Protein AF-0000000070309471 (afdb_homodimer)

Structure (mmCIF, N/CA/C/O backbone):
data_AF-0000000070309471-model_v1
#
loop_
_entity.id
_entity.type
_entity.pdbx_description
1 polymer 'F-box domain-containing protein'
#
loop_
_atom_site.group_PDB
_atom_site.id
_atom_site.type_symbol
_atom_site.label_atom_id
_atom_site.label_alt_id
_atom_site.label_comp_id
_atom_site.label_asym_id
_atom_site.label_entity_id
_atom_site.label_seq_id
_atom_site.pdbx_PDB_ins_code
_atom_site.Cartn_x
_atom_site.Cartn_y
_atom_site.Cartn_z
_atom_site.occupancy
_atom_site.B_iso_or_equiv
_atom_site.auth_seq_id
_atom_site.auth_comp_id
_atom_site.auth_asym_id
_atom_site.auth_atom_id
_atom_site.pdbx_PDB_model_num
ATOM 1 N N . MET A 1 1 ? 22.469 46.125 48.188 1 28.17 1 MET A N 1
ATOM 2 C CA . MET A 1 1 ? 22.688 44.719 48.5 1 28.17 1 MET A CA 1
ATOM 3 C C . MET A 1 1 ? 22.078 43.844 47.438 1 28.17 1 MET A C 1
ATOM 5 O O . MET A 1 1 ? 20.859 43.844 47.219 1 28.17 1 MET A O 1
ATOM 9 N N . SER A 1 2 ? 22.859 43.5 46.281 1 32.88 2 SER A N 1
ATOM 10 C CA . SER A 1 2 ? 22.703 42.906 44.938 1 32.88 2 SER A CA 1
ATOM 11 C C . SER A 1 2 ? 22.406 41.406 45.031 1 32.88 2 SER A C 1
ATOM 13 O O . SER A 1 2 ? 23.203 40.625 45.562 1 32.88 2 SER A O 1
ATOM 15 N N . GLU A 1 3 ? 21.25 40.906 45.375 1 31.36 3 GLU A N 1
ATOM 16 C CA . GLU A 1 3 ? 20.844 39.531 45.562 1 31.36 3 GLU A CA 1
ATOM 17 C C . GLU A 1 3 ? 21.203 38.656 44.375 1 31.36 3 GLU A C 1
ATOM 19 O O . GLU A 1 3 ? 20.812 38.969 43.25 1 31.36 3 GLU A O 1
ATOM 24 N N . ASN A 1 4 ? 22.391 37.969 44.438 1 31.58 4 ASN A N 1
ATOM 25 C CA . ASN A 1 4 ? 23.031 37 43.562 1 31.58 4 ASN A CA 1
ATOM 26 C C . ASN A 1 4 ? 22.094 35.844 43.219 1 31.58 4 ASN A C 1
ATOM 28 O O . ASN A 1 4 ? 21.719 35.062 44.094 1 31.58 4 ASN A O 1
ATOM 32 N N . MET A 1 5 ? 21.172 36.031 42.375 1 33.22 5 MET A N 1
ATOM 33 C CA . MET A 1 5 ? 20.281 34.969 41.938 1 33.22 5 MET A CA 1
ATOM 34 C C . MET A 1 5 ? 21.062 33.719 41.594 1 33.22 5 MET A C 1
ATOM 36 O O . MET A 1 5 ? 21.875 33.719 40.656 1 33.22 5 MET A O 1
ATOM 40 N N . GLU A 1 6 ? 21.375 32.781 42.5 1 33.12 6 GLU A N 1
ATOM 41 C CA . GLU A 1 6 ? 22.016 31.469 42.375 1 33.12 6 GLU A CA 1
ATOM 42 C C . GLU A 1 6 ? 21.516 30.703 41.156 1 33.12 6 GLU A C 1
ATOM 44 O O . GLU A 1 6 ? 20.312 30.656 40.906 1 33.12 6 GLU A O 1
ATOM 49 N N . GLN A 1 7 ? 22.344 30.641 40.156 1 31.72 7 GLN A N 1
ATOM 50 C CA . GLN A 1 7 ? 22.297 29.891 38.906 1 31.72 7 GLN A CA 1
ATOM 51 C C . GLN A 1 7 ? 21.891 28.438 39.156 1 31.72 7 GLN A C 1
ATOM 53 O O . GLN A 1 7 ? 22.469 27.75 40 1 31.72 7 GLN A O 1
ATOM 58 N N . SER A 1 8 ? 20.625 28.156 39.219 1 34.97 8 SER A N 1
ATOM 59 C CA . SER A 1 8 ? 20.188 26.781 39.375 1 34.97 8 SER A CA 1
ATOM 60 C C . SER A 1 8 ? 21.094 25.828 38.625 1 34.97 8 SER A C 1
ATOM 62 O O . SER A 1 8 ? 21.422 26.062 37.438 1 34.97 8 SER A O 1
ATOM 64 N N . PRO A 1 9 ? 22 25.078 39.25 1 32.97 9 PRO A N 1
ATOM 65 C CA . PRO A 1 9 ? 22.922 24.156 38.594 1 32.97 9 PRO A CA 1
ATOM 66 C C . PRO A 1 9 ? 22.266 23.328 37.5 1 32.97 9 PRO A C 1
ATOM 68 O O . PRO A 1 9 ? 21.109 22.906 37.656 1 32.97 9 PRO A O 1
ATOM 71 N N . GLU A 1 10 ? 22.391 23.641 36.281 1 34.22 10 GLU A N 1
ATOM 72 C CA . GLU A 1 10 ? 22.156 22.812 35.125 1 34.22 10 GLU A CA 1
ATOM 73 C C . GLU A 1 10 ? 22.562 21.375 35.375 1 34.22 10 GLU A C 1
ATOM 75 O O . GLU A 1 10 ? 23.75 21.078 35.5 1 34.22 10 GLU A O 1
ATOM 80 N N . LEU A 1 11 ? 22.016 20.672 36.375 1 34.66 11 LEU A N 1
ATOM 81 C CA . LEU A 1 11 ? 22.375 19.266 36.594 1 34.66 11 LEU A CA 1
ATOM 82 C C . LEU A 1 11 ? 22.562 18.562 35.25 1 34.66 11 LEU A C 1
ATOM 84 O O . LEU A 1 11 ? 21.719 18.656 34.375 1 34.66 11 LEU A O 1
ATOM 88 N N . PRO A 1 12 ? 23.812 18.281 34.906 1 35.22 12 PRO A N 1
ATOM 89 C CA . PRO A 1 12 ? 24.156 17.609 33.656 1 35.22 12 PRO A CA 1
ATOM 90 C C . PRO A 1 12 ? 23.328 16.359 33.406 1 35.22 12 PRO A C 1
ATOM 92 O O . PRO A 1 12 ? 23.219 15.508 34.281 1 35.22 12 PRO A O 1
ATOM 95 N N . LEU A 1 13 ? 22.234 16.406 32.906 1 34.62 13 LEU A N 1
ATOM 96 C CA . LEU A 1 13 ? 21.422 15.281 32.469 1 34.62 13 LEU A CA 1
ATOM 97 C C . LEU A 1 13 ? 22.297 14.094 32.062 1 34.62 13 LEU A C 1
ATOM 99 O O . LEU A 1 13 ? 21.797 12.984 31.875 1 34.62 13 LEU A O 1
ATOM 103 N N . SER A 1 14 ? 23.609 14.188 31.828 1 38.03 14 SER A N 1
ATOM 104 C CA . SER A 1 14 ? 24.594 13.172 31.469 1 38.03 14 SER A CA 1
ATOM 105 C C . SER A 1 14 ? 24.766 12.148 32.594 1 38.03 14 SER A C 1
ATOM 107 O O . SER A 1 14 ? 25.062 10.984 32.312 1 38.03 14 SER A O 1
ATOM 109 N N . SER A 1 15 ? 24.984 12.508 33.875 1 38.22 15 SER A N 1
ATOM 110 C CA . SER A 1 15 ? 25.359 11.641 34.969 1 38.22 15 SER A CA 1
ATOM 111 C C . SER A 1 15 ? 24.219 10.711 35.375 1 38.22 15 SER A C 1
ATOM 113 O O . SER A 1 15 ? 24.438 9.594 35.812 1 38.22 15 SER A O 1
ATOM 115 N N . LEU A 1 16 ? 23.094 11.203 35.531 1 36.66 16 LEU A N 1
ATOM 116 C CA . LEU A 1 16 ? 21.969 10.391 36 1 36.66 16 LEU A CA 1
ATOM 117 C C . LEU A 1 16 ? 21.625 9.312 34.969 1 36.66 16 LEU A C 1
ATOM 119 O O . LEU A 1 16 ? 21.047 8.281 35.312 1 36.66 16 LEU A O 1
ATOM 123 N N . VAL A 1 17 ? 21.766 9.516 33.688 1 45.41 17 VAL A N 1
ATOM 124 C CA . VAL A 1 17 ? 21.531 8.516 32.656 1 45.41 17 VAL A CA 1
ATOM 125 C C . VAL A 1 17 ? 22.641 7.469 32.688 1 45.41 17 VAL A C 1
ATOM 127 O O . VAL A 1 17 ? 22.422 6.312 32.312 1 45.41 17 VAL A O 1
ATOM 130 N N . THR A 1 18 ? 23.797 7.77 33.188 1 43.59 18 THR A N 1
ATOM 131 C CA . THR A 1 18 ? 24.922 6.836 33.25 1 43.59 18 THR A CA 1
ATOM 132 C C . THR A 1 18 ? 24.609 5.664 34.188 1 43.59 18 THR A C 1
ATOM 134 O O . THR A 1 18 ? 25.188 4.586 34.031 1 43.59 18 THR A O 1
ATOM 137 N N . SER A 1 19 ? 23.891 5.895 35.219 1 46.53 19 SER A N 1
ATOM 138 C CA . SER A 1 19 ? 23.797 4.812 36.188 1 46.53 19 SER A CA 1
ATOM 139 C C . SER A 1 19 ? 22.688 3.83 35.812 1 46.53 19 SER A C 1
ATOM 141 O O . SER A 1 19 ? 22.484 2.824 36.5 1 46.53 19 SER A O 1
ATOM 143 N N . LEU A 1 20 ? 21.906 4.23 35.031 1 50.31 20 LEU A N 1
ATOM 144 C CA . LEU A 1 20 ? 20.859 3.268 34.75 1 50.31 20 LEU A CA 1
ATOM 145 C C . LEU A 1 20 ? 21.344 2.199 33.75 1 50.31 20 LEU A C 1
ATOM 147 O O . LEU A 1 20 ? 22.156 2.479 32.875 1 50.31 20 LEU A O 1
ATOM 151 N N . PRO A 1 21 ? 21.156 0.915 34.125 1 58.03 21 PRO A N 1
ATOM 152 C CA . PRO A 1 21 ? 21.484 -0.138 33.156 1 58.03 21 PRO A CA 1
ATOM 153 C C . PRO A 1 21 ? 21.062 0.211 31.734 1 58.03 21 PRO A C 1
ATOM 155 O O . PRO A 1 21 ? 20.078 0.923 31.547 1 58.03 21 PRO A O 1
ATOM 158 N N . ASP A 1 22 ? 21.953 0.075 30.812 1 63.88 22 ASP A N 1
ATOM 159 C CA . ASP A 1 22 ? 21.844 0.369 29.375 1 63.88 22 ASP A CA 1
ATOM 160 C C . ASP A 1 22 ? 20.453 0.014 28.859 1 63.88 22 ASP A C 1
ATOM 162 O O . ASP A 1 22 ? 19.875 0.753 28.047 1 63.88 22 ASP A O 1
ATOM 166 N N . ASP A 1 23 ? 19.875 -0.981 29.469 1 69.88 23 ASP A N 1
ATOM 167 C CA . ASP A 1 23 ? 18.594 -1.452 28.953 1 69.88 23 ASP A CA 1
ATOM 168 C C . ASP A 1 23 ? 17.469 -0.5 29.344 1 69.88 23 ASP A C 1
ATOM 170 O O . ASP A 1 23 ? 16.531 -0.289 28.562 1 69.88 23 ASP A O 1
ATOM 174 N N . ILE A 1 24 ? 17.672 0.077 30.484 1 70.5 24 ILE A N 1
ATOM 175 C CA . ILE A 1 24 ? 16.625 0.98 30.969 1 70.5 24 ILE A CA 1
ATOM 176 C C . ILE A 1 24 ? 16.656 2.279 30.172 1 70.5 24 ILE A C 1
ATOM 178 O O . ILE A 1 24 ? 15.617 2.844 29.828 1 70.5 24 ILE A O 1
ATOM 182 N N . ILE A 1 25 ? 17.859 2.654 29.875 1 71.62 25 ILE A N 1
ATOM 183 C CA . ILE A 1 25 ? 18.016 3.879 29.094 1 71.62 25 ILE A CA 1
ATOM 184 C C . ILE A 1 25 ? 17.344 3.703 27.734 1 71.62 25 ILE A C 1
ATOM 186 O O . ILE A 1 25 ? 16.641 4.594 27.266 1 71.62 25 ILE A O 1
ATOM 190 N N . VAL A 1 26 ? 17.562 2.465 27.203 1 76.94 26 VAL A N 1
ATOM 191 C CA . VAL A 1 26 ? 16.984 2.193 25.906 1 76.94 26 VAL A CA 1
ATOM 192 C C . VAL A 1 26 ? 15.453 2.24 26 1 76.94 26 VAL A C 1
ATOM 194 O O . VAL A 1 26 ? 14.781 2.797 25.125 1 76.94 26 VAL A O 1
ATOM 197 N N . ASP A 1 27 ? 15.016 1.815 27.141 1 75.62 27 ASP A N 1
ATOM 198 C CA . ASP A 1 27 ? 13.57 1.761 27.328 1 75.62 27 ASP A CA 1
ATOM 199 C C . ASP A 1 27 ? 12.977 3.162 27.453 1 75.62 27 ASP A C 1
ATOM 201 O O . ASP A 1 27 ? 11.906 3.441 26.906 1 75.62 27 ASP A O 1
ATOM 205 N N . ILE A 1 28 ? 13.695 3.961 28.125 1 76.38 28 ILE A N 1
ATOM 206 C CA . ILE A 1 28 ? 13.203 5.316 28.344 1 76.38 28 ILE A CA 1
ATOM 207 C C . ILE A 1 28 ? 13.227 6.098 27.031 1 76.38 28 ILE A C 1
ATOM 209 O O . ILE A 1 28 ? 12.25 6.758 26.688 1 76.38 28 ILE A O 1
ATOM 213 N N . VAL A 1 29 ? 14.297 6 26.406 1 76.81 29 VAL A N 1
ATOM 214 C CA . VAL A 1 29 ? 14.461 6.766 25.172 1 76.81 29 VAL A CA 1
ATOM 215 C C . VAL A 1 29 ? 13.508 6.238 24.109 1 76.81 29 VAL A C 1
ATOM 217 O O . VAL A 1 29 ? 12.969 7.016 23.312 1 76.81 29 VAL A O 1
ATOM 220 N N . ALA A 1 30 ? 13.258 4.934 24.188 1 75.62 30 ALA A N 1
ATOM 221 C CA . ALA A 1 30 ? 12.375 4.312 23.219 1 75.62 30 ALA A CA 1
ATOM 222 C C . ALA A 1 30 ? 10.953 4.84 23.344 1 75.62 30 ALA A C 1
ATOM 224 O O . ALA A 1 30 ? 10.172 4.793 22.391 1 75.62 30 ALA A O 1
ATOM 225 N N . ARG A 1 31 ? 10.727 5.375 24.484 1 72.12 31 ARG A N 1
ATOM 226 C CA . ARG A 1 31 ? 9.359 5.816 24.75 1 72.12 31 ARG A CA 1
ATOM 227 C C . ARG A 1 31 ? 9.164 7.27 24.328 1 72.12 31 ARG A C 1
ATOM 229 O O . ARG A 1 31 ? 8.031 7.746 24.25 1 72.12 31 ARG A O 1
ATOM 236 N N . LEU A 1 32 ? 10.234 7.93 24.031 1 71.25 32 LEU A N 1
ATOM 237 C CA . LEU A 1 32 ? 10.164 9.328 23.641 1 71.25 32 LEU A CA 1
ATOM 238 C C . LEU A 1 32 ? 9.867 9.461 22.141 1 71.25 32 LEU A C 1
ATOM 240 O O . LEU A 1 32 ? 10.312 8.633 21.344 1 71.25 32 LEU A O 1
ATOM 244 N N . PRO A 1 33 ? 9.047 10.539 21.828 1 68.94 33 PRO A N 1
ATOM 245 C CA . PRO A 1 33 ? 8.859 10.797 20.406 1 68.94 33 PRO A CA 1
ATOM 246 C C . PRO A 1 33 ? 10.172 11.078 19.672 1 68.94 33 PRO A C 1
ATOM 248 O O . PRO A 1 33 ? 11.086 11.68 20.234 1 68.94 33 PRO A O 1
ATOM 251 N N . ILE A 1 34 ? 10.203 10.617 18.5 1 69.44 34 ILE A N 1
ATOM 252 C CA . ILE A 1 34 ? 11.406 10.727 17.688 1 69.44 34 ILE A CA 1
ATOM 253 C C . ILE A 1 34 ? 11.766 12.195 17.484 1 69.44 34 ILE A C 1
ATOM 255 O O . ILE A 1 34 ? 12.93 12.531 17.266 1 69.44 34 ILE A O 1
ATOM 259 N N . SER A 1 35 ? 10.82 13.055 17.641 1 65.12 35 SER A N 1
ATOM 260 C CA . SER A 1 35 ? 11.07 14.477 17.438 1 65.12 35 SER A CA 1
ATOM 261 C C . SER A 1 35 ? 12.062 15.008 18.469 1 65.12 35 SER A C 1
ATOM 263 O O . SER A 1 35 ? 12.68 16.062 18.266 1 65.12 35 SER A O 1
ATOM 265 N N . HIS A 1 36 ? 12.219 14.211 19.469 1 70.31 36 HIS A N 1
ATOM 266 C CA . HIS A 1 36 ? 13.117 14.664 20.531 1 70.31 36 HIS A CA 1
ATOM 267 C C . HIS A 1 36 ? 14.531 14.133 20.328 1 70.31 36 HIS A C 1
ATOM 269 O O . HIS A 1 36 ? 15.469 14.57 21 1 70.31 36 HIS A O 1
ATOM 275 N N . TYR A 1 37 ? 14.68 13.289 19.391 1 71.69 37 TYR A N 1
ATOM 276 C CA . TYR A 1 37 ? 15.938 12.562 19.266 1 71.69 37 TYR A CA 1
ATOM 277 C C . TYR A 1 37 ? 17.062 13.484 18.828 1 71.69 37 TYR A C 1
ATOM 279 O O . TYR A 1 37 ? 18.188 13.406 19.344 1 71.69 37 TYR A O 1
ATOM 287 N N . PRO A 1 38 ? 16.734 14.406 17.922 1 66 38 PRO A N 1
ATOM 288 C CA . PRO A 1 38 ? 17.828 15.32 17.578 1 66 38 PRO A CA 1
ATOM 289 C C . PRO A 1 38 ? 18.328 16.109 18.781 1 66 38 PRO A C 1
ATOM 291 O O . PRO A 1 38 ? 19.547 16.312 18.922 1 66 38 PRO A O 1
ATOM 294 N N . THR A 1 39 ? 17.422 16.484 19.562 1 69.75 39 THR A N 1
ATOM 295 C CA . THR A 1 39 ? 17.812 17.203 20.766 1 69.75 39 THR A CA 1
ATOM 296 C C . THR A 1 39 ? 18.578 16.297 21.719 1 69.75 39 THR A C 1
ATOM 298 O O . THR A 1 39 ? 19.594 16.703 22.297 1 69.75 39 THR A O 1
ATOM 301 N N . LEU A 1 40 ? 18.094 15.109 21.781 1 72.44 40 LEU A N 1
ATOM 302 C CA . LEU A 1 40 ? 18.734 14.156 22.672 1 72.44 40 LEU A CA 1
ATOM 303 C C . LEU A 1 40 ? 20.125 13.797 22.172 1 72.44 40 LEU A C 1
ATOM 305 O O . LEU A 1 40 ? 21.047 13.586 22.984 1 72.44 40 LEU A O 1
ATOM 309 N N . SER A 1 41 ? 20.234 13.812 20.812 1 76.19 41 SER A N 1
ATOM 310 C CA . SER A 1 41 ? 21.531 13.453 20.234 1 76.19 41 SER A CA 1
ATOM 311 C C . SER A 1 41 ? 22.594 14.5 20.531 1 76.19 41 SER A C 1
ATOM 313 O O . SER A 1 41 ? 23.781 14.211 20.516 1 76.19 41 SER A O 1
ATOM 315 N N . LEU A 1 42 ? 22.078 15.68 20.844 1 68.69 42 LEU A N 1
ATOM 316 C CA . LEU A 1 42 ? 22.984 16.781 21.141 1 68.69 42 LEU A CA 1
ATOM 317 C C . LEU A 1 42 ? 23.344 16.797 22.625 1 68.69 42 LEU A C 1
ATOM 319 O O . LEU A 1 42 ? 24.281 17.484 23.031 1 68.69 42 LEU A O 1
ATOM 323 N N . VAL A 1 43 ? 22.688 16.031 23.375 1 68.25 43 VAL A N 1
ATOM 324 C CA . VAL A 1 43 ? 22.859 16.062 24.828 1 68.25 43 VAL A CA 1
ATOM 325 C C . VAL A 1 43 ? 24.125 15.297 25.219 1 68.25 43 VAL A C 1
ATOM 327 O O . VAL A 1 43 ? 24.891 15.742 26.062 1 68.25 43 VAL A O 1
ATOM 330 N N . SER A 1 44 ? 24.344 14.109 24.656 1 72.69 44 SER A N 1
ATOM 331 C CA . SER A 1 44 ? 25.516 13.297 24.984 1 72.69 44 SER A CA 1
ATOM 332 C C . SER A 1 44 ? 25.875 12.352 23.844 1 72.69 44 SER A C 1
ATOM 334 O O . SER A 1 44 ? 25.031 12.078 22.984 1 72.69 44 SER A O 1
ATOM 336 N N . LYS A 1 45 ? 27.109 11.984 23.891 1 75.88 45 LYS A N 1
ATOM 337 C CA . LYS A 1 45 ? 27.594 11.008 22.922 1 75.88 45 LYS A CA 1
ATOM 338 C C . LYS A 1 45 ? 26.828 9.688 23.047 1 75.88 45 LYS A C 1
ATOM 340 O O . LYS A 1 45 ? 26.609 9.008 22.047 1 75.88 45 LYS A O 1
ATOM 345 N N . ILE A 1 46 ? 26.484 9.391 24.188 1 69.06 46 ILE A N 1
ATOM 346 C CA . ILE A 1 46 ? 25.781 8.133 24.438 1 69.06 46 ILE A CA 1
ATOM 347 C C . ILE A 1 46 ? 24.422 8.148 23.719 1 69.06 46 ILE A C 1
ATOM 349 O O . ILE A 1 46 ? 24.062 7.18 23.062 1 69.06 46 ILE A O 1
ATOM 353 N N . PHE A 1 47 ? 23.766 9.258 23.859 1 76.44 47 PHE A N 1
ATOM 354 C CA . PHE A 1 47 ? 22.453 9.352 23.234 1 76.44 47 PHE A CA 1
ATOM 355 C C . PHE A 1 47 ? 22.578 9.367 21.703 1 76.44 47 PHE A C 1
ATOM 357 O O . PHE A 1 47 ? 21.75 8.781 21.016 1 76.44 47 PHE A O 1
ATOM 364 N N . ARG A 1 48 ? 23.609 10 21.312 1 77.19 48 ARG A N 1
ATOM 365 C CA . ARG A 1 48 ? 23.828 10.039 19.875 1 77.19 48 ARG A CA 1
ATOM 366 C C . ARG A 1 48 ? 24.047 8.641 19.312 1 77.19 48 ARG A C 1
ATOM 368 O O . ARG A 1 48 ? 23.5 8.297 18.266 1 77.19 48 ARG A O 1
ATOM 375 N N . LYS A 1 49 ? 24.812 7.832 20.031 1 75.25 49 LYS A N 1
ATOM 376 C CA . LYS A 1 49 ? 25.062 6.461 19.594 1 75.25 49 LYS A CA 1
ATOM 377 C C . LYS A 1 49 ? 23.781 5.617 19.672 1 75.25 49 LYS A C 1
ATOM 379 O O . LYS A 1 49 ? 23.531 4.797 18.797 1 75.25 49 LYS A O 1
ATOM 384 N N . LEU A 1 50 ? 23.109 5.848 20.719 1 78.19 50 LEU A N 1
ATOM 385 C CA . LEU A 1 50 ? 21.891 5.082 20.906 1 78.19 50 LEU A CA 1
ATOM 386 C C . LEU A 1 50 ? 20.875 5.383 19.812 1 78.19 50 LEU A C 1
ATOM 388 O O . LEU A 1 50 ? 20.266 4.465 19.266 1 78.19 50 LEU A O 1
ATOM 392 N N . ILE A 1 51 ? 20.797 6.605 19.438 1 75 51 ILE A N 1
ATOM 393 C CA . ILE A 1 51 ? 19.812 7.055 18.469 1 75 51 ILE A CA 1
ATOM 394 C C . ILE A 1 51 ? 20.188 6.527 17.078 1 75 51 ILE A C 1
ATOM 396 O O . ILE A 1 51 ? 19.312 6.254 16.25 1 75 51 ILE A O 1
ATOM 400 N N . ALA A 1 52 ? 21.469 6.324 17 1 70.56 52 ALA A N 1
ATOM 401 C CA . ALA A 1 52 ? 21.922 5.809 15.703 1 70.56 52 ALA A CA 1
ATOM 402 C C . ALA A 1 52 ? 21.812 4.289 15.648 1 70.56 52 ALA A C 1
ATOM 404 O O . ALA A 1 52 ? 21.906 3.691 14.57 1 70.56 52 ALA A O 1
ATOM 405 N N . SER A 1 53 ? 21.516 3.691 16.75 1 69 53 SER A N 1
ATOM 406 C CA . SER A 1 53 ? 21.5 2.236 16.844 1 69 53 SER A CA 1
ATOM 407 C C . SER A 1 53 ? 20.141 1.664 16.438 1 69 53 SER A C 1
ATOM 409 O O . SER A 1 53 ? 19.109 2.205 16.812 1 69 53 SER A O 1
ATOM 411 N N . PRO A 1 54 ? 20.156 0.574 15.648 1 69.62 54 PRO A N 1
ATOM 412 C CA . PRO A 1 54 ? 18.906 -0.094 15.281 1 69.62 54 PRO A CA 1
ATOM 413 C C . PRO A 1 54 ? 18.188 -0.7 16.484 1 69.62 54 PRO A C 1
ATOM 415 O O . PRO A 1 54 ? 16.969 -0.918 16.438 1 69.62 54 PRO A O 1
ATOM 418 N N . LYS A 1 55 ? 18.953 -0.958 17.516 1 73.62 55 LYS A N 1
ATOM 419 C CA . LYS A 1 55 ? 18.375 -1.558 18.719 1 73.62 55 LYS A CA 1
ATOM 420 C C . LYS A 1 55 ? 17.266 -0.688 19.297 1 73.62 55 LYS A C 1
ATOM 422 O O . LYS A 1 55 ? 16.25 -1.203 19.766 1 73.62 55 LYS A O 1
ATOM 427 N N . LEU A 1 56 ? 17.547 0.589 19.281 1 76.19 56 LEU A N 1
ATOM 428 C CA . LEU A 1 56 ? 16.562 1.521 19.828 1 76.19 56 LEU A CA 1
ATOM 429 C C . LEU A 1 56 ? 15.242 1.42 19.078 1 76.19 56 LEU A C 1
ATOM 431 O O . LEU A 1 56 ? 14.18 1.342 19.703 1 76.19 56 LEU A O 1
ATOM 435 N N . TYR A 1 57 ? 15.312 1.255 17.891 1 72.94 57 TYR A N 1
ATOM 436 C CA . TYR A 1 57 ? 14.102 1.282 17.078 1 72.94 57 TYR A CA 1
ATOM 437 C C . TYR A 1 57 ? 13.367 -0.053 17.141 1 72.94 57 TYR A C 1
ATOM 439 O O . TYR A 1 57 ? 12.133 -0.096 17.094 1 72.94 57 TYR A O 1
ATOM 447 N N . LYS A 1 58 ? 14.102 -1.069 17.266 1 71.44 58 LYS A N 1
ATOM 448 C CA . LYS A 1 58 ? 13.461 -2.357 17.516 1 71.44 58 LYS A CA 1
ATOM 449 C C . LYS A 1 58 ? 12.703 -2.342 18.844 1 71.44 58 LYS A C 1
ATOM 451 O O . LYS A 1 58 ? 11.602 -2.887 18.938 1 71.44 58 LYS A O 1
ATOM 456 N N . ARG A 1 59 ? 13.359 -1.692 19.812 1 73.44 59 ARG A N 1
ATOM 457 C CA . ARG A 1 59 ? 12.719 -1.596 21.109 1 73.44 59 ARG A CA 1
ATOM 458 C C . ARG A 1 59 ? 11.477 -0.714 21.047 1 73.44 59 ARG A C 1
ATOM 460 O O . ARG A 1 59 ? 10.469 -1.001 21.703 1 73.44 59 ARG A O 1
ATOM 467 N N . ARG A 1 60 ? 11.594 0.307 20.297 1 73.81 60 ARG A N 1
ATOM 468 C CA . ARG A 1 60 ? 10.445 1.19 20.125 1 73.81 60 ARG A CA 1
ATOM 469 C C . ARG A 1 60 ? 9.258 0.438 19.547 1 73.81 60 ARG A C 1
ATOM 471 O O . ARG A 1 60 ? 8.125 0.624 19.969 1 73.81 60 ARG A O 1
ATOM 478 N N . THR A 1 61 ? 9.578 -0.36 18.594 1 68.75 61 THR A N 1
ATOM 479 C CA . THR A 1 61 ? 8.539 -1.172 17.953 1 68.75 61 THR A CA 1
ATOM 480 C C . THR A 1 61 ? 7.922 -2.139 18.969 1 68.75 61 THR A C 1
ATOM 482 O O . THR A 1 61 ? 6.699 -2.303 19 1 68.75 61 THR A O 1
ATOM 485 N N . LEU A 1 62 ? 8.797 -2.682 19.719 1 69.12 62 LEU A N 1
ATOM 486 C CA . LEU A 1 62 ? 8.352 -3.654 20.719 1 69.12 62 LEU A CA 1
ATOM 487 C C . LEU A 1 62 ? 7.441 -2.996 21.75 1 69.12 62 LEU A C 1
ATOM 489 O O . LEU A 1 62 ? 6.465 -3.604 22.203 1 69.12 62 LEU A O 1
ATOM 493 N N . LEU A 1 63 ? 7.812 -1.789 22.094 1 68.75 63 LEU A N 1
ATOM 494 C CA . LEU A 1 63 ? 7.066 -1.089 23.141 1 68.75 63 LEU A CA 1
ATOM 495 C C . LEU A 1 63 ? 5.863 -0.365 22.547 1 68.75 63 LEU A C 1
ATOM 497 O O . LEU A 1 63 ? 5.035 0.176 23.281 1 68.75 63 LEU A O 1
ATOM 501 N N . GLY A 1 64 ? 5.789 -0.358 21.266 1 65.88 64 GLY A N 1
ATOM 502 C CA . GLY A 1 64 ? 4.641 0.25 20.609 1 65.88 64 GLY A CA 1
ATOM 503 C C . GLY A 1 64 ? 4.781 1.75 20.422 1 65.88 64 GLY A C 1
ATOM 504 O O . GLY A 1 64 ? 3.783 2.471 20.375 1 65.88 64 GLY A O 1
ATOM 505 N N . PHE A 1 65 ? 6 2.254 20.578 1 67.75 65 PHE A N 1
ATOM 506 C CA . PHE A 1 65 ? 6.219 3.689 20.453 1 67.75 65 PHE A CA 1
ATOM 507 C C . PHE A 1 65 ? 6.797 4.023 19.078 1 67.75 65 PHE A C 1
ATOM 509 O O . PHE A 1 65 ? 7.715 4.844 18.969 1 67.75 65 PHE A O 1
ATOM 516 N N . THR A 1 66 ? 6.305 3.393 18.109 1 70.12 66 THR A N 1
ATOM 517 C CA . THR A 1 66 ? 6.77 3.695 16.75 1 70.12 66 THR A CA 1
ATOM 518 C C . THR A 1 66 ? 6.203 5.027 16.281 1 70.12 66 THR A C 1
ATOM 520 O O . THR A 1 66 ? 5.102 5.422 16.672 1 70.12 66 THR A O 1
ATOM 523 N N . ASP A 1 67 ? 7.152 5.84 15.742 1 75.31 67 ASP A N 1
ATOM 524 C CA . ASP A 1 67 ? 6.73 7.102 15.141 1 75.31 67 ASP A CA 1
ATOM 525 C C . ASP A 1 67 ? 6.438 6.93 13.648 1 75.31 67 ASP A C 1
ATOM 527 O O . ASP A 1 67 ? 6.852 5.941 13.039 1 75.31 67 ASP A O 1
ATOM 531 N N . HIS A 1 68 ? 5.57 7.793 13.219 1 79.25 68 HIS A N 1
ATOM 532 C CA . HIS A 1 68 ? 5.238 7.816 11.805 1 79.25 68 HIS A CA 1
ATOM 533 C C . HIS A 1 68 ? 5.738 9.094 11.141 1 79.25 68 HIS A C 1
ATOM 535 O O . HIS A 1 68 ? 5.582 10.188 11.688 1 79.25 68 HIS A O 1
ATOM 541 N N . ARG A 1 69 ? 6.496 8.891 10.141 1 82.31 69 ARG A N 1
ATOM 542 C CA . ARG A 1 69 ? 6.934 10.023 9.336 1 82.31 69 ARG A CA 1
ATOM 543 C C . ARG A 1 69 ? 6.117 10.125 8.047 1 82.31 69 ARG A C 1
ATOM 545 O O . ARG 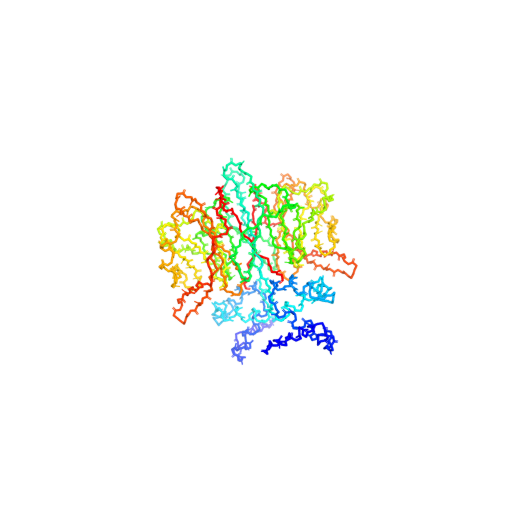A 1 69 ? 5.812 9.117 7.418 1 82.31 69 ARG A O 1
ATOM 552 N N . LEU A 1 70 ? 5.789 11.352 7.781 1 87.88 70 LEU A N 1
ATOM 553 C CA . LEU A 1 70 ? 4.941 11.586 6.617 1 87.88 70 LEU A CA 1
ATOM 554 C C . LEU A 1 70 ? 5.738 12.211 5.477 1 87.88 70 LEU A C 1
ATOM 556 O O . LEU A 1 70 ? 6.457 13.195 5.684 1 87.88 70 LEU A O 1
ATOM 560 N N . TYR A 1 71 ? 5.66 11.633 4.324 1 85.62 71 TYR A N 1
ATOM 561 C CA . TYR A 1 71 ? 6.289 12.125 3.104 1 85.62 71 TYR A CA 1
ATOM 562 C C . TYR A 1 71 ? 5.242 12.453 2.045 1 85.62 71 TYR A C 1
ATOM 564 O O . TYR A 1 71 ? 4.199 11.805 1.972 1 85.62 71 TYR A O 1
ATOM 572 N N . ALA A 1 72 ? 5.535 13.43 1.239 1 88.38 72 ALA A N 1
ATOM 573 C CA . ALA A 1 72 ? 4.629 13.836 0.165 1 88.38 72 ALA A CA 1
ATOM 574 C C . ALA A 1 72 ? 5.406 14.203 -1.095 1 88.38 72 ALA A C 1
ATOM 576 O O . ALA A 1 72 ? 6.48 14.805 -1.016 1 88.38 72 ALA A O 1
ATOM 577 N N . VAL A 1 73 ? 4.922 13.797 -2.186 1 86.44 73 VAL A N 1
ATOM 578 C CA . VAL A 1 73 ? 5.453 14.242 -3.469 1 86.44 73 VAL A CA 1
ATOM 579 C C . VAL A 1 73 ? 4.652 15.445 -3.965 1 86.44 73 VAL A C 1
ATOM 581 O O . VAL A 1 73 ? 3.434 15.367 -4.133 1 86.44 73 VAL A O 1
ATOM 584 N N . LEU A 1 74 ? 5.34 16.531 -4.18 1 90.38 74 LEU A N 1
ATOM 585 C CA . LEU A 1 74 ? 4.707 17.75 -4.676 1 90.38 74 LEU A CA 1
ATOM 586 C C . LEU A 1 74 ? 5.141 18.031 -6.109 1 90.38 74 LEU A C 1
ATOM 588 O O . LEU A 1 74 ? 6.301 17.812 -6.469 1 90.38 74 LEU A O 1
ATOM 592 N N . ARG A 1 75 ? 4.207 18.484 -6.836 1 89.5 75 ARG A N 1
ATOM 593 C CA . ARG A 1 75 ? 4.488 18.953 -8.188 1 89.5 75 ARG A CA 1
ATOM 594 C C . ARG A 1 75 ? 4.449 20.484 -8.25 1 89.5 75 ARG A C 1
ATOM 596 O O . ARG A 1 75 ? 3.469 21.094 -7.832 1 89.5 75 ARG A O 1
ATOM 603 N N . ASP A 1 76 ? 5.523 21.031 -8.758 1 91 76 ASP A N 1
ATOM 604 C CA . ASP A 1 76 ? 5.535 22.469 -9.047 1 91 76 ASP A CA 1
ATOM 605 C C . ASP A 1 76 ? 4.75 22.781 -10.32 1 91 76 ASP A C 1
ATOM 607 O O . ASP A 1 76 ? 5.168 22.406 -11.422 1 91 76 ASP A O 1
ATOM 611 N N . ARG A 1 77 ? 3.719 23.531 -10.148 1 89.5 77 ARG A N 1
ATOM 612 C CA . ARG A 1 77 ? 2.842 23.781 -11.281 1 89.5 77 ARG A CA 1
ATOM 613 C C . ARG A 1 77 ? 3.506 24.719 -12.289 1 89.5 77 ARG A C 1
ATOM 615 O O . ARG A 1 77 ? 3.111 24.781 -13.453 1 89.5 77 ARG A O 1
ATOM 622 N N . LYS A 1 78 ? 4.426 25.469 -11.867 1 88.88 78 LYS A N 1
ATOM 623 C CA . LYS A 1 78 ? 5.141 26.375 -12.766 1 88.88 78 LYS A CA 1
ATOM 624 C C . LYS A 1 78 ? 6.16 25.609 -13.609 1 88.88 78 LYS A C 1
ATOM 626 O O . LYS A 1 78 ? 6.211 25.781 -14.828 1 88.88 78 LYS A O 1
ATOM 631 N N . THR A 1 79 ? 6.902 24.719 -13.031 1 86.75 79 THR A N 1
ATOM 632 C CA . THR A 1 79 ? 7.988 24.047 -13.719 1 86.75 79 THR A CA 1
ATOM 633 C C . THR A 1 79 ? 7.566 22.641 -14.141 1 86.75 79 THR A C 1
ATOM 635 O O . THR A 1 79 ? 8.141 22.062 -15.062 1 86.75 79 THR A O 1
ATOM 638 N N . GLY A 1 80 ? 6.617 22.078 -13.398 1 86.5 80 GLY A N 1
ATOM 639 C CA . GLY A 1 80 ? 6.219 20.703 -13.672 1 86.5 80 GLY A CA 1
ATOM 640 C C . GLY A 1 80 ? 7.055 19.688 -12.93 1 86.5 80 GLY A C 1
ATOM 641 O O . GLY A 1 80 ? 6.758 18.484 -12.961 1 86.5 80 GLY A O 1
ATOM 642 N N . ASP A 1 81 ? 8.031 20.188 -12.211 1 86.75 81 ASP A N 1
ATOM 643 C CA . ASP A 1 81 ? 8.938 19.297 -11.492 1 86.75 81 ASP A CA 1
ATOM 644 C C . ASP A 1 81 ? 8.258 18.688 -10.273 1 86.75 81 ASP A C 1
ATOM 646 O O . ASP A 1 81 ? 7.48 19.359 -9.586 1 86.75 81 ASP A O 1
ATOM 650 N N . CYS A 1 82 ? 8.562 17.391 -10.07 1 88 82 CYS A N 1
ATOM 651 C CA . CYS A 1 82 ? 8.102 16.703 -8.875 1 88 82 CYS A CA 1
ATOM 652 C C . CYS A 1 82 ? 9.258 16.438 -7.914 1 88 82 CYS A C 1
ATOM 654 O O . CYS A 1 82 ? 10.344 16.031 -8.336 1 88 82 CYS A O 1
ATOM 656 N N . ARG A 1 83 ? 8.977 16.734 -6.621 1 87.06 83 ARG A N 1
ATOM 657 C CA . ARG A 1 83 ? 9.992 16.5 -5.605 1 87.06 83 ARG A CA 1
ATOM 658 C C . ARG A 1 83 ? 9.383 15.891 -4.352 1 87.06 83 ARG A C 1
ATOM 660 O O . ARG A 1 83 ? 8.18 16.031 -4.105 1 87.06 83 ARG A O 1
ATOM 667 N N . LEU A 1 84 ? 10.242 15.164 -3.67 1 86 84 LEU A N 1
ATOM 668 C CA . LEU A 1 84 ? 9.82 14.547 -2.42 1 86 84 LEU A CA 1
ATOM 669 C C . LEU A 1 84 ? 10.008 15.5 -1.247 1 86 84 LEU A C 1
ATOM 671 O O . LEU A 1 84 ? 11.055 16.141 -1.123 1 86 84 LEU A O 1
ATOM 675 N N . TYR A 1 85 ? 8.945 15.625 -0.415 1 88.5 85 TYR A N 1
ATOM 676 C CA . TYR A 1 85 ? 8.984 16.453 0.788 1 88.5 85 TYR A CA 1
ATOM 677 C C . TYR A 1 85 ? 8.734 15.602 2.033 1 88.5 85 TYR A C 1
ATOM 679 O O . TYR A 1 85 ? 8.062 14.57 1.969 1 88.5 85 TYR A O 1
ATOM 687 N N . ILE A 1 86 ? 9.312 16.031 3.113 1 86.38 86 ILE A N 1
ATOM 688 C CA . ILE A 1 86 ? 9.07 15.406 4.406 1 86.38 86 ILE A CA 1
ATOM 689 C C . ILE A 1 86 ? 8.414 16.406 5.355 1 86.38 86 ILE A C 1
ATOM 691 O O . ILE A 1 86 ? 8.781 17.578 5.371 1 86.38 86 ILE A O 1
ATOM 695 N N . LEU A 1 87 ? 7.391 15.898 6.059 1 89.06 87 LEU A N 1
ATOM 696 C CA . LEU A 1 87 ? 6.762 16.75 7.07 1 89.06 87 LEU A CA 1
ATOM 697 C C . LEU A 1 87 ? 7.629 16.844 8.32 1 89.06 87 LEU A C 1
ATOM 699 O O . LEU A 1 87 ? 7.824 15.844 9.023 1 89.06 87 LEU A O 1
ATOM 703 N N . HIS A 1 88 ? 8.172 17.984 8.547 1 84.19 88 HIS A N 1
ATOM 704 C CA . HIS A 1 88 ? 8.984 18.25 9.727 1 84.19 88 HIS A CA 1
ATOM 705 C C . HIS A 1 88 ? 8.141 18.781 10.875 1 84.19 88 HIS A C 1
ATOM 707 O O . HIS A 1 88 ? 7.551 19.859 10.766 1 84.19 88 HIS A O 1
ATOM 713 N N . ARG A 1 89 ? 8.148 17.906 11.883 1 78.75 89 ARG A N 1
ATOM 714 C CA . ARG A 1 89 ? 7.375 18.312 13.055 1 78.75 89 ARG A CA 1
ATOM 715 C C . ARG A 1 89 ? 8.258 19 14.094 1 78.75 89 ARG A C 1
ATOM 717 O O . ARG A 1 89 ? 9.312 18.484 14.461 1 78.75 89 ARG A O 1
ATOM 724 N N . ARG A 1 90 ? 7.91 20.234 14.375 1 67.62 90 ARG A N 1
ATOM 725 C CA . ARG A 1 90 ? 8.68 20.984 15.375 1 67.62 90 ARG A CA 1
ATOM 726 C C . ARG A 1 90 ? 7.855 21.219 16.641 1 67.62 90 ARG A C 1
ATOM 728 O O . ARG A 1 90 ? 6.652 21.469 16.562 1 67.62 90 ARG A O 1
ATOM 735 N N . ALA A 1 91 ? 8.414 20.828 17.766 1 62.75 91 ALA A N 1
ATOM 736 C CA . ALA A 1 91 ? 7.738 20.969 19.062 1 62.75 91 ALA A CA 1
ATOM 737 C C . ALA A 1 91 ? 7.234 22.406 19.25 1 62.75 91 ALA A C 1
ATOM 739 O O . ALA A 1 91 ? 6.113 22.609 19.719 1 62.75 91 ALA A O 1
ATOM 740 N N . ASN A 1 92 ? 7.945 23.312 19 1 63.78 92 ASN A N 1
ATOM 741 C CA . ASN A 1 92 ? 7.562 24.672 19.328 1 63.78 92 ASN A CA 1
ATOM 742 C C . ASN A 1 92 ? 7.348 25.516 18.062 1 63.78 92 ASN A C 1
ATOM 744 O O . ASN A 1 92 ? 7.488 26.734 18.094 1 63.78 92 ASN A O 1
ATOM 748 N N . SER A 1 93 ? 7.141 24.797 17.031 1 73.81 93 SER A N 1
ATOM 749 C CA . SER A 1 93 ? 6.906 25.531 15.797 1 73.81 93 SER A CA 1
ATOM 750 C C . SER A 1 93 ? 5.902 24.797 14.906 1 73.81 93 SER A C 1
ATOM 752 O O . SER A 1 93 ? 5.504 23.672 15.203 1 73.81 93 SER A O 1
ATOM 754 N N . SER A 1 94 ? 5.391 25.562 13.969 1 83.25 94 SER A N 1
ATOM 755 C CA . SER A 1 94 ? 4.461 24.984 13.016 1 83.25 94 SER A CA 1
ATOM 756 C C . SER A 1 94 ? 5.137 23.906 12.172 1 83.25 94 SER A C 1
ATOM 758 O O . SER A 1 94 ? 6.316 24.031 11.828 1 83.25 94 SER A O 1
ATOM 760 N N . ASN A 1 95 ? 4.414 22.906 11.992 1 88.38 95 ASN A N 1
ATOM 761 C CA . ASN A 1 95 ? 4.891 21.875 11.078 1 88.38 95 ASN A CA 1
ATOM 762 C C . ASN A 1 95 ? 5.047 22.406 9.656 1 88.38 95 ASN A C 1
ATOM 764 O O . ASN A 1 95 ? 4.273 23.266 9.227 1 88.38 95 ASN A O 1
ATOM 768 N N . ARG A 1 96 ? 6.117 21.953 9.07 1 91 96 ARG A N 1
ATOM 769 C CA . ARG A 1 96 ? 6.375 22.375 7.699 1 91 96 ARG A CA 1
ATOM 770 C C . ARG A 1 96 ? 6.797 21.203 6.824 1 91 96 ARG A C 1
ATOM 772 O O . ARG A 1 96 ? 7.375 20.234 7.316 1 91 96 ARG A O 1
ATOM 779 N N . LEU A 1 97 ? 6.41 21.328 5.523 1 92.25 97 LEU A N 1
ATOM 780 C CA . LEU A 1 97 ? 6.969 20.406 4.543 1 92.25 97 LEU A CA 1
ATOM 781 C C . LEU A 1 97 ? 8.32 20.906 4.035 1 92.25 97 LEU A C 1
ATOM 783 O O . LEU A 1 97 ? 8.43 22.047 3.566 1 92.25 97 LEU A O 1
ATOM 787 N N . VAL A 1 98 ? 9.305 20.094 4.191 1 89 98 VAL A N 1
ATOM 788 C CA . VAL A 1 98 ? 10.648 20.438 3.75 1 89 98 VAL A CA 1
ATOM 789 C C . VAL A 1 98 ? 11.086 19.484 2.633 1 89 98 VAL A C 1
ATOM 791 O O . VAL A 1 98 ? 10.93 18.266 2.746 1 89 98 VAL A O 1
ATOM 794 N N . VAL A 1 99 ? 11.617 20.094 1.608 1 88.62 99 VAL A N 1
ATOM 795 C CA . VAL A 1 99 ? 12.047 19.297 0.462 1 88.62 99 VAL A CA 1
ATOM 796 C C . VAL A 1 99 ? 13.242 18.438 0.853 1 88.62 99 VAL A C 1
ATOM 798 O O . VAL A 1 99 ? 14.125 18.875 1.59 1 88.62 99 VAL A O 1
ATOM 801 N N . VAL A 1 100 ? 13.203 17.219 0.355 1 83.31 100 VAL A N 1
ATOM 802 C CA . VAL A 1 100 ? 14.367 16.344 0.51 1 83.31 100 VAL A CA 1
ATOM 803 C C . VAL A 1 100 ? 15.391 16.656 -0.577 1 83.31 100 VAL A C 1
ATOM 805 O O . VAL A 1 100 ? 15.305 16.141 -1.689 1 83.31 100 VAL A O 1
ATOM 808 N N . ARG A 1 101 ? 16.375 17.438 -0.353 1 77.81 101 ARG A N 1
ATOM 809 C CA . ARG A 1 101 ? 17.266 18.047 -1.322 1 77.81 101 ARG A CA 1
ATOM 810 C C . ARG A 1 101 ? 18.203 17.016 -1.935 1 77.81 101 ARG A C 1
ATOM 812 O O . ARG A 1 101 ? 18.672 17.188 -3.062 1 77.81 101 ARG A O 1
ATOM 819 N N . SER A 1 102 ? 18.484 16.047 -1.193 1 76.62 102 SER A N 1
ATOM 820 C CA . SER A 1 102 ? 19.453 15.086 -1.706 1 76.62 102 SER A CA 1
ATOM 821 C C . SER A 1 102 ? 18.844 14.234 -2.818 1 76.62 102 SER A C 1
ATOM 823 O O . SER A 1 102 ? 19.562 13.516 -3.516 1 76.62 102 SER A O 1
ATOM 825 N N . LEU A 1 103 ? 17.516 14.406 -3.098 1 76.56 103 LEU A N 1
ATOM 826 C CA . LEU A 1 103 ? 16.859 13.633 -4.148 1 76.56 103 LEU A CA 1
ATOM 827 C C . LEU A 1 103 ? 16.625 14.484 -5.391 1 76.56 103 LEU A C 1
ATOM 829 O O . LEU A 1 103 ? 16.219 15.648 -5.285 1 76.56 103 LEU A O 1
ATOM 833 N N . PRO A 1 104 ? 17 13.922 -6.508 1 75 104 PRO A N 1
ATOM 834 C CA . PRO A 1 104 ? 16.688 14.648 -7.742 1 75 104 PRO A CA 1
ATOM 835 C C . PRO A 1 104 ? 15.188 14.742 -8.016 1 75 104 PRO A C 1
ATOM 837 O O . PRO A 1 104 ? 14.398 14.039 -7.379 1 75 104 PRO A O 1
ATOM 840 N N . PRO A 1 105 ? 14.844 15.664 -8.898 1 77.25 105 PRO A N 1
ATOM 841 C CA . PRO A 1 105 ? 13.438 15.711 -9.305 1 77.25 105 PRO A CA 1
ATOM 842 C C . PRO A 1 105 ? 12.938 14.375 -9.852 1 77.25 105 PRO A C 1
ATOM 844 O O . PRO A 1 105 ? 13.711 13.617 -10.445 1 77.25 105 PRO A O 1
ATOM 847 N N . MET A 1 106 ? 11.695 14.195 -9.555 1 74.44 106 MET A N 1
ATOM 848 C CA . MET A 1 106 ? 11.109 12.898 -9.898 1 74.44 106 MET A CA 1
ATOM 849 C C . MET A 1 106 ? 9.992 13.062 -10.914 1 74.44 106 MET A C 1
ATOM 851 O O . MET A 1 106 ? 9.508 14.172 -11.141 1 74.44 106 MET A O 1
ATOM 855 N N . SER A 1 107 ? 9.789 11.898 -11.578 1 71.56 107 SER A N 1
ATOM 856 C CA . SER A 1 107 ? 8.617 11.875 -12.445 1 71.56 107 SER A CA 1
ATOM 857 C C . SER A 1 107 ? 7.348 11.586 -11.648 1 71.56 107 SER A C 1
ATOM 859 O O . SER A 1 107 ? 7.414 11.023 -10.555 1 71.56 107 SER A O 1
ATOM 861 N N . SER A 1 108 ? 6.234 12.078 -12.102 1 65.12 108 SER A N 1
ATOM 862 C CA . SER A 1 108 ? 4.945 11.875 -11.445 1 65.12 108 SER A CA 1
ATOM 863 C C . SER A 1 108 ? 4.594 10.398 -11.367 1 65.12 108 SER A C 1
ATOM 865 O O . SER A 1 108 ? 3.766 9.992 -10.547 1 65.12 108 SER A O 1
ATOM 867 N N . SER A 1 109 ? 5.277 9.633 -12.164 1 62.34 109 SER A N 1
ATOM 868 C CA . SER A 1 109 ? 4.922 8.227 -12.258 1 62.34 109 SER A CA 1
ATOM 869 C C . SER A 1 109 ? 5.836 7.363 -11.398 1 62.34 109 SER A C 1
ATOM 871 O O . SER A 1 109 ? 5.727 6.137 -11.398 1 62.34 109 SER A O 1
ATOM 873 N N . GLU A 1 110 ? 6.711 8.086 -10.664 1 65.5 110 GLU A N 1
ATOM 874 C CA . GLU A 1 110 ? 7.699 7.293 -9.938 1 65.5 110 GLU A CA 1
ATOM 875 C C . GLU A 1 110 ? 7.055 6.547 -8.773 1 65.5 110 GLU A C 1
ATOM 877 O O . GLU A 1 110 ? 6.129 7.059 -8.133 1 65.5 110 GLU A O 1
ATOM 882 N N . SER A 1 111 ? 7.465 5.348 -8.711 1 69.81 111 SER A N 1
ATOM 883 C CA . SER A 1 111 ? 7.004 4.492 -7.625 1 69.81 111 SER A CA 1
ATOM 884 C C . SER A 1 111 ? 7.648 4.883 -6.297 1 69.81 111 SER A C 1
ATOM 886 O O . SER A 1 111 ? 8.781 5.363 -6.273 1 69.81 111 SER A O 1
ATOM 888 N N . TYR A 1 112 ? 6.969 4.852 -5.293 1 73.5 112 TYR A N 1
ATOM 889 C CA . TYR A 1 112 ? 7.484 5.109 -3.953 1 73.5 112 TYR A CA 1
ATOM 890 C C . TYR A 1 112 ? 6.785 4.23 -2.922 1 73.5 112 TYR A C 1
ATOM 892 O O . TYR A 1 112 ? 5.73 3.658 -3.197 1 73.5 112 TYR A O 1
ATOM 900 N N . GLY A 1 113 ? 7.414 4.09 -1.872 1 76.38 113 GLY A N 1
ATOM 901 C CA . GLY A 1 113 ? 6.832 3.305 -0.795 1 76.38 113 GLY A CA 1
ATOM 902 C C . GLY A 1 113 ? 7.723 3.227 0.433 1 76.38 113 GLY A C 1
ATOM 903 O O . GLY A 1 113 ? 8.812 3.803 0.454 1 76.38 113 GLY A O 1
ATOM 904 N N . SER A 1 114 ? 7.098 2.637 1.45 1 77.19 114 SER A N 1
ATOM 905 C CA . SER A 1 114 ? 7.844 2.418 2.686 1 77.19 114 SER A CA 1
ATOM 906 C C . SER A 1 114 ? 8.562 1.072 2.666 1 77.19 114 SER A C 1
ATOM 908 O O . SER A 1 114 ? 8.023 0.082 2.168 1 77.19 114 SER A O 1
ATOM 910 N N . LEU A 1 115 ? 9.75 1.012 3.092 1 76.94 115 LEU A N 1
ATOM 911 C CA . LEU A 1 115 ? 10.602 -0.166 3.234 1 76.94 115 LEU A CA 1
ATOM 912 C C . LEU A 1 115 ? 11.234 -0.211 4.617 1 76.94 115 LEU A C 1
ATOM 914 O O . LEU A 1 115 ? 12.32 0.335 4.824 1 76.94 115 LEU A O 1
ATOM 918 N N . GLY A 1 116 ? 10.531 -0.896 5.48 1 68.38 116 GLY A N 1
ATOM 919 C CA . GLY A 1 116 ? 10.992 -0.79 6.855 1 68.38 116 GLY A CA 1
ATOM 920 C C . GLY A 1 116 ? 10.969 0.632 7.383 1 68.38 116 GLY A C 1
ATOM 921 O O . GLY A 1 116 ? 9.945 1.314 7.301 1 68.38 116 GLY A O 1
ATOM 922 N N . SER A 1 117 ? 12.086 1.029 7.914 1 71.25 117 SER A N 1
ATOM 923 C CA . SER A 1 117 ? 12.211 2.391 8.422 1 71.25 117 SER A CA 1
ATOM 924 C C . SER A 1 117 ? 12.672 3.352 7.336 1 71.25 117 SER A C 1
ATOM 926 O O . SER A 1 117 ? 13.07 4.48 7.625 1 71.25 117 SER A O 1
ATOM 928 N N . ASN A 1 118 ? 12.648 2.838 6.121 1 74.06 118 ASN A N 1
ATOM 929 C CA . ASN A 1 118 ? 13.07 3.645 4.98 1 74.06 118 ASN A CA 1
ATOM 930 C C . ASN A 1 118 ? 11.906 3.912 4.027 1 74.06 118 ASN A C 1
ATOM 932 O O . ASN A 1 118 ? 10.891 3.225 4.074 1 74.06 118 ASN A O 1
ATOM 936 N N . THR A 1 119 ? 12.078 4.945 3.338 1 75.75 119 THR A N 1
ATOM 937 C CA . THR A 1 119 ? 11.227 5.188 2.178 1 75.75 119 THR A CA 1
ATOM 938 C C . THR A 1 119 ? 12.031 5.07 0.885 1 75.75 119 THR A C 1
ATOM 940 O O . THR A 1 119 ? 13.18 5.508 0.823 1 75.75 119 THR A O 1
ATOM 943 N N . TYR A 1 120 ? 11.547 4.414 0.059 1 74.38 120 TYR A N 1
ATOM 944 C CA . TYR A 1 120 ? 12.227 4.398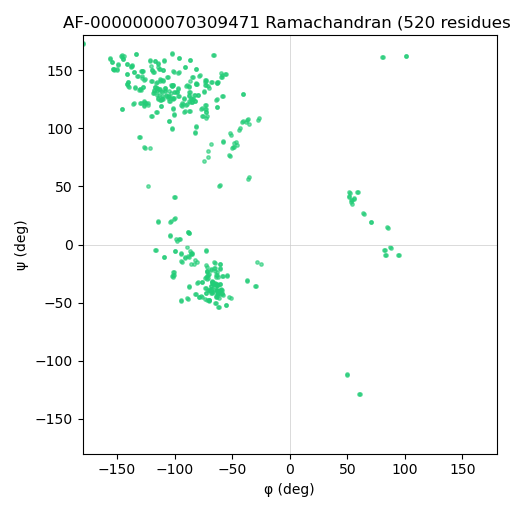 -1.233 1 74.38 120 TYR A CA 1
ATOM 945 C C . TYR A 1 120 ? 11.422 5.16 -2.277 1 74.38 120 TYR A C 1
ATOM 947 O O . TYR A 1 120 ? 10.188 5.137 -2.26 1 74.38 120 TYR A O 1
ATOM 955 N N . VAL A 1 121 ? 12.047 5.949 -2.963 1 69.75 121 VAL A N 1
ATOM 956 C CA . VAL A 1 121 ? 11.508 6.633 -4.133 1 69.75 121 VAL A CA 1
ATOM 957 C C . VAL A 1 121 ? 12.336 6.285 -5.367 1 69.75 121 VAL A C 1
ATOM 959 O O . VAL A 1 121 ? 13.492 6.695 -5.477 1 69.75 121 VAL A O 1
ATOM 962 N N . PHE A 1 122 ? 11.547 5.512 -6.168 1 67.56 122 PHE A N 1
ATOM 963 C CA . PHE A 1 122 ? 12.242 5 -7.348 1 67.56 122 PHE A CA 1
ATOM 964 C C . PHE A 1 122 ? 13.562 4.348 -6.961 1 67.56 122 PHE A C 1
ATOM 966 O O . PHE A 1 122 ? 13.578 3.35 -6.238 1 67.56 122 PHE A O 1
ATOM 973 N N . ASN A 1 123 ? 14.648 5.039 -7.398 1 70.5 123 ASN A N 1
ATOM 974 C CA . ASN A 1 123 ? 15.961 4.426 -7.23 1 70.5 123 ASN A CA 1
ATOM 975 C C . ASN A 1 123 ? 16.719 5.039 -6.059 1 70.5 123 ASN A C 1
ATOM 977 O O . ASN A 1 123 ? 17.953 4.934 -5.984 1 70.5 123 ASN A O 1
ATOM 981 N N . TYR A 1 124 ? 15.984 5.648 -5.207 1 74 124 TYR A N 1
ATOM 982 C CA . TYR A 1 124 ? 16.625 6.258 -4.047 1 74 124 TYR A CA 1
ATOM 983 C C . TYR A 1 124 ? 15.984 5.777 -2.754 1 74 124 TYR A C 1
ATOM 985 O O . TYR A 1 124 ? 14.781 5.512 -2.715 1 74 124 TYR A O 1
ATOM 993 N N . LEU A 1 125 ? 16.828 5.602 -1.846 1 75.69 125 LEU A N 1
ATOM 994 C CA . LEU A 1 125 ? 16.391 5.238 -0.501 1 75.69 125 LEU A CA 1
ATOM 995 C C . LEU A 1 125 ? 16.609 6.391 0.471 1 75.69 125 LEU A C 1
ATOM 997 O O . LEU A 1 125 ? 17.672 7.02 0.469 1 75.69 125 LEU A O 1
ATOM 1001 N N . ASP A 1 126 ? 15.555 6.727 1.104 1 75.5 126 ASP A N 1
ATOM 1002 C CA . ASP A 1 126 ? 15.641 7.715 2.172 1 75.5 126 ASP A CA 1
ATOM 1003 C C . ASP A 1 126 ? 15.531 7.055 3.545 1 75.5 126 ASP A C 1
ATOM 1005 O O . ASP A 1 126 ? 14.469 6.559 3.918 1 75.5 126 ASP A O 1
ATOM 1009 N N . ASP A 1 127 ? 16.688 6.992 4.219 1 72.12 127 ASP A N 1
ATOM 1010 C CA . ASP A 1 127 ? 16.672 6.48 5.586 1 72.12 127 ASP A CA 1
ATOM 1011 C C . ASP A 1 127 ? 16.031 7.48 6.543 1 72.12 127 ASP A C 1
ATOM 1013 O O . ASP A 1 127 ? 16.625 8.523 6.844 1 72.12 127 ASP A O 1
ATOM 1017 N N . CYS A 1 128 ? 14.938 7.137 6.988 1 67.94 128 CYS A N 1
ATOM 1018 C CA . CYS A 1 128 ? 14.148 8.062 7.785 1 67.94 128 CYS A CA 1
ATOM 1019 C C . CYS A 1 128 ? 14.75 8.242 9.172 1 67.94 128 CYS A C 1
ATOM 1021 O O . CYS A 1 128 ? 14.422 9.203 9.875 1 67.94 128 CYS A O 1
ATOM 1023 N N . THR A 1 129 ? 15.586 7.352 9.555 1 64.44 129 THR A N 1
ATOM 1024 C CA . THR A 1 129 ? 16.234 7.465 10.852 1 64.44 129 THR A CA 1
ATOM 1025 C C . THR A 1 129 ? 17.438 8.414 10.781 1 64.44 129 THR A C 1
ATOM 1027 O O . THR A 1 129 ? 17.594 9.281 11.641 1 64.44 129 THR A O 1
ATOM 1030 N N . SER A 1 130 ? 18.188 8.297 9.773 1 63.34 130 SER A N 1
ATOM 1031 C CA . SER A 1 130 ? 19.406 9.102 9.625 1 63.34 130 SER A CA 1
ATOM 1032 C C . SER A 1 130 ? 19.172 10.281 8.695 1 63.34 130 SER A C 1
ATOM 1034 O O . SER A 1 130 ? 20.016 11.188 8.617 1 63.34 130 SER A O 1
ATOM 1036 N N . HIS A 1 131 ? 18.031 10.375 8.078 1 67.81 131 HIS A N 1
ATOM 1037 C CA . HIS A 1 131 ? 17.688 11.406 7.117 1 67.81 131 HIS A CA 1
ATOM 1038 C C . HIS A 1 131 ? 18.719 11.484 5.996 1 67.81 131 HIS A C 1
ATOM 1040 O O . HIS A 1 131 ? 19.188 12.57 5.648 1 67.81 131 HIS A O 1
ATOM 1046 N N . THR A 1 132 ? 19.172 10.305 5.613 1 72.88 132 THR A N 1
ATOM 1047 C CA . THR A 1 132 ? 20.125 10.227 4.512 1 72.88 132 THR A CA 1
ATOM 1048 C C . THR A 1 132 ? 19.5 9.523 3.309 1 72.88 132 THR A C 1
ATOM 1050 O O . THR A 1 132 ? 18.781 8.539 3.461 1 72.88 132 THR A O 1
ATOM 1053 N N . VAL A 1 133 ? 19.781 10.234 2.229 1 74.75 133 VAL A N 1
ATOM 1054 C CA . VAL A 1 133 ? 19.297 9.664 0.976 1 74.75 133 VAL A CA 1
ATOM 1055 C C . VAL A 1 133 ? 20.453 8.961 0.253 1 74.75 133 VAL A C 1
ATOM 1057 O O . VAL A 1 133 ? 21.562 9.5 0.16 1 74.75 133 VAL A O 1
ATOM 1060 N N . GLN A 1 134 ? 20.266 7.801 -0.063 1 75.69 134 GLN A N 1
ATOM 1061 C CA . GLN A 1 134 ? 21.25 7.07 -0.854 1 75.69 134 GLN A CA 1
ATOM 1062 C C . GLN A 1 134 ? 20.609 6.434 -2.082 1 75.69 134 GLN A C 1
ATOM 1064 O O . GLN A 1 134 ? 19.453 5.996 -2.029 1 75.69 134 GLN A O 1
ATOM 1069 N N . PRO A 1 135 ? 21.312 6.59 -3.209 1 72.56 135 PRO A N 1
ATOM 1070 C CA . PRO A 1 135 ? 20.797 5.848 -4.359 1 72.56 135 PRO A CA 1
ATOM 1071 C C . PRO A 1 135 ? 20.734 4.34 -4.109 1 72.56 135 PRO A C 1
ATOM 1073 O O . PRO A 1 135 ? 21.594 3.789 -3.424 1 72.56 135 PRO A O 1
ATOM 1076 N N . ILE A 1 136 ? 19.547 3.85 -4.375 1 68.75 136 ILE A N 1
ATOM 1077 C CA . ILE A 1 136 ? 19.5 2.391 -4.367 1 68.75 136 ILE A CA 1
ATOM 1078 C C . ILE A 1 136 ? 20.5 1.835 -5.383 1 68.75 136 ILE A C 1
ATOM 1080 O O . ILE A 1 136 ? 20.484 2.225 -6.555 1 68.75 136 ILE A O 1
ATOM 1084 N N . SER A 1 137 ? 21.719 1.604 -5.023 1 59.72 137 SER A N 1
ATOM 1085 C CA . SER A 1 137 ? 22.844 1.19 -5.863 1 59.72 137 SER A CA 1
ATOM 1086 C C . SER A 1 137 ? 22.359 0.415 -7.082 1 59.72 137 SER A C 1
ATOM 1088 O O . SER A 1 137 ? 21.469 -0.423 -6.98 1 59.72 137 SER A O 1
ATOM 1090 N N . VAL A 1 138 ? 22.438 1.102 -8.305 1 56.38 138 VAL A N 1
ATOM 1091 C CA . VAL A 1 138 ? 22.047 0.704 -9.648 1 56.38 138 VAL A CA 1
ATOM 1092 C C . VAL A 1 138 ? 22.828 -0.533 -10.07 1 56.38 138 VAL A C 1
ATOM 1094 O O . VAL A 1 138 ? 24.047 -0.467 -10.258 1 56.38 138 VAL A O 1
ATOM 1097 N N . THR A 1 139 ? 22.875 -1.519 -9.367 1 55.22 139 THR A N 1
ATOM 1098 C CA . THR A 1 139 ? 23.672 -2.527 -10.055 1 55.22 139 THR A CA 1
ATOM 1099 C C . THR A 1 139 ? 22.891 -3.117 -11.234 1 55.22 139 THR A C 1
ATOM 1101 O O . THR A 1 139 ? 23.484 -3.709 -12.133 1 55.22 139 THR A O 1
ATOM 1104 N N . PRO A 1 140 ? 21.531 -3.383 -11.016 1 58.34 140 PRO A N 1
ATOM 1105 C CA . PRO A 1 140 ? 21.109 -4.289 -12.086 1 58.34 140 PRO A CA 1
ATOM 1106 C C . PRO A 1 140 ? 21 -3.588 -13.438 1 58.34 140 PRO A C 1
ATOM 1108 O O . PRO A 1 140 ? 20.734 -2.385 -13.5 1 58.34 140 PRO A O 1
ATOM 1111 N N . GLN A 1 141 ? 21.766 -3.885 -14.398 1 54.38 141 GLN A N 1
ATOM 1112 C CA . GLN A 1 141 ? 21.828 -3.363 -15.766 1 54.38 141 GLN A CA 1
ATOM 1113 C C . GLN A 1 141 ? 20.453 -2.904 -16.234 1 54.38 141 GLN A C 1
ATOM 1115 O O . GLN A 1 141 ? 20.328 -1.916 -16.969 1 54.38 141 GLN A O 1
ATOM 1120 N N . CYS A 1 142 ? 19.422 -3.621 -15.82 1 56.19 142 CYS A N 1
ATOM 1121 C CA . CYS A 1 142 ? 18.109 -3.293 -16.344 1 56.19 142 CYS A CA 1
ATOM 1122 C C . CYS A 1 142 ? 17.109 -3.053 -15.219 1 56.19 142 CYS A C 1
ATOM 1124 O O . CYS A 1 142 ? 16.531 -4 -14.68 1 56.19 142 CYS A O 1
ATOM 1126 N N . MET A 1 143 ? 17.125 -1.898 -14.758 1 62.16 143 MET A N 1
ATOM 1127 C CA . MET A 1 143 ? 16.141 -1.556 -13.734 1 62.16 143 MET A CA 1
ATOM 1128 C C . MET A 1 143 ? 14.797 -1.214 -14.359 1 62.16 143 MET A C 1
ATOM 1130 O O . MET A 1 143 ? 14.742 -0.641 -15.445 1 62.16 143 MET A O 1
ATOM 1134 N N . PRO A 1 144 ? 13.805 -1.77 -13.641 1 64.06 144 PRO A N 1
ATOM 1135 C CA . PRO A 1 144 ? 12.492 -1.396 -14.156 1 64.06 144 PRO A CA 1
ATOM 1136 C C . PRO A 1 144 ? 12.258 0.113 -14.156 1 64.06 144 PRO A C 1
ATOM 1138 O O . PRO A 1 144 ? 12.891 0.835 -13.375 1 64.06 144 PRO A O 1
ATOM 1141 N N . GLU A 1 145 ? 11.523 0.494 -15.156 1 63.5 145 GLU A N 1
ATOM 1142 C CA . GLU A 1 145 ? 11.164 1.905 -15.25 1 63.5 145 GLU A CA 1
ATOM 1143 C C . GLU A 1 145 ? 10.32 2.338 -14.055 1 63.5 145 GLU A C 1
ATOM 1145 O O . GLU A 1 145 ? 10.281 3.52 -13.703 1 63.5 145 GLU A O 1
ATOM 1150 N N . ASP A 1 146 ? 9.633 1.372 -13.562 1 64.44 146 ASP A N 1
ATOM 1151 C CA . ASP A 1 146 ? 8.836 1.651 -12.367 1 64.44 146 ASP A CA 1
ATOM 1152 C C . ASP A 1 146 ? 8.789 0.435 -11.445 1 64.44 146 ASP A C 1
ATOM 1154 O O . ASP A 1 146 ? 9.195 -0.661 -11.828 1 64.44 146 ASP A O 1
ATOM 1158 N N . TRP A 1 147 ? 8.445 0.749 -10.242 1 69.06 147 TRP A N 1
ATOM 1159 C CA . TRP A 1 147 ? 8.43 -0.326 -9.258 1 69.06 147 TRP A CA 1
ATOM 1160 C C . TRP A 1 147 ? 7.012 -0.843 -9.039 1 69.06 147 TRP A C 1
ATOM 1162 O O . TRP A 1 147 ? 6.703 -1.406 -7.984 1 69.06 147 TRP A O 1
ATOM 1172 N N . ASP A 1 148 ? 6.117 -0.64 -10.008 1 72 148 ASP A N 1
ATOM 1173 C CA . ASP A 1 148 ? 4.73 -1.072 -9.852 1 72 148 ASP A CA 1
ATOM 1174 C C . ASP A 1 148 ? 4.641 -2.592 -9.734 1 72 148 ASP A C 1
ATOM 1176 O O . ASP A 1 148 ? 3.736 -3.115 -9.078 1 72 148 ASP A O 1
ATOM 1180 N N . GLY A 1 149 ? 5.625 -3.225 -10.297 1 81.19 149 GLY A N 1
ATOM 1181 C CA . GLY A 1 149 ? 5.598 -4.676 -10.266 1 81.19 149 GLY A CA 1
ATOM 1182 C C . GLY A 1 149 ? 6.402 -5.266 -9.125 1 81.19 149 GLY A C 1
ATOM 1183 O O . GLY A 1 149 ? 6.539 -6.488 -9.023 1 81.19 149 GLY A O 1
ATOM 1184 N N . ALA A 1 150 ? 6.914 -4.426 -8.289 1 86.75 150 ALA A N 1
ATOM 1185 C CA . ALA A 1 150 ? 7.703 -4.879 -7.145 1 86.75 150 ALA A CA 1
ATOM 1186 C C . ALA A 1 150 ? 6.844 -4.977 -5.891 1 86.75 150 ALA A C 1
ATOM 1188 O O . ALA A 1 150 ? 5.742 -4.43 -5.836 1 86.75 150 ALA A O 1
ATOM 1189 N N . CYS A 1 151 ? 7.324 -5.719 -4.965 1 89.94 151 CYS A N 1
ATOM 1190 C CA . CYS A 1 151 ? 6.613 -5.816 -3.695 1 89.94 151 CYS A CA 1
ATOM 1191 C C . CYS A 1 151 ? 7.586 -5.848 -2.523 1 89.94 151 CYS A C 1
ATOM 1193 O O . CYS A 1 151 ? 8.773 -6.109 -2.705 1 89.94 151 CYS A O 1
ATOM 1195 N N . VAL A 1 152 ? 7.117 -5.453 -1.445 1 89 152 VAL A N 1
ATOM 1196 C CA . VAL A 1 152 ? 7.91 -5.488 -0.221 1 89 152 VAL A CA 1
ATOM 1197 C C . VAL A 1 152 ? 7.449 -6.645 0.664 1 89 152 VAL A C 1
ATOM 1199 O O . VAL A 1 152 ? 6.254 -6.773 0.951 1 89 152 VAL A O 1
ATOM 1202 N N . VAL A 1 153 ? 8.32 -7.504 1.021 1 91.56 153 VAL A N 1
ATOM 1203 C CA . VAL A 1 153 ? 8.086 -8.594 1.96 1 91.56 153 VAL A CA 1
ATOM 1204 C C . VAL A 1 153 ? 9.125 -8.555 3.076 1 91.56 153 VAL A C 1
ATOM 1206 O O . VAL A 1 153 ? 10.328 -8.633 2.812 1 91.56 153 VAL A O 1
ATOM 1209 N N . ASP A 1 154 ? 8.656 -8.398 4.293 1 87.38 154 ASP A N 1
ATOM 1210 C CA . ASP A 1 154 ? 9.539 -8.328 5.457 1 87.38 154 ASP A CA 1
ATOM 1211 C C . ASP A 1 154 ? 10.633 -7.281 5.254 1 87.38 154 ASP A C 1
ATOM 1213 O O . ASP A 1 154 ? 11.82 -7.578 5.406 1 87.38 154 ASP A O 1
ATOM 1217 N N . ASP A 1 155 ? 10.305 -6.145 4.773 1 83.44 155 ASP A N 1
ATOM 1218 C CA . ASP A 1 155 ? 11.141 -4.957 4.641 1 83.44 155 ASP A CA 1
ATOM 1219 C C . ASP A 1 155 ? 12.203 -5.152 3.562 1 83.44 155 ASP A C 1
ATOM 1221 O O . ASP A 1 155 ? 13.289 -4.574 3.639 1 83.44 155 ASP A O 1
ATOM 1225 N N . VAL A 1 156 ? 11.984 -6.055 2.738 1 89.62 156 VAL A N 1
ATOM 1226 C CA . VAL A 1 156 ? 12.852 -6.266 1.585 1 89.62 156 VAL A CA 1
ATOM 1227 C C . VAL A 1 156 ? 12.062 -6.051 0.297 1 89.62 156 VAL A C 1
ATOM 1229 O O . VAL A 1 156 ? 10.922 -6.504 0.181 1 89.62 156 VAL A O 1
ATOM 1232 N N . LEU A 1 157 ? 12.625 -5.305 -0.595 1 88.31 157 LEU A N 1
ATOM 1233 C CA . LEU A 1 157 ? 11.992 -5.039 -1.881 1 88.31 157 LEU A CA 1
ATOM 1234 C C . LEU A 1 157 ? 12.352 -6.113 -2.9 1 88.31 157 LEU A C 1
ATOM 1236 O O . LEU A 1 157 ? 13.531 -6.418 -3.096 1 88.31 157 LEU A O 1
ATOM 1240 N N . TYR A 1 158 ? 11.328 -6.688 -3.553 1 90.81 158 TYR A N 1
ATOM 1241 C CA . TYR A 1 158 ? 11.531 -7.738 -4.543 1 90.81 158 TYR A CA 1
ATOM 1242 C C . TYR A 1 158 ? 10.984 -7.316 -5.902 1 90.81 158 TYR A C 1
ATOM 1244 O O . TYR A 1 158 ? 9.922 -6.699 -5.984 1 90.81 158 TYR A O 1
ATOM 1252 N N . TYR A 1 159 ? 11.641 -7.637 -6.906 1 89.31 159 TYR A N 1
ATOM 1253 C CA . TYR A 1 159 ? 11.109 -7.492 -8.258 1 89.31 159 TYR A CA 1
ATOM 1254 C C . TYR A 1 159 ? 11.695 -8.539 -9.195 1 89.31 159 TYR A C 1
ATOM 1256 O O . TYR A 1 159 ? 12.789 -9.062 -8.945 1 89.31 159 TYR A O 1
ATOM 1264 N N . HIS A 1 160 ? 10.938 -8.867 -10.141 1 91.25 160 HIS A N 1
ATOM 1265 C CA . HIS A 1 160 ? 11.391 -9.82 -11.148 1 91.25 160 HIS A CA 1
ATOM 1266 C C . HIS A 1 160 ? 12.133 -9.117 -12.281 1 91.25 160 HIS A C 1
ATOM 1268 O O . HIS A 1 160 ? 11.555 -8.289 -12.992 1 91.25 160 HIS A O 1
ATOM 1274 N N . ASP A 1 161 ? 13.367 -9.391 -12.422 1 87.31 161 ASP A N 1
ATOM 1275 C CA . ASP A 1 161 ? 14.172 -8.922 -13.547 1 87.31 161 ASP A CA 1
ATOM 1276 C C . ASP A 1 161 ? 13.977 -9.805 -14.773 1 87.31 161 ASP A C 1
ATOM 1278 O O . ASP A 1 161 ? 14.609 -10.859 -14.898 1 87.31 161 ASP A O 1
ATOM 1282 N N . CYS A 1 162 ? 13.195 -9.359 -15.688 1 82.25 162 CYS A N 1
ATOM 1283 C CA . CYS A 1 162 ? 12.828 -10.172 -16.828 1 82.25 162 CYS A CA 1
ATOM 1284 C C . CYS A 1 162 ? 14 -10.328 -17.797 1 82.25 162 CYS A C 1
ATOM 1286 O O . CYS A 1 162 ? 14.078 -11.305 -18.547 1 82.25 162 CYS A O 1
ATOM 1288 N N . TRP A 1 163 ? 14.891 -9.367 -17.828 1 82 163 TRP A N 1
ATOM 1289 C CA . TRP A 1 163 ? 16.047 -9.453 -18.719 1 82 163 TRP A CA 1
ATOM 1290 C C . TRP A 1 163 ? 17.047 -10.477 -18.188 1 82 163 TRP A C 1
ATOM 1292 O O . TRP A 1 163 ? 17.578 -11.281 -18.953 1 82 163 TRP A O 1
ATOM 1302 N N . GLY A 1 164 ? 17.328 -10.391 -16.938 1 84.25 164 GLY A N 1
ATOM 1303 C CA . GLY A 1 164 ? 18.25 -11.336 -16.328 1 84.25 164 GLY A CA 1
ATOM 1304 C C . GLY A 1 164 ? 17.578 -12.648 -15.945 1 84.25 164 GLY A C 1
ATOM 1305 O O . GLY A 1 164 ? 18.266 -13.633 -15.641 1 84.25 164 GLY A O 1
ATOM 1306 N N . LYS A 1 165 ? 16.266 -12.68 -15.953 1 88.38 165 LYS A N 1
ATOM 1307 C CA . LYS A 1 165 ? 15.461 -13.836 -15.578 1 88.38 165 LYS A CA 1
ATOM 1308 C C . LYS A 1 165 ? 15.758 -14.281 -14.148 1 88.38 165 LYS A C 1
ATOM 1310 O O . LYS A 1 165 ? 16 -15.461 -13.898 1 88.38 165 LYS A O 1
ATOM 1315 N N . VAL A 1 166 ? 15.812 -13.367 -13.305 1 91.44 166 VAL A N 1
ATOM 1316 C CA . VAL A 1 166 ? 16.078 -13.617 -11.891 1 91.44 166 VAL A CA 1
ATOM 1317 C C . VAL A 1 166 ? 15.148 -12.773 -11.031 1 91.44 166 VAL A C 1
ATOM 1319 O O . VAL A 1 166 ? 14.602 -11.766 -11.492 1 91.44 166 VAL A O 1
ATOM 1322 N N . LEU A 1 167 ? 14.922 -13.289 -9.852 1 92.88 167 LEU A N 1
ATOM 1323 C CA . LEU A 1 167 ? 14.25 -12.492 -8.828 1 92.88 167 LEU A CA 1
ATOM 1324 C C . LEU A 1 167 ? 15.266 -11.703 -8.008 1 92.88 167 LEU A C 1
ATOM 1326 O O . LEU A 1 167 ? 16.172 -12.281 -7.398 1 92.88 167 LEU A O 1
ATOM 1330 N N . ARG A 1 168 ? 15.102 -10.43 -8.039 1 91.12 168 ARG A N 1
ATOM 1331 C CA . ARG A 1 168 ? 16.031 -9.562 -7.32 1 91.12 168 ARG A CA 1
ATOM 1332 C C . ARG A 1 168 ? 15.43 -9.094 -6 1 91.12 168 ARG A C 1
ATOM 1334 O O . ARG A 1 168 ? 14.211 -8.945 -5.887 1 91.12 168 ARG A O 1
ATOM 1341 N N . ALA A 1 169 ? 16.297 -8.891 -5.074 1 90.88 169 ALA A N 1
ATOM 1342 C CA . ALA A 1 169 ? 15.906 -8.414 -3.75 1 90.88 169 ALA A CA 1
ATOM 1343 C C . ALA A 1 169 ? 16.828 -7.281 -3.283 1 90.88 169 ALA A C 1
ATOM 1345 O O . ALA A 1 169 ? 18.031 -7.32 -3.504 1 90.88 169 ALA A O 1
ATOM 1346 N N . TYR A 1 170 ? 16.219 -6.289 -2.771 1 86.81 170 TYR A N 1
ATOM 1347 C CA . TYR A 1 170 ? 16.969 -5.207 -2.15 1 86.81 170 TYR A CA 1
ATOM 1348 C C . TYR A 1 170 ? 16.688 -5.133 -0.655 1 86.81 170 TYR A C 1
ATOM 1350 O O . TYR A 1 170 ? 15.555 -4.844 -0.244 1 86.81 170 TYR A O 1
ATOM 1358 N N . ASP A 1 171 ? 17.656 -5.402 0.09 1 82.88 171 ASP A N 1
ATOM 1359 C CA . ASP A 1 171 ? 17.578 -5.266 1.541 1 82.88 171 ASP A CA 1
ATOM 1360 C C . ASP A 1 171 ? 18.234 -3.963 2.006 1 82.88 171 ASP A C 1
ATOM 1362 O O . ASP A 1 171 ? 19.453 -3.803 1.919 1 82.88 171 ASP A O 1
ATOM 1366 N N . PRO A 1 172 ? 17.453 -3.104 2.471 1 79 172 PRO A N 1
ATOM 1367 C CA . PRO A 1 172 ? 18.016 -1.821 2.902 1 79 172 PRO A CA 1
ATOM 1368 C C . PRO A 1 172 ? 19.094 -1.979 3.977 1 79 172 PRO A C 1
ATOM 1370 O O . PRO A 1 172 ? 19.969 -1.119 4.109 1 79 172 PRO A O 1
ATOM 1373 N N . LYS A 1 173 ? 19.016 -2.982 4.715 1 75.19 173 LYS A N 1
ATOM 1374 C CA . LYS A 1 173 ? 20.031 -3.227 5.738 1 75.19 173 LYS A CA 1
ATOM 1375 C C . LYS A 1 173 ? 21.391 -3.545 5.102 1 75.19 173 LYS A C 1
ATOM 1377 O O . LYS A 1 173 ? 22.438 -3.205 5.656 1 75.19 173 LYS A O 1
ATOM 1382 N N . GLN A 1 174 ? 21.344 -4.18 4.008 1 77.19 174 GLN A N 1
ATOM 1383 C CA . GLN A 1 174 ? 22.562 -4.531 3.297 1 77.19 174 GLN A CA 1
ATOM 1384 C C . GLN A 1 174 ? 22.906 -3.479 2.246 1 77.19 174 GLN A C 1
ATOM 1386 O O . GLN A 1 174 ? 24.031 -3.449 1.733 1 77.19 174 GLN A O 1
ATOM 1391 N N . SER A 1 175 ? 22 -2.637 1.931 1 76.19 175 SER A N 1
ATOM 1392 C CA . SER A 1 175 ? 22.125 -1.546 0.972 1 76.19 175 SER A CA 1
ATOM 1393 C C . SER A 1 175 ? 22.625 -2.057 -0.379 1 76.19 175 SER A C 1
ATOM 1395 O O . SER A 1 175 ? 23.484 -1.438 -1.007 1 76.19 175 SER A O 1
ATOM 1397 N N . CYS A 1 176 ? 22.219 -3.223 -0.782 1 77.88 176 CYS A N 1
ATOM 1398 C CA . CYS A 1 176 ? 22.609 -3.764 -2.08 1 77.88 176 CYS A CA 1
ATOM 1399 C C . CYS A 1 176 ? 21.516 -4.668 -2.643 1 77.88 176 CYS A C 1
ATOM 1401 O O . CYS A 1 176 ? 20.672 -5.168 -1.895 1 77.88 176 CYS A O 1
ATOM 1403 N N . TRP A 1 177 ? 21.609 -4.703 -3.957 1 84.69 177 TRP A N 1
ATOM 1404 C CA . TRP A 1 177 ? 20.766 -5.664 -4.656 1 84.69 177 TRP A CA 1
ATOM 1405 C C . TRP A 1 177 ? 21.375 -7.059 -4.633 1 84.69 177 TRP A C 1
ATOM 1407 O O . TRP A 1 177 ? 22.594 -7.203 -4.777 1 84.69 177 TRP A O 1
ATOM 1417 N N . SER A 1 178 ? 20.578 -8.023 -4.426 1 88.69 178 SER A N 1
ATOM 1418 C CA . SER A 1 178 ? 21 -9.414 -4.527 1 88.69 178 SER A CA 1
ATOM 1419 C C . SER A 1 178 ? 19.984 -10.234 -5.332 1 88.69 178 SER A C 1
ATOM 1421 O O . SER A 1 178 ? 18.906 -9.75 -5.656 1 88.69 178 SER A O 1
ATOM 1423 N N . VAL A 1 179 ? 20.469 -11.398 -5.742 1 92 179 VAL A N 1
ATOM 1424 C CA . VAL A 1 179 ? 19.594 -12.344 -6.43 1 92 179 VAL A CA 1
ATOM 1425 C C . VAL A 1 179 ? 19.047 -13.367 -5.434 1 92 179 VAL A C 1
ATOM 1427 O O . VAL A 1 179 ? 19.797 -13.898 -4.613 1 92 179 VAL A O 1
ATOM 1430 N N . VAL A 1 180 ? 17.75 -13.469 -5.473 1 95.69 180 VAL A N 1
ATOM 1431 C CA . VAL A 1 180 ? 17.156 -14.516 -4.648 1 95.69 180 VAL A CA 1
ATOM 1432 C C . VAL A 1 180 ? 17.625 -15.883 -5.156 1 95.69 180 VAL A C 1
ATOM 1434 O O . VAL A 1 180 ? 17.375 -16.234 -6.312 1 95.69 180 VAL A O 1
ATOM 1437 N N . ARG A 1 181 ? 18.188 -16.656 -4.316 1 95.62 181 ARG A N 1
ATOM 1438 C CA . ARG A 1 181 ? 18.75 -17.938 -4.711 1 95.62 181 ARG A CA 1
ATOM 1439 C C . ARG A 1 181 ? 17.703 -19.047 -4.684 1 95.62 181 ARG A C 1
ATOM 1441 O O . ARG A 1 181 ? 16.672 -18.906 -4.02 1 95.62 181 ARG A O 1
ATOM 1448 N N . GLY A 1 182 ? 17.969 -20.125 -5.426 1 95.12 182 GLY A N 1
ATOM 1449 C CA . GLY A 1 182 ? 17.078 -21.281 -5.422 1 95.12 182 GLY A CA 1
ATOM 1450 C C . GLY A 1 182 ? 16.062 -21.266 -6.547 1 95.12 182 GLY A C 1
ATOM 1451 O O . GLY A 1 182 ? 15.336 -22.234 -6.75 1 95.12 182 GLY A O 1
ATOM 1452 N N . LEU A 1 183 ? 15.992 -20.172 -7.234 1 95.19 183 LEU A N 1
ATOM 1453 C CA . LEU A 1 183 ? 14.961 -20.031 -8.258 1 95.19 183 LEU A CA 1
ATOM 1454 C C . LEU A 1 183 ? 15.586 -19.875 -9.641 1 95.19 183 LEU A C 1
ATOM 1456 O O . LEU A 1 183 ? 14.867 -19.812 -10.641 1 95.19 183 LEU A O 1
ATOM 1460 N N . GLY A 1 184 ? 16.828 -19.797 -9.742 1 89.69 184 GLY A N 1
ATOM 1461 C CA . GLY A 1 184 ? 17.547 -19.453 -10.961 1 89.69 184 GLY A CA 1
ATOM 1462 C C . GLY A 1 184 ? 17.203 -20.359 -12.125 1 89.69 184 GLY A C 1
ATOM 1463 O O . GLY A 1 184 ? 16.859 -19.891 -13.211 1 89.69 184 GLY A O 1
ATOM 1464 N N . GLU A 1 185 ? 17.297 -21.641 -11.938 1 89.88 185 GLU A N 1
ATOM 1465 C CA . GLU A 1 185 ? 17.031 -22.609 -13 1 89.88 185 GLU A CA 1
ATOM 1466 C C . GLU A 1 185 ? 15.602 -22.516 -13.508 1 89.88 185 GLU A C 1
ATOM 1468 O O . GLU A 1 185 ? 15.352 -22.531 -14.711 1 89.88 185 GLU A O 1
ATOM 1473 N N . PHE A 1 186 ? 14.797 -22.453 -12.625 1 91.69 186 PHE A N 1
ATOM 1474 C CA . PHE A 1 186 ? 13.383 -22.375 -12.969 1 91.69 186 PHE A CA 1
ATOM 1475 C C . PHE A 1 186 ? 13.094 -21.109 -13.781 1 91.69 186 PHE A C 1
ATOM 1477 O O . PHE A 1 186 ? 12.477 -21.188 -14.852 1 91.69 186 PHE A O 1
ATOM 1484 N N . LEU A 1 187 ? 13.484 -19.953 -13.242 1 90.88 187 LEU A N 1
ATOM 1485 C CA . LEU A 1 187 ? 13.172 -18.688 -13.891 1 90.88 187 LEU A CA 1
ATOM 1486 C C . LEU A 1 187 ? 13.867 -18.594 -15.25 1 90.88 187 LEU A C 1
ATOM 1488 O O . LEU A 1 187 ? 13.297 -18.047 -16.203 1 90.88 187 LEU A O 1
ATOM 1492 N N . ALA A 1 188 ? 15.023 -19.125 -15.383 1 88.12 188 ALA A N 1
ATOM 1493 C CA . ALA A 1 188 ? 15.734 -19.141 -16.656 1 88.12 188 ALA A CA 1
ATOM 1494 C C . ALA A 1 188 ? 14.969 -19.938 -17.703 1 88.12 188 ALA A C 1
ATOM 1496 O O . ALA A 1 188 ? 14.945 -19.578 -18.875 1 88.12 188 ALA A O 1
ATOM 1497 N N . ALA A 1 189 ? 14.328 -20.938 -17.25 1 86.94 189 ALA A N 1
ATOM 1498 C CA . ALA A 1 189 ? 13.648 -21.844 -18.172 1 86.94 189 ALA A CA 1
ATOM 1499 C C . ALA A 1 189 ? 12.234 -21.344 -18.484 1 86.94 189 ALA A C 1
ATOM 1501 O O . ALA A 1 189 ? 11.766 -21.484 -19.625 1 86.94 18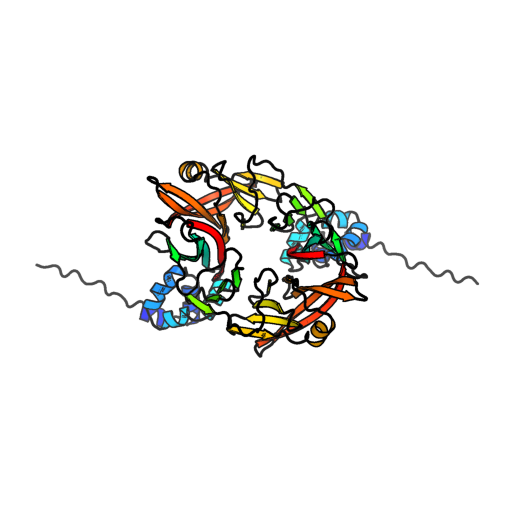9 ALA A O 1
ATOM 1502 N N . GLU A 1 190 ? 11.594 -20.75 -17.5 1 85.38 190 GLU A N 1
ATOM 1503 C CA . GLU A 1 190 ? 10.148 -20.578 -17.594 1 85.38 190 GLU A CA 1
ATOM 1504 C C . GLU A 1 190 ? 9.789 -19.156 -18 1 85.38 190 GLU A C 1
ATOM 1506 O O . GLU A 1 190 ? 8.719 -18.922 -18.562 1 85.38 190 GLU A O 1
ATOM 1511 N N . THR A 1 191 ? 10.641 -18.281 -17.656 1 82.06 191 THR A N 1
ATOM 1512 C CA . THR A 1 191 ? 10.234 -16.891 -17.891 1 82.06 191 THR A CA 1
ATOM 1513 C C . THR A 1 191 ? 10.789 -16.375 -19.203 1 82.06 191 THR A C 1
ATOM 1515 O O . THR A 1 191 ? 11.766 -16.906 -19.734 1 82.06 191 THR A O 1
ATOM 1518 N N . THR A 1 192 ? 10.016 -15.5 -19.781 1 78.06 192 THR A N 1
ATOM 1519 C CA . THR A 1 192 ? 10.422 -14.828 -21 1 78.06 192 THR A CA 1
ATOM 1520 C C . THR A 1 192 ? 10.742 -13.367 -20.75 1 78.06 192 THR A C 1
ATOM 1522 O O . THR A 1 192 ? 10.383 -12.82 -19.688 1 78.06 192 THR A O 1
ATOM 1525 N N . ARG A 1 193 ? 11.523 -12.859 -21.688 1 71.88 193 ARG A N 1
ATOM 1526 C CA . ARG A 1 193 ? 11.836 -11.438 -21.578 1 71.88 193 ARG A CA 1
ATOM 1527 C C . ARG A 1 193 ? 10.609 -10.586 -21.891 1 71.88 193 ARG A C 1
ATOM 1529 O O . ARG A 1 193 ? 10.18 -10.516 -23.047 1 71.88 193 ARG A O 1
ATOM 1536 N N . SER A 1 194 ? 9.836 -10.523 -20.859 1 69.5 194 SER A N 1
ATOM 1537 C CA . SER A 1 194 ? 8.609 -9.734 -21 1 69.5 194 SER A CA 1
ATOM 1538 C C . SER A 1 194 ? 8.625 -8.516 -20.094 1 69.5 194 SER A C 1
ATOM 1540 O O . SER A 1 194 ? 9.328 -8.5 -19.078 1 69.5 194 SER A O 1
ATOM 1542 N N . GLN A 1 195 ? 7.875 -7.543 -20.594 1 67.25 195 GLN A N 1
ATOM 1543 C CA . GLN A 1 195 ? 7.906 -6.273 -19.875 1 67.25 195 GLN A CA 1
ATOM 1544 C C . GLN A 1 195 ? 6.883 -6.254 -18.75 1 67.25 195 GLN A C 1
ATOM 1546 O O . GLN A 1 195 ? 6.871 -5.332 -17.938 1 67.25 195 GLN A O 1
ATOM 1551 N N . TRP A 1 196 ? 6.078 -7.363 -18.734 1 74.19 196 TRP A N 1
ATOM 1552 C CA . TRP A 1 196 ? 5.07 -7.207 -17.688 1 74.19 196 TRP A CA 1
ATOM 1553 C C . TRP A 1 196 ? 5.164 -8.336 -16.672 1 74.19 196 TRP A C 1
ATOM 1555 O O . TRP A 1 196 ? 4.867 -9.492 -16.984 1 74.19 196 TRP A O 1
ATOM 1565 N N . SER A 1 197 ? 5.969 -8.445 -15.641 1 85.75 197 SER A N 1
ATOM 1566 C CA . SER A 1 197 ? 5.969 -9.344 -14.492 1 85.75 197 SER A CA 1
ATOM 1567 C C . SER A 1 197 ? 5.688 -8.586 -13.195 1 85.75 197 SER A C 1
ATOM 1569 O O . SER A 1 197 ? 6.082 -7.426 -13.055 1 85.75 197 SER A O 1
ATOM 1571 N N . ASN A 1 198 ? 4.918 -9.266 -12.398 1 90.25 198 ASN A N 1
ATOM 1572 C CA . ASN A 1 198 ? 4.512 -8.617 -11.148 1 90.25 198 ASN A CA 1
ATOM 1573 C C . ASN A 1 198 ? 4.773 -9.516 -9.945 1 90.25 198 ASN A C 1
ATOM 1575 O O . ASN A 1 198 ? 4.52 -10.719 -9.992 1 90.25 198 ASN A O 1
ATOM 1579 N N . THR A 1 199 ? 5.348 -8.914 -9.008 1 93.25 199 THR A N 1
ATOM 1580 C CA . THR A 1 199 ? 5.469 -9.586 -7.723 1 93.25 199 THR A CA 1
ATOM 1581 C C . THR A 1 199 ? 4.492 -9 -6.707 1 93.25 199 THR A C 1
ATOM 1583 O O . THR A 1 199 ? 4.223 -7.797 -6.727 1 93.25 199 THR A O 1
ATOM 1586 N N . VAL A 1 200 ? 3.955 -9.852 -5.855 1 92.62 200 VAL A N 1
ATOM 1587 C CA . VAL A 1 200 ? 3.014 -9.383 -4.844 1 92.62 200 VAL A CA 1
ATOM 1588 C C . VAL A 1 200 ? 3.275 -10.102 -3.521 1 92.62 200 VAL A C 1
ATOM 1590 O O . VAL A 1 200 ? 3.574 -11.297 -3.506 1 92.62 200 VAL A O 1
ATOM 1593 N N . ASN A 1 201 ? 3.26 -9.281 -2.453 1 91.5 201 ASN A N 1
ATOM 1594 C CA . ASN A 1 201 ? 3.35 -9.875 -1.126 1 91.5 201 ASN A CA 1
ATOM 1595 C C . ASN A 1 201 ? 2.152 -10.781 -0.834 1 91.5 201 ASN A C 1
ATOM 1597 O O . ASN A 1 201 ? 1.013 -10.312 -0.805 1 91.5 201 ASN A O 1
ATOM 1601 N N . TYR A 1 202 ? 2.381 -12.039 -0.618 1 89.88 202 TYR A N 1
ATOM 1602 C CA . TYR A 1 202 ? 1.322 -13.023 -0.425 1 89.88 202 TYR A CA 1
ATOM 1603 C C . TYR A 1 202 ? 1.187 -13.391 1.047 1 89.88 202 TYR A C 1
ATOM 1605 O O . TYR A 1 202 ? 0.483 -14.344 1.389 1 89.88 202 TYR A O 1
ATOM 1613 N N . GLY A 1 203 ? 1.866 -12.734 1.845 1 83.81 203 GLY A N 1
ATOM 1614 C CA . GLY A 1 203 ? 1.788 -13 3.273 1 83.81 203 GLY A CA 1
ATOM 1615 C C . GLY A 1 203 ? 2.623 -14.188 3.709 1 83.81 203 GLY A C 1
ATOM 1616 O O . GLY A 1 203 ? 3.035 -15 2.879 1 83.81 203 GLY A O 1
ATOM 1617 N N . ALA A 1 204 ? 2.914 -14.266 5.027 1 81.81 204 ALA A N 1
ATOM 1618 C CA . ALA A 1 204 ? 3.648 -15.375 5.617 1 81.81 204 ALA A CA 1
ATOM 1619 C C . ALA A 1 204 ? 4.996 -15.578 4.93 1 81.81 204 ALA A C 1
ATOM 1621 O O . ALA A 1 204 ? 5.371 -16.703 4.598 1 81.81 204 ALA A O 1
ATOM 1622 N N . LYS A 1 205 ? 5.68 -14.508 4.578 1 89.75 205 LYS A N 1
ATOM 1623 C CA . LYS A 1 205 ? 7 -14.5 3.963 1 89.75 205 LYS A CA 1
ATOM 1624 C C . LYS A 1 205 ? 6.969 -15.148 2.582 1 89.75 205 LYS A C 1
ATOM 1626 O O . LYS A 1 205 ? 7.922 -15.828 2.188 1 89.75 205 LYS A O 1
ATOM 1631 N N . LYS A 1 206 ? 5.855 -15.078 2.021 1 93.38 206 LYS A N 1
ATOM 1632 C CA . LYS A 1 206 ? 5.719 -15.594 0.662 1 93.38 206 LYS A CA 1
ATOM 1633 C C . LYS A 1 206 ? 5.43 -14.469 -0.327 1 93.38 206 LYS A C 1
ATOM 1635 O O . LYS A 1 206 ? 4.898 -13.422 0.053 1 93.38 206 LYS A O 1
ATOM 1640 N N . LEU A 1 207 ? 5.863 -14.695 -1.519 1 95.88 207 LEU A N 1
ATOM 1641 C CA . LEU A 1 207 ? 5.508 -13.789 -2.604 1 95.88 207 LEU A CA 1
ATOM 1642 C C . LEU A 1 207 ? 4.934 -14.555 -3.789 1 95.88 207 LEU A C 1
ATOM 1644 O O . LEU A 1 207 ? 5.23 -15.742 -3.971 1 95.88 207 LEU A O 1
ATOM 1648 N N . ALA A 1 208 ? 4.008 -13.953 -4.43 1 95.31 208 ALA A N 1
ATOM 1649 C CA . ALA A 1 208 ? 3.492 -14.492 -5.684 1 95.31 208 ALA A CA 1
ATOM 1650 C C . ALA A 1 208 ? 4.098 -13.773 -6.883 1 95.31 208 ALA A C 1
ATOM 1652 O O . ALA A 1 208 ? 4.188 -12.539 -6.891 1 95.31 208 ALA A O 1
ATOM 1653 N N . LEU A 1 209 ? 4.566 -14.469 -7.832 1 95.06 209 LEU A N 1
ATOM 1654 C CA . LEU A 1 209 ? 5.137 -13.922 -9.062 1 95.06 209 LEU A CA 1
ATOM 1655 C C . LEU A 1 209 ? 4.25 -14.234 -10.258 1 95.06 209 LEU A C 1
ATOM 1657 O O . LEU A 1 209 ? 3.977 -15.406 -10.547 1 95.06 209 LEU A O 1
ATOM 1661 N N . PHE A 1 210 ? 3.768 -13.234 -10.906 1 94 210 PHE A N 1
ATOM 1662 C CA . PHE A 1 210 ? 3.066 -13.375 -12.18 1 94 210 PHE A CA 1
ATOM 1663 C C . PHE A 1 210 ? 4.004 -13.094 -13.352 1 94 210 PHE A C 1
ATOM 1665 O O . PHE A 1 210 ? 4.715 -12.086 -13.352 1 94 210 PHE A O 1
ATOM 1672 N N . PHE A 1 211 ? 4.012 -13.961 -14.32 1 91.56 211 PHE A N 1
ATOM 1673 C CA . PHE A 1 211 ? 4.879 -13.766 -15.477 1 91.56 211 PHE A CA 1
ATOM 1674 C C . PHE A 1 211 ? 4.293 -14.445 -16.719 1 91.56 211 PHE A C 1
ATOM 1676 O O . PHE A 1 211 ? 3.547 -15.414 -16.594 1 91.56 211 PHE A O 1
ATOM 1683 N N . PRO A 1 212 ? 4.605 -13.883 -17.828 1 89.75 212 PRO A N 1
ATOM 1684 C CA . PRO A 1 212 ? 4.156 -14.516 -19.062 1 89.75 212 PRO A CA 1
ATOM 1685 C C . PRO A 1 212 ? 5.016 -15.711 -19.469 1 89.75 212 PRO A C 1
ATOM 1687 O O . PRO A 1 212 ? 6.207 -15.758 -19.141 1 89.75 212 PRO A O 1
ATOM 1690 N N . LYS A 1 213 ? 4.379 -16.641 -20.016 1 87.38 213 LYS A N 1
ATOM 1691 C CA . LYS A 1 213 ? 5.027 -17.797 -20.609 1 87.38 213 LYS A CA 1
ATOM 1692 C C . LYS A 1 213 ? 4.523 -18.062 -22.031 1 87.38 213 LYS A C 1
ATOM 1694 O O . LYS A 1 213 ? 3.332 -17.922 -22.297 1 87.38 213 LYS A O 1
ATOM 1699 N N . ILE A 1 214 ? 5.449 -18.281 -22.859 1 85.38 214 ILE A N 1
ATOM 1700 C CA . ILE A 1 214 ? 5.07 -18.609 -24.234 1 85.38 214 ILE A CA 1
ATOM 1701 C C . ILE A 1 214 ? 5.188 -20.125 -24.453 1 85.38 214 ILE A C 1
ATOM 1703 O O . ILE A 1 214 ? 6.25 -20.703 -24.234 1 85.38 214 ILE A O 1
ATOM 1707 N N . HIS A 1 215 ? 4.102 -20.781 -24.75 1 83.94 215 HIS A N 1
ATOM 1708 C CA . HIS A 1 215 ? 4.066 -22.188 -25.078 1 83.94 215 HIS A CA 1
ATOM 1709 C C . HIS A 1 215 ? 3.383 -22.422 -26.422 1 83.94 215 HIS A C 1
ATOM 1711 O O . HIS A 1 215 ? 2.225 -22.047 -26.609 1 83.94 215 HIS A O 1
ATOM 1717 N N . GLU A 1 216 ? 4.094 -23.047 -27.359 1 85.06 216 GLU A N 1
ATOM 1718 C CA . GLU A 1 216 ? 3.592 -23.328 -28.703 1 85.06 216 GLU A CA 1
ATOM 1719 C C . GLU A 1 216 ? 3.02 -22.062 -29.359 1 85.06 216 GLU A C 1
ATOM 1721 O O . GLU A 1 216 ? 1.9 -22.094 -29.875 1 85.06 216 GLU A O 1
ATOM 1726 N N . GLY A 1 217 ? 3.691 -20.984 -29.188 1 82 217 GLY A N 1
ATOM 1727 C CA . GLY A 1 217 ? 3.311 -19.734 -29.844 1 82 217 GLY A CA 1
ATOM 1728 C C . GLY A 1 217 ? 2.219 -18.984 -29.109 1 82 217 GLY A C 1
ATOM 1729 O O . GLY A 1 217 ? 1.853 -17.875 -29.484 1 82 217 GLY A O 1
ATOM 1730 N N . LYS A 1 218 ? 1.664 -19.656 -28.109 1 86 218 LYS A N 1
ATOM 1731 C CA . LYS A 1 218 ? 0.616 -19 -27.328 1 86 218 LYS A CA 1
ATOM 1732 C C . LYS A 1 218 ? 1.184 -18.391 -26.047 1 86 218 LYS A C 1
ATOM 1734 O O . LYS A 1 218 ? 2.006 -19.016 -25.375 1 86 218 LYS A O 1
ATOM 1739 N N . GLU A 1 219 ? 0.758 -17.172 -25.828 1 86.94 219 GLU A N 1
ATOM 1740 C CA . GLU A 1 219 ? 1.161 -16.516 -24.594 1 86.94 219 GLU A CA 1
ATOM 1741 C C . GLU A 1 219 ? 0.227 -16.875 -23.438 1 86.94 219 GLU A C 1
ATOM 1743 O O . GLU A 1 219 ? -0.997 -16.812 -23.594 1 86.94 219 GLU A O 1
ATOM 1748 N N . MET A 1 220 ? 0.732 -17.344 -22.391 1 91.56 220 MET A N 1
ATOM 1749 C CA . MET A 1 220 ? -0.015 -17.688 -21.188 1 91.56 220 MET A CA 1
ATOM 1750 C C . MET A 1 220 ? 0.497 -16.906 -19.984 1 91.56 220 MET A C 1
ATOM 1752 O O . MET A 1 220 ? 1.573 -16.312 -20.047 1 91.56 220 MET A O 1
ATOM 1756 N N . ILE A 1 221 ? -0.351 -16.797 -18.984 1 93.19 221 ILE A N 1
ATOM 1757 C CA . ILE A 1 221 ? 0.066 -16.156 -17.734 1 93.19 221 ILE A CA 1
ATOM 1758 C C . ILE A 1 221 ? 0.273 -17.219 -16.656 1 93.19 221 ILE A C 1
ATOM 1760 O O . ILE A 1 221 ? -0.602 -18.047 -16.438 1 93.19 221 ILE A O 1
ATOM 1764 N N . CYS A 1 222 ? 1.407 -17.172 -16.062 1 93.81 222 CYS A N 1
ATOM 1765 C CA . CYS A 1 222 ? 1.735 -18.094 -14.977 1 93.81 222 CYS A CA 1
ATOM 1766 C C . CYS A 1 222 ? 1.793 -17.359 -13.641 1 93.81 222 CYS A C 1
ATOM 1768 O O . CYS A 1 222 ? 2.031 -16.156 -13.594 1 93.81 222 CYS A O 1
ATOM 1770 N N . CYS A 1 223 ? 1.473 -18.078 -12.594 1 94.75 223 CYS A N 1
ATOM 1771 C CA . CYS A 1 223 ? 1.616 -17.594 -11.227 1 94.75 223 CYS A CA 1
ATOM 1772 C C . CYS A 1 223 ? 2.422 -18.578 -10.391 1 94.75 223 CYS A C 1
ATOM 1774 O O . CYS A 1 223 ? 2.102 -19.781 -10.344 1 94.75 223 CYS A O 1
ATOM 1776 N N . ALA A 1 224 ? 3.455 -18.141 -9.812 1 95.12 224 ALA A N 1
ATOM 1777 C CA . ALA A 1 224 ? 4.289 -18.953 -8.93 1 95.12 224 ALA A CA 1
ATOM 1778 C C . ALA A 1 224 ? 4.25 -18.422 -7.5 1 95.12 224 ALA A C 1
ATOM 1780 O O . ALA A 1 224 ? 4.352 -17.219 -7.273 1 95.12 224 ALA A O 1
ATOM 1781 N N . GLU A 1 225 ? 3.982 -19.266 -6.59 1 94.38 225 GLU A N 1
ATOM 1782 C CA . GLU A 1 225 ? 4.105 -18.938 -5.172 1 94.38 225 GLU A CA 1
ATOM 1783 C C . GLU A 1 225 ? 5.488 -19.297 -4.641 1 94.38 225 GLU A C 1
ATOM 1785 O O . GLU A 1 225 ? 5.934 -20.453 -4.777 1 94.38 225 GLU A O 1
ATOM 1790 N N . ILE A 1 226 ? 6.16 -18.359 -4.047 1 96.94 226 ILE A N 1
ATOM 1791 C CA . ILE A 1 226 ? 7.551 -18.516 -3.633 1 96.94 226 ILE A CA 1
ATOM 1792 C C . ILE A 1 226 ? 7.68 -18.25 -2.137 1 96.94 226 ILE A C 1
ATOM 1794 O O . ILE A 1 226 ? 7.297 -17.172 -1.662 1 96.94 226 ILE A O 1
ATOM 1798 N N . ALA A 1 227 ? 8.133 -19.203 -1.385 1 96.88 227 ALA A N 1
ATOM 1799 C CA . ALA A 1 227 ? 8.477 -19 0.021 1 96.88 227 ALA A CA 1
ATOM 1800 C C . ALA A 1 227 ? 9.867 -18.406 0.167 1 96.88 227 ALA A C 1
ATOM 1802 O O . ALA A 1 227 ? 10.828 -18.906 -0.434 1 96.88 227 ALA A O 1
ATOM 1803 N N . LEU A 1 228 ? 9.977 -17.344 0.902 1 96.69 228 LEU A N 1
ATOM 1804 C CA . LEU A 1 228 ? 11.242 -16.625 1.069 1 96.69 228 LEU A CA 1
ATOM 1805 C C . LEU A 1 228 ? 11.867 -16.953 2.422 1 96.69 228 LEU A C 1
ATOM 1807 O O . LEU A 1 228 ? 11.164 -17.047 3.43 1 96.69 228 LEU A O 1
ATOM 1811 N N . GLU A 1 229 ? 13.141 -17.172 2.383 1 94.81 229 GLU A N 1
ATOM 1812 C CA . GLU A 1 229 ? 13.883 -17.453 3.605 1 94.81 229 GLU A CA 1
ATOM 1813 C C . GLU A 1 229 ? 15.195 -16.688 3.643 1 94.81 229 GLU A C 1
ATOM 1815 O O . GLU A 1 229 ? 15.992 -16.75 2.703 1 94.81 229 GLU A O 1
ATOM 1820 N N . LYS A 1 230 ? 15.344 -15.898 4.641 1 90.12 230 LYS A N 1
ATOM 1821 C CA . LYS A 1 230 ? 16.609 -15.227 4.867 1 90.12 230 LYS A CA 1
ATOM 1822 C C . LYS A 1 230 ? 17.562 -16.094 5.699 1 90.12 230 LYS A C 1
ATOM 1824 O O . LYS A 1 230 ? 17.219 -16.484 6.816 1 90.12 230 LYS A O 1
ATOM 1829 N N . ARG A 1 231 ? 18.656 -16.344 5.195 1 89 231 ARG A N 1
ATOM 1830 C CA . ARG A 1 231 ? 19.594 -17.219 5.879 1 89 231 ARG A CA 1
ATOM 1831 C C . ARG A 1 231 ? 20.703 -16.406 6.562 1 89 231 ARG A C 1
ATOM 1833 O O . ARG A 1 231 ? 20.797 -15.195 6.371 1 89 231 ARG A O 1
ATOM 1840 N N . GLN A 1 232 ? 21.516 -16.969 7.52 1 82.5 232 GLN A N 1
ATOM 1841 C CA . GLN A 1 232 ? 22.484 -16.328 8.406 1 82.5 232 GLN A CA 1
ATOM 1842 C C . GLN A 1 232 ? 23.5 -15.5 7.625 1 82.5 232 GLN A C 1
ATOM 1844 O O . GLN A 1 232 ? 23.938 -14.453 8.094 1 82.5 232 GLN A O 1
ATOM 1849 N N . GLY A 1 233 ? 23.812 -15.758 6.438 1 78.75 233 GLY A N 1
ATOM 1850 C CA . GLY A 1 233 ? 24.766 -15 5.633 1 78.75 233 GLY A CA 1
ATOM 1851 C C . GLY A 1 233 ? 24.125 -13.836 4.902 1 78.75 233 GLY A C 1
ATOM 1852 O O . GLY A 1 233 ? 24.812 -13.094 4.191 1 78.75 233 GLY A O 1
ATOM 1853 N N . GLY A 1 234 ? 22.906 -13.594 5.262 1 83 234 GLY A N 1
ATOM 1854 C CA . GLY A 1 234 ? 22.219 -12.492 4.605 1 83 234 GLY A CA 1
ATOM 1855 C C . GLY A 1 234 ? 21.625 -12.875 3.262 1 83 234 GLY A C 1
ATOM 1856 O O . GLY A 1 234 ? 20.953 -12.07 2.619 1 83 234 GLY A O 1
ATOM 1857 N N . GLU A 1 235 ? 21.922 -14.094 2.891 1 90.81 235 GLU A N 1
ATOM 1858 C CA . GLU A 1 235 ? 21.391 -14.562 1.614 1 90.81 235 GLU A CA 1
ATOM 1859 C C . GLU A 1 235 ? 19.891 -14.836 1.705 1 90.81 235 GLU A C 1
ATOM 1861 O O . GLU A 1 235 ? 19.406 -15.336 2.723 1 90.81 235 GLU A O 1
ATOM 1866 N N . ILE A 1 236 ? 19.219 -14.414 0.685 1 95.06 236 ILE A N 1
ATOM 1867 C CA . ILE A 1 236 ? 17.797 -14.688 0.611 1 95.06 236 ILE A CA 1
ATOM 1868 C C . ILE A 1 236 ? 17.547 -15.844 -0.359 1 95.06 236 ILE A C 1
ATOM 1870 O O . ILE A 1 236 ? 18.031 -15.828 -1.489 1 95.06 236 ILE A O 1
ATOM 1874 N N . TRP A 1 237 ? 16.859 -16.828 0.153 1 95.94 237 TRP A N 1
ATOM 1875 C CA . TRP A 1 237 ? 16.516 -18 -0.656 1 95.94 237 TRP A CA 1
ATOM 1876 C C . TRP A 1 237 ? 15.016 -18.078 -0.913 1 95.94 237 TRP A C 1
ATOM 1878 O O . TRP A 1 237 ? 14.219 -17.656 -0.069 1 95.94 237 TRP A O 1
ATOM 1888 N N . GLY A 1 238 ? 14.703 -18.484 -2.072 1 96.69 238 GLY A N 1
ATOM 1889 C CA . GLY A 1 238 ? 13.312 -18.719 -2.428 1 96.69 238 GLY A CA 1
ATOM 1890 C C . GLY A 1 238 ? 13.016 -20.172 -2.74 1 96.69 238 GLY A C 1
ATOM 1891 O O . GLY A 1 238 ? 13.828 -20.859 -3.367 1 96.69 238 GLY A O 1
ATOM 1892 N N . LYS A 1 239 ? 11.969 -20.656 -2.217 1 95.88 239 LYS A N 1
ATOM 1893 C CA . LYS A 1 239 ? 11.477 -22 -2.523 1 95.88 239 LYS A CA 1
ATOM 1894 C C . LYS A 1 239 ? 10.133 -21.938 -3.236 1 95.88 239 LYS A C 1
ATOM 1896 O O . LYS A 1 239 ? 9.18 -21.328 -2.73 1 95.88 239 LYS A O 1
ATOM 1901 N N . MET A 1 240 ? 10.148 -22.594 -4.363 1 94.38 240 MET A N 1
ATOM 1902 C CA . MET A 1 240 ? 8.914 -22.641 -5.133 1 94.38 240 MET A CA 1
ATOM 1903 C C . MET A 1 240 ? 7.891 -23.562 -4.473 1 94.38 240 MET A C 1
ATOM 1905 O O . MET A 1 240 ? 8.148 -24.75 -4.293 1 94.38 240 MET A O 1
ATOM 1909 N N . GLU A 1 241 ? 6.777 -23.031 -4.125 1 91.81 241 GLU A N 1
ATOM 1910 C CA . GLU A 1 241 ? 5.711 -23.844 -3.557 1 91.81 241 GLU A CA 1
ATOM 1911 C C . GLU A 1 241 ? 4.812 -24.422 -4.652 1 91.81 241 GLU A C 1
ATOM 1913 O O . GLU A 1 241 ? 4.469 -25.609 -4.621 1 91.81 241 GLU A O 1
ATOM 1918 N N . TYR A 1 242 ? 4.434 -23.656 -5.531 1 89.06 242 TYR A N 1
ATOM 1919 C CA . TYR A 1 242 ? 3.727 -24.125 -6.723 1 89.06 242 TYR A CA 1
ATOM 1920 C C . TYR A 1 242 ? 3.891 -23.125 -7.871 1 89.06 242 TYR A C 1
ATOM 1922 O O . TYR A 1 242 ? 4.344 -22 -7.664 1 89.06 242 TYR A O 1
ATOM 1930 N N . CYS A 1 243 ? 3.668 -23.547 -9.039 1 92.81 243 CYS A N 1
ATOM 1931 C CA . CYS A 1 243 ? 3.639 -22.75 -10.258 1 92.81 243 CYS A CA 1
ATOM 1932 C C . CYS A 1 243 ? 2.605 -23.281 -11.242 1 92.81 243 CYS A C 1
ATOM 1934 O O . CYS A 1 243 ? 2.695 -24.438 -11.672 1 92.81 243 CYS A O 1
ATOM 1936 N N . ASP A 1 244 ? 1.634 -22.469 -11.508 1 94.25 244 ASP A N 1
ATOM 1937 C CA . ASP A 1 244 ? 0.559 -22.906 -12.398 1 94.25 244 ASP A CA 1
ATOM 1938 C C . ASP A 1 244 ? 0.323 -21.875 -13.508 1 94.25 244 ASP A C 1
ATOM 1940 O O . ASP A 1 244 ? 0.609 -20.688 -13.336 1 94.25 244 ASP A O 1
ATOM 1944 N N . VAL A 1 245 ? -0.112 -22.453 -14.641 1 93.25 245 VAL A N 1
ATOM 1945 C CA . VAL A 1 245 ? -0.698 -21.562 -15.641 1 93.25 245 VAL A CA 1
ATOM 1946 C C . VAL A 1 245 ? -2.08 -21.094 -15.18 1 93.25 245 VAL A C 1
ATOM 1948 O O . VAL A 1 245 ? -2.977 -21.922 -14.969 1 93.25 245 VAL A O 1
ATOM 1951 N N . VAL A 1 246 ? -2.193 -19.844 -14.984 1 94.81 246 VAL A N 1
ATOM 1952 C CA . VAL A 1 246 ? -3.436 -19.359 -14.391 1 94.81 246 VAL A CA 1
ATOM 1953 C C . VAL A 1 246 ? -4.336 -18.781 -15.477 1 94.81 246 VAL A C 1
ATOM 1955 O O . VAL A 1 246 ? -5.543 -18.625 -15.273 1 94.81 246 VAL A O 1
ATOM 1958 N N . ILE A 1 247 ? -3.842 -18.375 -16.531 1 93.75 247 ILE A N 1
ATOM 1959 C CA . ILE A 1 247 ? -4.562 -18.016 -17.75 1 93.75 247 ILE A CA 1
ATOM 1960 C C . ILE A 1 247 ? -3.934 -18.719 -18.953 1 93.75 247 ILE A C 1
ATOM 1962 O O . ILE A 1 247 ? -2.74 -18.562 -19.219 1 93.75 247 ILE A O 1
ATOM 1966 N N . ASP A 1 248 ? -4.695 -19.5 -19.656 1 90.06 248 ASP A N 1
ATOM 1967 C CA . ASP A 1 248 ? -4.121 -20.328 -20.719 1 90.06 248 ASP A CA 1
ATOM 1968 C C . ASP A 1 248 ? -4.531 -19.812 -22.094 1 90.06 248 ASP A C 1
ATOM 1970 O O . ASP A 1 248 ? -4.008 -20.281 -23.109 1 90.06 248 ASP A O 1
ATOM 1974 N N . ASP A 1 249 ? -5.422 -18.938 -22.062 1 84.88 249 ASP A N 1
ATOM 1975 C CA . ASP A 1 249 ? -5.867 -18.453 -23.359 1 84.88 249 ASP A CA 1
ATOM 1976 C C . ASP A 1 249 ? -6.141 -16.953 -23.328 1 84.88 249 ASP A C 1
ATOM 1978 O O . ASP A 1 249 ? -6.535 -16.406 -22.297 1 84.88 249 ASP A O 1
ATOM 1982 N N . GLY A 1 250 ? -5.859 -16.375 -24.469 1 83.75 250 GLY A N 1
ATOM 1983 C CA . GLY A 1 250 ? -6.125 -14.945 -24.594 1 83.75 250 GLY A CA 1
ATOM 1984 C C . GLY A 1 250 ? -4.879 -14.094 -24.453 1 83.75 250 GLY A C 1
ATOM 1985 O O . GLY A 1 250 ? -3.812 -14.594 -24.094 1 83.75 250 GLY A O 1
ATOM 1986 N N . LEU A 1 251 ? -5.016 -12.93 -24.906 1 87.81 251 LEU A N 1
ATOM 1987 C CA . LEU A 1 251 ? -3.922 -11.961 -24.828 1 87.81 251 LEU A CA 1
ATOM 1988 C C . LEU A 1 251 ? -4.164 -10.969 -23.703 1 87.81 251 LEU A C 1
ATOM 1990 O O . LEU A 1 251 ? -4.973 -10.047 -23.844 1 87.81 251 LEU A O 1
ATOM 1994 N N . PHE A 1 252 ? -3.477 -11.266 -22.609 1 89.5 252 PHE A N 1
ATOM 1995 C CA . PHE A 1 252 ? -3.699 -10.422 -21.438 1 89.5 252 PHE A CA 1
ATOM 1996 C C . PHE A 1 252 ? -2.379 -9.898 -20.875 1 89.5 252 PHE A C 1
ATOM 1998 O O . PHE A 1 252 ? -1.335 -10.539 -21.047 1 89.5 252 PHE A O 1
ATOM 2005 N N . ASN A 1 253 ? -2.451 -8.703 -20.281 1 87.19 253 ASN A N 1
ATOM 2006 C CA . ASN A 1 253 ? -1.396 -8.172 -19.422 1 87.19 253 ASN A CA 1
ATOM 2007 C C . ASN A 1 253 ? -1.881 -7.992 -17.984 1 87.19 253 ASN A C 1
ATOM 2009 O O . ASN A 1 253 ? -3.035 -7.625 -17.75 1 87.19 253 ASN A O 1
ATOM 2013 N N . ILE A 1 254 ? -1.059 -8.328 -17.109 1 87.69 254 ILE A N 1
ATOM 2014 C CA . ILE A 1 254 ? -1.376 -8.023 -15.711 1 87.69 254 ILE A CA 1
ATOM 2015 C C . ILE A 1 254 ? -0.963 -6.586 -15.398 1 87.69 254 ILE A C 1
ATOM 2017 O O . ILE A 1 254 ? 0.185 -6.199 -15.625 1 87.69 254 ILE A O 1
ATOM 2021 N N . LEU A 1 255 ? -1.879 -5.855 -14.922 1 80.88 255 LEU A N 1
ATOM 2022 C CA . LEU A 1 255 ? -1.604 -4.457 -14.617 1 80.88 255 LEU A CA 1
ATOM 2023 C C . LEU A 1 255 ? -1.214 -4.285 -13.148 1 80.88 255 LEU A C 1
ATOM 2025 O O . LEU A 1 255 ? -0.239 -3.598 -12.836 1 80.88 255 LEU A O 1
ATOM 2029 N N . LYS A 1 256 ? -1.96 -4.844 -12.297 1 80.75 256 LYS A N 1
ATOM 2030 C CA . LYS A 1 256 ? -1.747 -4.688 -10.859 1 80.75 256 LYS A CA 1
ATOM 2031 C C . LYS A 1 256 ? -2.283 -5.891 -10.086 1 80.75 256 LYS A C 1
ATOM 2033 O O . LYS A 1 256 ? -3.197 -6.574 -10.555 1 80.75 256 LYS A O 1
ATOM 2038 N N . CYS A 1 257 ? -1.64 -6.121 -8.953 1 85.5 257 CYS A N 1
ATOM 2039 C CA . CYS A 1 257 ? -2.053 -7.219 -8.078 1 85.5 257 CYS A CA 1
ATOM 2040 C C . CYS A 1 257 ? -2.17 -6.75 -6.637 1 85.5 257 CYS A C 1
ATOM 2042 O O . CYS A 1 257 ? -1.446 -5.848 -6.211 1 85.5 257 CYS A O 1
ATOM 2044 N N . VAL A 1 258 ? -3.146 -7.32 -5.953 1 81.56 258 VAL A N 1
ATOM 2045 C CA . VAL A 1 258 ? -3.297 -6.984 -4.539 1 81.56 258 VAL A CA 1
ATOM 2046 C C . VAL A 1 258 ? -3.66 -8.234 -3.744 1 81.56 258 VAL A C 1
ATOM 2048 O O . VAL A 1 258 ? -4.367 -9.109 -4.246 1 81.56 258 VAL A O 1
ATOM 2051 N N . THR A 1 259 ? -3.084 -8.328 -2.6 1 84.94 259 THR A N 1
ATOM 2052 C CA . THR A 1 259 ? -3.424 -9.406 -1.676 1 84.94 259 THR A CA 1
ATOM 2053 C C . THR A 1 259 ? -4.336 -8.891 -0.564 1 84.94 259 THR A C 1
ATOM 2055 O O . THR A 1 259 ? -4.141 -7.789 -0.051 1 84.94 259 THR A O 1
ATOM 2058 N N . VAL A 1 260 ? -5.34 -9.688 -0.262 1 79.31 260 VAL A N 1
ATOM 2059 C CA . VAL A 1 260 ? -6.266 -9.352 0.812 1 79.31 260 VAL A CA 1
ATOM 2060 C C . VAL A 1 260 ? -6.211 -10.414 1.901 1 79.31 260 VAL A C 1
ATOM 2062 O O . VAL A 1 260 ? -6.25 -11.617 1.606 1 79.31 260 VAL A O 1
ATOM 2065 N N . VAL A 1 261 ? -6.055 -9.891 3.121 1 73.56 261 VAL A N 1
ATOM 2066 C CA . VAL A 1 261 ? -6.051 -10.82 4.246 1 73.56 261 VAL A CA 1
ATOM 2067 C C . VAL A 1 261 ? -7.488 -11.148 4.648 1 73.56 261 VAL A C 1
ATOM 2069 O O . VAL A 1 261 ? -8.312 -10.25 4.832 1 73.56 261 VAL A O 1
ATOM 2072 N N . VAL A 1 262 ? -7.812 -12.383 4.645 1 68.75 262 VAL A N 1
ATOM 2073 C CA . VAL A 1 262 ? -9.148 -12.812 5.047 1 68.75 262 VAL A CA 1
ATOM 2074 C C . VAL A 1 262 ? -9.047 -13.75 6.246 1 68.75 262 VAL A C 1
ATOM 2076 O O . VAL A 1 262 ? -8.094 -14.523 6.363 1 68.75 262 VAL A O 1
ATOM 2079 N N . MET B 1 1 ? -21.125 -67.25 -4.094 1 27.97 1 MET B N 1
ATOM 2080 C CA . MET B 1 1 ? -21.109 -66.688 -2.76 1 27.97 1 MET B CA 1
ATOM 2081 C C . MET B 1 1 ? -20.562 -65.25 -2.803 1 27.97 1 MET B C 1
ATOM 2083 O O . MET B 1 1 ? -19.406 -65.062 -3.174 1 27.97 1 MET B O 1
ATOM 2087 N N . SER B 1 2 ? -21.469 -64.125 -2.998 1 33.12 2 SER B N 1
ATOM 2088 C CA . SER B 1 2 ? -21.5 -62.719 -3.332 1 33.12 2 SER B CA 1
ATOM 2089 C C . SER B 1 2 ? -21.016 -61.875 -2.162 1 33.12 2 SER B C 1
ATOM 2091 O O . SER B 1 2 ? -21.625 -61.875 -1.093 1 33.12 2 SER B O 1
ATOM 2093 N N . GLU B 1 3 ? -19.797 -61.812 -1.773 1 31.59 3 GLU B N 1
ATOM 2094 C CA . GLU B 1 3 ? -19.203 -61.125 -0.624 1 31.59 3 GLU B CA 1
ATOM 2095 C C . GLU B 1 3 ? -19.625 -59.656 -0.583 1 31.59 3 GLU B C 1
ATOM 2097 O O . GLU B 1 3 ? -19.406 -58.938 -1.549 1 31.59 3 GLU B O 1
ATOM 2102 N N . ASN B 1 4 ? -20.688 -59.344 0.201 1 31.28 4 ASN B N 1
ATOM 2103 C CA . ASN B 1 4 ? -21.328 -58.062 0.56 1 31.28 4 ASN B CA 1
ATOM 2104 C C . ASN B 1 4 ? -20.312 -57.062 1.104 1 31.28 4 ASN B C 1
ATOM 2106 O O . ASN B 1 4 ? -19.75 -57.25 2.182 1 31.28 4 ASN B O 1
ATOM 2110 N N . MET B 1 5 ? -19.562 -56.469 0.304 1 33.16 5 MET B N 1
ATOM 2111 C CA . MET B 1 5 ? -18.625 -55.438 0.729 1 33.16 5 MET B CA 1
ATOM 2112 C C . MET B 1 5 ? -19.297 -54.406 1.63 1 33.16 5 MET B C 1
ATOM 2114 O O . MET B 1 5 ? -20.234 -53.719 1.205 1 33.16 5 MET B O 1
ATOM 2118 N N . GLU B 1 6 ? -19.375 -54.594 2.957 1 32.97 6 GLU B N 1
ATOM 2119 C CA . GLU B 1 6 ? -19.875 -53.75 4.02 1 32.97 6 GLU B CA 1
ATOM 2120 C C . GLU B 1 6 ? -19.453 -52.281 3.791 1 32.97 6 GLU B C 1
ATOM 2122 O O . GLU B 1 6 ? -18.297 -52 3.49 1 32.97 6 GLU B O 1
ATOM 2127 N N . GLN B 1 7 ? -20.406 -51.5 3.398 1 31.62 7 GLN B N 1
ATOM 2128 C CA . GLN B 1 7 ? -20.453 -50.031 3.217 1 31.62 7 GLN B CA 1
ATOM 2129 C C . GLN B 1 7 ? -19.891 -49.312 4.434 1 31.62 7 GLN B C 1
ATOM 2131 O O . GLN B 1 7 ? -20.281 -49.594 5.566 1 31.62 7 GLN B O 1
ATOM 2136 N N . SER B 1 8 ? -18.609 -49.156 4.492 1 34.81 8 SER B N 1
ATOM 2137 C CA . SER B 1 8 ? -18.031 -48.438 5.609 1 34.81 8 SER B CA 1
ATOM 2138 C C . SER B 1 8 ? -18.922 -47.25 6 1 34.81 8 SER B C 1
ATOM 2140 O O . SER B 1 8 ? -19.375 -46.5 5.141 1 34.81 8 SER B O 1
ATOM 2142 N N . PRO B 1 9 ? -19.672 -47.312 7.09 1 33.03 9 PRO B N 1
ATOM 2143 C CA . PRO B 1 9 ? -20.578 -46.25 7.527 1 33.03 9 PRO B CA 1
ATOM 2144 C C . PRO B 1 9 ? -19.953 -44.875 7.418 1 33.03 9 PRO B C 1
ATOM 2146 O O . PRO B 1 9 ? -18.766 -44.688 7.719 1 33.03 9 PRO B O 1
ATOM 2149 N N . GLU B 1 10 ? -20.203 -44.125 6.422 1 34.28 10 GLU B N 1
ATOM 2150 C CA . GLU B 1 10 ? -20.016 -42.688 6.309 1 34.28 10 GLU B CA 1
ATOM 2151 C C . GLU B 1 10 ? -20.312 -41.969 7.629 1 34.28 10 GLU B C 1
ATOM 2153 O O . GLU B 1 10 ? -21.453 -41.938 8.07 1 34.28 10 GLU B O 1
ATOM 2158 N N . LEU B 1 11 ? -19.641 -42.344 8.742 1 34.78 11 LEU B N 1
ATOM 2159 C CA . LEU B 1 11 ? -19.906 -41.625 9.992 1 34.78 11 LEU B CA 1
ATOM 2160 C C . LEU B 1 11 ? -20.141 -40.156 9.727 1 34.78 11 LEU B C 1
ATOM 2162 O O . LEU B 1 11 ? -19.344 -39.5 9.031 1 34.78 11 LEU B O 1
ATOM 2166 N N . PRO B 1 12 ? -21.359 -39.719 9.859 1 35.56 12 PRO B N 1
ATOM 2167 C CA . PRO B 1 12 ? -21.781 -38.312 9.617 1 35.56 12 PRO B CA 1
ATOM 2168 C C . PRO B 1 12 ? -20.891 -37.312 10.344 1 35.56 12 PRO B C 1
ATOM 2170 O O . PRO B 1 12 ? -20.656 -37.438 11.547 1 35.56 12 PRO B O 1
ATOM 2173 N N . LEU B 1 13 ? -19.844 -36.938 9.898 1 35.12 13 LEU B N 1
ATOM 2174 C CA . LEU B 1 13 ? -19 -35.844 10.406 1 35.12 13 LEU B CA 1
ATOM 2175 C C . LEU B 1 13 ? -19.828 -34.844 11.172 1 35.12 13 LEU B C 1
ATOM 2177 O O . LEU B 1 13 ? -19.281 -33.969 11.836 1 35.12 13 LEU B O 1
ATOM 2181 N N . SER B 1 14 ? -21.172 -34.75 11.109 1 38.34 14 SER B N 1
ATOM 2182 C CA . SER B 1 14 ? -22.125 -33.875 11.773 1 38.34 14 SER B CA 1
ATOM 2183 C C . SER B 1 14 ? -22.125 -34.094 13.281 1 38.34 14 SER B C 1
ATOM 2185 O O . SER B 1 14 ? -22.359 -33.156 14.055 1 38.34 14 SER B O 1
ATOM 2187 N N . SER B 1 15 ? -22.234 -35.312 13.836 1 38.19 15 SER B N 1
ATOM 2188 C CA . SER B 1 15 ? -22.438 -35.625 15.242 1 38.19 15 SER B CA 1
ATOM 2189 C C . SER B 1 15 ? -21.203 -35.312 16.078 1 38.19 15 SER B C 1
ATOM 2191 O O . SER B 1 15 ? -21.312 -34.969 17.25 1 38.19 15 SER B O 1
ATOM 2193 N N . LEU B 1 16 ? -20.094 -35.719 15.695 1 36.5 16 LEU B N 1
ATOM 2194 C CA . LEU B 1 16 ? -18.891 -35.5 16.484 1 36.5 16 LEU B CA 1
ATOM 2195 C C . LEU B 1 16 ? -18.594 -34.031 16.625 1 36.5 16 LEU B C 1
ATOM 2197 O O . LEU B 1 16 ? -17.969 -33.594 17.609 1 36.5 16 LEU B O 1
ATOM 2201 N N . VAL B 1 17 ? -18.844 -33.188 15.664 1 45.78 17 VAL B N 1
ATOM 2202 C CA . VAL B 1 17 ? -18.672 -31.734 15.758 1 45.78 17 VAL B CA 1
ATOM 2203 C C . VAL B 1 17 ? -19.719 -31.141 16.688 1 45.78 17 VAL B C 1
ATOM 2205 O O . VAL B 1 17 ? -19.484 -30.094 17.312 1 45.78 17 VAL B O 1
ATOM 2208 N N . THR B 1 18 ? -20.844 -31.766 16.859 1 43.66 18 THR B N 1
ATOM 2209 C CA . THR B 1 18 ? -21.922 -31.266 17.703 1 43.66 18 THR B CA 1
ATOM 2210 C C . THR B 1 18 ? -21.469 -31.234 19.172 1 43.66 18 THR B C 1
ATOM 2212 O O . THR B 1 18 ? -22.031 -30.484 19.969 1 43.66 18 THR B O 1
ATOM 2215 N N . SER B 1 19 ? -20.719 -32.156 19.578 1 46.09 19 SER B N 1
ATOM 2216 C CA . SER B 1 19 ? -20.484 -32.219 21.016 1 46.09 19 SER B CA 1
ATOM 2217 C C . SER B 1 19 ? -19.375 -31.266 21.438 1 46.09 19 SER B C 1
ATOM 2219 O O . SER B 1 19 ? -19.062 -31.156 22.625 1 46.09 19 SER B O 1
ATOM 2221 N N . LEU B 1 20 ? -18.688 -30.875 20.562 1 50.38 20 LEU B N 1
ATOM 2222 C CA . LEU B 1 20 ? -17.609 -30 21.047 1 50.38 20 LEU B CA 1
ATOM 2223 C C . LEU B 1 20 ? -18.141 -28.594 21.312 1 50.38 20 LEU B C 1
ATOM 2225 O O . LEU B 1 20 ? -19.047 -28.125 20.625 1 50.38 20 LEU B O 1
ATOM 2229 N N . PRO B 1 21 ? -17.875 -28.062 22.516 1 57.75 21 PRO B N 1
ATOM 2230 C CA . PRO B 1 21 ? -18.25 -26.672 22.766 1 57.75 21 PRO B CA 1
ATOM 2231 C C . PRO B 1 21 ? -17.969 -25.766 21.578 1 57.75 21 PRO B C 1
ATOM 2233 O O . PRO B 1 21 ? -17.031 -26 20.812 1 57.75 21 PRO B O 1
ATOM 2236 N N . ASP B 1 22 ? -18.938 -25 21.172 1 63.69 22 ASP B N 1
ATOM 2237 C CA . ASP B 1 22 ? -18.984 -24.078 20.047 1 63.69 22 ASP B CA 1
ATOM 2238 C C . ASP B 1 22 ? -17.625 -23.375 19.875 1 63.69 22 ASP B C 1
ATOM 2240 O O . ASP B 1 22 ? -17.172 -23.188 18.75 1 63.69 22 ASP B O 1
ATOM 2244 N N . ASP B 1 23 ? -16.969 -23.203 20.969 1 69.19 23 ASP B N 1
ATOM 2245 C CA . ASP B 1 23 ? -15.719 -22.438 20.891 1 69.19 23 ASP B CA 1
ATOM 2246 C C . ASP B 1 23 ? -14.602 -23.297 20.297 1 69.19 23 ASP B C 1
ATOM 2248 O O . ASP B 1 23 ? -13.75 -22.781 19.562 1 69.19 23 ASP B O 1
ATOM 2252 N N . ILE B 1 24 ? -14.719 -24.562 20.594 1 69.94 24 ILE B N 1
ATOM 2253 C CA . ILE B 1 24 ? -13.672 -25.453 20.094 1 69.94 24 ILE B CA 1
ATOM 2254 C C . ILE B 1 24 ? -13.836 -25.641 18.594 1 69.94 24 ILE B C 1
ATOM 2256 O O . ILE B 1 24 ? -12.852 -25.688 17.859 1 69.94 24 ILE B O 1
ATOM 2260 N N . ILE B 1 25 ? -15.07 -25.703 18.219 1 71.44 25 ILE B N 1
ATOM 2261 C CA . ILE B 1 25 ? -15.336 -25.875 16.797 1 71.44 25 ILE B CA 1
ATOM 2262 C C . ILE B 1 25 ? -14.797 -24.672 16.031 1 71.44 25 ILE B C 1
ATOM 2264 O O . ILE B 1 25 ? -14.164 -24.844 14.977 1 71.44 25 ILE B O 1
ATOM 2268 N N . VAL B 1 26 ? -15.016 -23.516 16.672 1 76.56 26 VAL B N 1
ATOM 2269 C CA . VAL B 1 26 ? -14.531 -22.297 16.016 1 76.56 26 VAL B CA 1
ATOM 2270 C C . VAL B 1 26 ? -13.008 -22.344 15.898 1 76.56 26 VAL B C 1
ATOM 2272 O O . VAL B 1 26 ? -12.445 -21.969 14.867 1 76.56 26 VAL B O 1
ATOM 2275 N N . ASP B 1 27 ? -12.461 -22.938 16.906 1 74.94 27 ASP B N 1
ATOM 2276 C CA . ASP B 1 27 ? -11 -22.984 16.938 1 74.94 27 ASP B CA 1
ATOM 2277 C C . ASP B 1 27 ? -10.461 -23.922 15.867 1 74.94 27 ASP B C 1
ATOM 2279 O O . ASP B 1 27 ? -9.453 -23.625 15.219 1 74.94 27 ASP B O 1
ATOM 2283 N N . ILE B 1 28 ? -11.148 -24.969 15.734 1 75.81 28 ILE B N 1
ATOM 2284 C CA . ILE B 1 28 ? -10.695 -25.984 14.781 1 75.81 28 ILE B CA 1
ATOM 2285 C C . ILE B 1 28 ? -10.875 -25.453 13.359 1 75.81 28 ILE B C 1
ATOM 2287 O O . ILE B 1 28 ? -9.961 -25.547 12.531 1 75.81 28 ILE B O 1
ATOM 2291 N N . VAL B 1 29 ? -11.992 -24.953 13.156 1 76.31 29 VAL B N 1
ATOM 2292 C CA . VAL B 1 29 ? -12.305 -24.484 11.812 1 76.31 29 VAL B CA 1
ATOM 2293 C C . VAL B 1 29 ? -11.438 -23.281 11.461 1 76.31 29 VAL B C 1
ATOM 2295 O O . VAL B 1 29 ? -11.008 -23.125 10.312 1 76.31 29 VAL B O 1
ATOM 2298 N N . ALA B 1 30 ? -11.117 -22.516 12.5 1 75.25 30 ALA B N 1
ATOM 2299 C CA . ALA B 1 30 ? -10.297 -2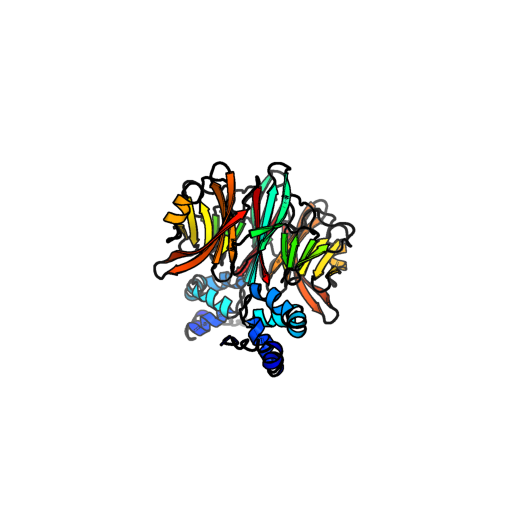1.328 12.297 1 75.25 30 ALA B CA 1
ATOM 2300 C C . ALA B 1 30 ? -8.891 -21.688 11.836 1 75.25 30 ALA B C 1
ATOM 2302 O O . ALA B 1 30 ? -8.203 -20.891 11.211 1 75.25 30 ALA B O 1
ATOM 2303 N N . ARG B 1 31 ? -8.586 -22.906 12.109 1 71.62 31 ARG B N 1
ATOM 2304 C CA . ARG B 1 31 ? -7.219 -23.328 11.805 1 71.62 31 ARG B CA 1
ATOM 2305 C C . ARG B 1 31 ? -7.129 -23.906 10.391 1 71.62 31 ARG B C 1
ATOM 2307 O O . ARG B 1 31 ? -6.031 -24.078 9.859 1 71.62 31 ARG B O 1
ATOM 2314 N N . LEU B 1 32 ? -8.258 -24.141 9.797 1 70.62 32 LEU B N 1
ATOM 2315 C CA . LEU B 1 32 ? -8.281 -24.719 8.453 1 70.62 32 LEU B CA 1
ATOM 2316 C C . LEU B 1 32 ? -8.117 -23.625 7.398 1 70.62 32 LEU B C 1
ATOM 2318 O O . LEU B 1 32 ? -8.594 -22.5 7.582 1 70.62 32 LEU B O 1
ATOM 2322 N N . PRO B 1 33 ? -7.375 -24.031 6.293 1 68.25 33 PRO B N 1
ATOM 2323 C CA . PRO B 1 33 ? -7.324 -23.078 5.18 1 68.25 33 PRO B CA 1
ATOM 2324 C C . PRO B 1 33 ? -8.711 -22.75 4.629 1 68.25 33 PRO B C 1
ATOM 2326 O O . PRO B 1 33 ? -9.594 -23.609 4.598 1 68.25 33 PRO B O 1
ATOM 2329 N N . ILE B 1 34 ? -8.812 -21.547 4.266 1 69.19 34 ILE B N 1
ATOM 2330 C CA . ILE B 1 34 ? -10.094 -21.031 3.783 1 69.19 34 ILE B CA 1
ATOM 2331 C C . ILE B 1 34 ? -10.523 -21.812 2.547 1 69.19 34 ILE B C 1
ATOM 2333 O O . ILE B 1 34 ? -11.719 -21.906 2.246 1 69.19 34 ILE B O 1
ATOM 2337 N N . SER B 1 35 ? -9.609 -22.453 1.892 1 64.94 35 SER B N 1
ATOM 2338 C CA . SER B 1 35 ? -9.93 -23.203 0.688 1 64.94 35 SER B CA 1
ATOM 2339 C C . SER B 1 35 ? -10.852 -24.391 1.004 1 64.94 35 SER B C 1
ATOM 2341 O O . SER B 1 35 ? -11.523 -24.906 0.115 1 64.94 35 SER B O 1
ATOM 2343 N N . HIS B 1 36 ? -10.898 -24.672 2.252 1 69.69 36 HIS B N 1
ATOM 2344 C CA . HIS B 1 36 ? -11.711 -25.812 2.645 1 69.69 36 HIS B CA 1
ATOM 2345 C C . HIS B 1 36 ? -13.109 -25.375 3.051 1 69.69 36 HIS B C 1
ATOM 2347 O O . HIS B 1 36 ? -14.008 -26.203 3.211 1 69.69 36 HIS B O 1
ATOM 2353 N N . TYR B 1 37 ? -13.312 -24.125 3.139 1 71.38 37 TYR B N 1
ATOM 2354 C CA . TYR B 1 37 ? -14.547 -23.625 3.742 1 71.38 37 TYR B CA 1
ATOM 2355 C C . TYR B 1 37 ? -15.742 -23.922 2.85 1 71.38 37 TYR B C 1
ATOM 2357 O O . TYR B 1 37 ? -16.797 -24.328 3.336 1 71.38 37 TYR B O 1
ATOM 2365 N N . PRO B 1 38 ? -15.531 -23.766 1.534 1 65.81 38 PRO B N 1
ATOM 2366 C CA . PRO B 1 38 ? -16.688 -24.141 0.708 1 65.81 38 PRO B CA 1
ATOM 2367 C C . PRO B 1 38 ? -17.109 -25.594 0.896 1 65.81 38 PRO B C 1
ATOM 2369 O O . PRO B 1 38 ? -18.297 -25.891 0.938 1 65.81 38 PRO B O 1
ATOM 2372 N N . THR B 1 39 ? -16.141 -26.391 1.015 1 68.94 39 THR B N 1
ATOM 2373 C CA . THR B 1 39 ? -16.438 -27.797 1.244 1 68.94 39 THR B CA 1
ATOM 2374 C C . THR B 1 39 ? -17.078 -27.984 2.613 1 68.94 39 THR B C 1
ATOM 2376 O O . THR B 1 39 ? -18.047 -28.734 2.748 1 68.94 39 THR B O 1
ATOM 2379 N N . LEU B 1 40 ? -16.547 -27.281 3.521 1 72 40 LEU B N 1
ATOM 2380 C CA . LEU B 1 40 ? -17.062 -27.406 4.879 1 72 40 LEU B CA 1
ATOM 2381 C C . LEU B 1 40 ? -18.484 -26.859 4.969 1 72 40 LEU B C 1
ATOM 2383 O O . LEU B 1 40 ? -19.312 -27.391 5.715 1 72 40 LEU B O 1
ATOM 2387 N N . SER B 1 41 ? -18.734 -25.812 4.121 1 75.62 41 SER B N 1
ATOM 2388 C CA . SER B 1 41 ? -20.047 -25.188 4.156 1 75.62 41 SER B CA 1
ATOM 2389 C C . SER B 1 41 ? -21.125 -26.141 3.623 1 75.62 41 SER B C 1
ATOM 2391 O O . SER B 1 41 ? -22.297 -25.984 3.941 1 75.62 41 SER B O 1
ATOM 2393 N N . LEU B 1 42 ? -20.625 -27.078 2.857 1 68.44 42 LEU B N 1
ATOM 2394 C CA . LEU B 1 42 ? -21.547 -28.047 2.275 1 68.44 42 LEU B CA 1
ATOM 2395 C C . LEU B 1 42 ? -21.766 -29.219 3.219 1 68.44 42 LEU B C 1
ATOM 2397 O O . LEU B 1 42 ? -22.688 -30.016 3.025 1 68.44 42 LEU B O 1
ATOM 2401 N N . VAL B 1 43 ? -21 -29.297 4.215 1 68.31 43 VAL B N 1
ATOM 2402 C CA . VAL B 1 43 ? -21.047 -30.453 5.109 1 68.31 43 VAL B CA 1
ATOM 2403 C C . VAL B 1 43 ? -22.219 -30.312 6.062 1 68.31 43 VAL B C 1
ATOM 2405 O O . VAL B 1 43 ? -22.938 -31.297 6.32 1 68.31 43 VAL B O 1
ATOM 2408 N N . SER B 1 44 ? -22.438 -29.141 6.66 1 72.38 44 SER B N 1
ATOM 2409 C CA . SER B 1 44 ? -23.547 -28.938 7.594 1 72.38 44 SER B CA 1
ATOM 2410 C C . SER B 1 44 ? -23.969 -27.469 7.648 1 72.38 44 SER B C 1
ATOM 2412 O O . SER B 1 44 ? -23.203 -26.594 7.238 1 72.38 44 SER B O 1
ATOM 2414 N N . LYS B 1 45 ? -25.188 -27.344 8.07 1 75.56 45 LYS B N 1
ATOM 2415 C CA . LYS B 1 45 ? -25.719 -25.984 8.258 1 75.56 45 LYS B CA 1
ATOM 2416 C C . LYS B 1 45 ? -24.891 -25.219 9.289 1 75.56 45 LYS B C 1
ATOM 2418 O O . LYS B 1 45 ? -24.734 -24 9.172 1 75.56 45 LYS B O 1
ATOM 2423 N N . ILE B 1 46 ? -24.438 -25.906 10.203 1 68.81 46 ILE B N 1
ATOM 2424 C CA . ILE B 1 46 ? -23.656 -25.266 11.273 1 68.81 46 ILE B CA 1
ATOM 2425 C C . ILE B 1 46 ? -22.375 -24.672 10.695 1 68.81 46 ILE B C 1
ATOM 2427 O O . ILE B 1 46 ? -22.031 -23.531 11 1 68.81 46 ILE B O 1
ATOM 2431 N N . PHE B 1 47 ? -21.75 -25.438 9.859 1 76.19 47 PHE B N 1
ATOM 2432 C CA . PHE B 1 47 ? -20.5 -24.953 9.273 1 76.19 47 PHE B CA 1
ATOM 2433 C C . PHE B 1 47 ? -20.766 -23.781 8.328 1 76.19 47 PHE B C 1
ATOM 2435 O O . PHE B 1 47 ? -19.969 -22.844 8.273 1 76.19 47 PHE B O 1
ATOM 2442 N N . ARG B 1 48 ? -21.859 -23.922 7.691 1 76.81 48 ARG B N 1
ATOM 2443 C CA . ARG B 1 48 ? -22.219 -22.844 6.781 1 76.81 48 ARG B CA 1
ATOM 2444 C C . ARG B 1 48 ? -22.422 -21.531 7.535 1 76.81 48 ARG B C 1
ATOM 2446 O O . ARG B 1 48 ? -21.953 -20.484 7.102 1 76.81 48 ARG B O 1
ATOM 2453 N N . LYS B 1 49 ? -23.078 -21.625 8.672 1 74.88 49 LYS B N 1
ATOM 2454 C CA . LYS B 1 49 ? -23.312 -20.453 9.492 1 74.88 49 LYS B CA 1
ATOM 2455 C C . LYS B 1 49 ? -22 -19.922 10.078 1 74.88 49 LYS B C 1
ATOM 2457 O O . LYS B 1 49 ? -21.797 -18.703 10.148 1 74.88 49 LYS B O 1
ATOM 2462 N N . LEU B 1 50 ? -21.25 -20.844 10.484 1 77.88 50 LEU B N 1
ATOM 2463 C CA . LEU B 1 50 ? -19.969 -20.469 11.094 1 77.88 50 LEU B CA 1
ATOM 2464 C C . LEU B 1 50 ? -19.078 -19.75 10.086 1 77.88 50 LEU B C 1
ATOM 2466 O O . LEU B 1 50 ? -18.484 -18.719 10.406 1 77.88 50 LEU B O 1
ATOM 2470 N N . ILE B 1 51 ? -19.094 -20.219 8.898 1 74.94 51 ILE B N 1
ATOM 2471 C CA . ILE B 1 51 ? -18.219 -19.703 7.848 1 74.94 51 ILE B CA 1
ATOM 2472 C C . ILE B 1 51 ? -18.688 -18.312 7.43 1 74.94 51 ILE B C 1
ATOM 2474 O O . ILE B 1 51 ? -17.891 -17.453 7.059 1 74.94 51 ILE B O 1
ATOM 2478 N N . ALA B 1 52 ? -19.969 -18.188 7.648 1 70 52 ALA B N 1
ATOM 2479 C CA . ALA B 1 52 ? -20.516 -16.875 7.289 1 70 52 ALA B CA 1
ATOM 2480 C C . ALA B 1 52 ? -20.344 -15.875 8.422 1 70 52 ALA B C 1
ATOM 2482 O O . ALA B 1 52 ? -20.531 -14.672 8.234 1 70 52 ALA B O 1
ATOM 2483 N N . SER B 1 53 ? -19.922 -16.328 9.555 1 68.31 53 SER B N 1
ATOM 2484 C CA . SER B 1 53 ? -19.844 -15.5 10.75 1 68.31 53 SER B CA 1
ATOM 2485 C C . SER B 1 53 ? -18.5 -14.766 10.82 1 68.31 53 SER B C 1
ATOM 2487 O O . SER B 1 53 ? -17.453 -15.352 10.531 1 68.31 53 SER B O 1
ATOM 2489 N N . PRO B 1 54 ? -18.547 -13.469 11.164 1 69.5 54 PRO B N 1
ATOM 2490 C CA . PRO B 1 54 ? -17.312 -12.711 11.344 1 69.5 54 PRO B CA 1
ATOM 2491 C C . PRO B 1 54 ? -16.453 -13.242 12.5 1 69.5 54 PRO B C 1
ATOM 2493 O O . PRO B 1 54 ? -15.242 -13.016 12.531 1 69.5 54 PRO B O 1
ATOM 2496 N N . LYS B 1 55 ? -17.109 -13.906 13.406 1 73.31 55 LYS B N 1
ATOM 2497 C CA . LYS B 1 55 ? -16.422 -14.438 14.578 1 73.31 55 LYS B CA 1
ATOM 2498 C C . LYS B 1 55 ? -15.289 -15.375 14.156 1 73.31 55 LYS B C 1
ATOM 2500 O O . LYS B 1 55 ? -14.211 -15.367 14.766 1 73.31 55 LYS B O 1
ATOM 2505 N N . LEU B 1 56 ? -15.633 -16.188 13.195 1 75.88 56 LEU B N 1
ATOM 2506 C CA . LEU B 1 56 ? -14.648 -17.156 12.727 1 75.88 56 LEU B CA 1
ATOM 2507 C C . LEU B 1 56 ? -13.391 -16.453 12.219 1 75.88 56 LEU B C 1
ATOM 2509 O O . LEU B 1 56 ? -12.273 -16.828 12.57 1 75.88 56 LEU B O 1
ATOM 2513 N N . TYR B 1 57 ? -13.562 -15.438 11.594 1 72.69 57 TYR B N 1
ATOM 2514 C CA . TYR B 1 57 ? -12.438 -14.766 10.953 1 72.69 57 TYR B CA 1
ATOM 2515 C C . TYR B 1 57 ? -11.648 -13.938 11.961 1 72.69 57 TYR B C 1
ATOM 2517 O O . TYR B 1 57 ? -10.422 -13.828 11.859 1 72.69 57 TYR B O 1
ATOM 2525 N N . LYS B 1 58 ? -12.305 -13.43 12.898 1 71.12 58 LYS B N 1
ATOM 2526 C CA . LYS B 1 58 ? -11.594 -12.781 14 1 71.12 58 LYS B CA 1
ATOM 2527 C C . LYS B 1 58 ? -10.719 -13.781 14.742 1 71.12 58 LYS B C 1
ATOM 2529 O O . LYS B 1 58 ? -9.594 -13.469 15.125 1 71.12 58 LYS B O 1
ATOM 2534 N N . ARG B 1 59 ? -11.312 -14.977 14.898 1 72.88 59 ARG B N 1
ATOM 2535 C CA . ARG B 1 59 ? -10.555 -16.016 15.586 1 72.88 59 ARG B CA 1
ATOM 2536 C C . ARG B 1 59 ? -9.359 -16.469 14.75 1 72.88 59 ARG B C 1
ATOM 2538 O O . ARG B 1 59 ? -8.289 -16.75 15.289 1 72.88 59 ARG B O 1
ATOM 2545 N N . ARG B 1 60 ? -9.594 -16.531 13.5 1 73.44 60 ARG B N 1
ATOM 2546 C CA . ARG B 1 60 ? -8.508 -16.906 12.609 1 73.44 60 ARG B CA 1
ATOM 2547 C C . ARG B 1 60 ? -7.348 -15.914 12.711 1 73.44 60 ARG B C 1
ATOM 2549 O O . ARG B 1 60 ? -6.18 -16.312 12.734 1 73.44 60 ARG B O 1
ATOM 2556 N N . THR B 1 61 ? -7.719 -14.695 12.758 1 68.31 61 THR B N 1
ATOM 2557 C CA . THR B 1 61 ? -6.715 -13.641 12.898 1 68.31 61 THR B CA 1
ATOM 2558 C C . THR B 1 61 ? -5.961 -13.781 14.219 1 68.31 61 THR B C 1
ATOM 2560 O O . THR B 1 61 ? -4.738 -13.656 14.258 1 68.31 61 THR B O 1
ATOM 2563 N N . LEU B 1 62 ? -6.754 -14.07 15.195 1 68.38 62 LEU B N 1
ATOM 2564 C CA . LEU B 1 62 ? -6.176 -14.203 16.531 1 68.38 62 LEU B CA 1
ATOM 2565 C C . LEU B 1 62 ? -5.199 -15.375 16.578 1 68.38 62 LEU B C 1
ATOM 2567 O O . LEU B 1 62 ? -4.164 -15.297 17.25 1 68.38 62 LEU B O 1
ATOM 2571 N N . LEU B 1 63 ? -5.59 -16.438 15.898 1 67.69 63 LEU B N 1
ATOM 2572 C CA . LEU B 1 63 ? -4.781 -17.641 15.938 1 67.69 63 LEU B CA 1
ATOM 2573 C C . LEU B 1 63 ? -3.666 -17.594 14.898 1 67.69 63 LEU B C 1
ATOM 2575 O O . LEU B 1 63 ? -2.797 -18.453 14.867 1 67.69 63 LEU B O 1
ATOM 2579 N N . GLY B 1 64 ? -3.711 -16.594 14.07 1 65.44 64 GLY B N 1
ATOM 2580 C CA . GLY B 1 64 ? -2.654 -16.406 13.094 1 65.44 64 GLY B CA 1
ATOM 2581 C C . GLY B 1 64 ? -2.875 -17.219 11.828 1 65.44 64 GLY B C 1
ATOM 2582 O O . GLY B 1 64 ? -1.916 -17.578 11.141 1 65.44 64 GLY B O 1
ATOM 2583 N N . PHE B 1 65 ? -4.09 -17.719 11.664 1 66.94 65 PHE B N 1
ATOM 2584 C CA . PHE B 1 65 ? -4.383 -18.531 10.484 1 66.94 65 PHE B CA 1
ATOM 2585 C C . PHE B 1 65 ? -5.09 -17.703 9.422 1 66.94 65 PHE B C 1
ATOM 2587 O O . PHE B 1 65 ? -6.031 -18.172 8.781 1 66.94 65 PHE B O 1
ATOM 2594 N N . THR B 1 66 ? -4.66 -16.531 9.258 1 69.5 66 THR B N 1
ATOM 2595 C CA . THR B 1 66 ? -5.262 -15.695 8.227 1 69.5 66 THR B CA 1
ATOM 2596 C C . THR B 1 66 ? -4.809 -16.141 6.84 1 69.5 66 THR B C 1
ATOM 2598 O O . THR B 1 66 ? -3.695 -16.641 6.676 1 69.5 66 THR B O 1
ATOM 2601 N N . ASP B 1 67 ? -5.848 -16.281 5.984 1 75.31 67 ASP B N 1
ATOM 2602 C CA . ASP B 1 67 ? -5.551 -16.594 4.59 1 75.31 67 ASP B CA 1
ATOM 2603 C C . ASP B 1 67 ? -5.395 -15.312 3.764 1 75.31 67 ASP B C 1
ATOM 2605 O O . ASP B 1 67 ? -5.812 -14.234 4.191 1 75.31 67 ASP B O 1
ATOM 2609 N N . HIS B 1 68 ? -4.613 -15.484 2.746 1 79.06 68 HIS B N 1
ATOM 2610 C CA . HIS B 1 68 ? -4.418 -14.383 1.811 1 79.06 68 HIS B CA 1
ATOM 2611 C C . HIS B 1 68 ? -5.031 -14.703 0.451 1 79.06 68 HIS B C 1
ATOM 2613 O O . HIS B 1 68 ? -4.875 -15.812 -0.063 1 79.06 68 HIS B O 1
ATOM 2619 N N . ARG B 1 69 ? -5.871 -13.828 0.058 1 82.44 69 ARG B N 1
ATOM 2620 C CA . ARG B 1 69 ? -6.434 -13.938 -1.285 1 82.44 69 ARG B CA 1
ATOM 2621 C C . ARG B 1 69 ? -5.746 -12.969 -2.244 1 82.44 69 ARG B C 1
ATOM 2623 O O . ARG B 1 69 ? -5.461 -11.828 -1.881 1 82.44 69 ARG B O 1
ATOM 2630 N N . LEU B 1 70 ? -5.496 -13.516 -3.395 1 88 70 LEU B N 1
ATOM 2631 C CA . LEU B 1 70 ? -4.773 -12.719 -4.383 1 88 70 LEU B CA 1
ATOM 2632 C C . LEU B 1 70 ? -5.703 -12.273 -5.504 1 88 70 LEU B C 1
ATOM 2634 O O . LEU B 1 70 ? -6.441 -13.086 -6.066 1 88 70 LEU B O 1
ATOM 2638 N N . TYR B 1 71 ? -5.703 -11.016 -5.785 1 85.69 71 TYR B N 1
ATOM 2639 C CA . TYR B 1 71 ? -6.465 -10.414 -6.871 1 85.69 71 TYR B CA 1
ATOM 2640 C C . TYR B 1 71 ? -5.539 -9.75 -7.883 1 85.69 71 TYR B C 1
ATOM 2642 O O . TYR B 1 71 ? -4.484 -9.227 -7.52 1 85.69 71 TYR B O 1
ATOM 2650 N N . ALA B 1 72 ? -5.949 -9.75 -9.117 1 88.31 72 ALA B N 1
ATOM 2651 C CA . ALA B 1 72 ? -5.168 -9.125 -10.188 1 88.31 72 ALA B CA 1
ATOM 2652 C C . ALA B 1 72 ? -6.078 -8.422 -11.188 1 88.31 72 ALA B C 1
ATOM 2654 O O . ALA B 1 72 ? -7.164 -8.914 -11.508 1 88.31 72 ALA B O 1
ATOM 2655 N N . VAL B 1 73 ? -5.684 -7.289 -11.586 1 86.5 73 VAL B N 1
ATOM 2656 C CA . VAL B 1 73 ? -6.352 -6.605 -12.688 1 86.5 73 VAL B CA 1
ATOM 2657 C C . VAL B 1 73 ? -5.656 -6.941 -14.008 1 86.5 73 VAL B C 1
ATOM 2659 O O . VAL B 1 73 ? -4.457 -6.703 -14.164 1 86.5 73 VAL B O 1
ATOM 2662 N N . LEU B 1 74 ? -6.402 -7.496 -14.906 1 90.31 74 LEU B N 1
ATOM 2663 C CA . LEU B 1 74 ? -5.875 -7.852 -16.219 1 90.31 74 LEU B CA 1
ATOM 2664 C C . LEU B 1 74 ? -6.461 -6.945 -17.297 1 90.31 74 LEU B C 1
ATOM 2666 O O . LEU B 1 74 ? -7.637 -6.582 -17.25 1 90.31 74 LEU B O 1
ATOM 2670 N N . ARG B 1 75 ? -5.633 -6.609 -18.188 1 89.31 75 ARG B N 1
ATOM 2671 C CA . ARG B 1 75 ? -6.07 -5.879 -19.375 1 89.31 75 ARG B CA 1
ATOM 2672 C C . ARG B 1 75 ? -6.105 -6.793 -20.594 1 89.31 75 ARG B C 1
ATOM 2674 O O . ARG B 1 75 ? -5.117 -7.461 -20.906 1 89.31 75 ARG B O 1
ATOM 2681 N N . ASP B 1 76 ? -7.254 -6.801 -21.25 1 90.94 76 ASP B N 1
ATOM 2682 C CA . ASP B 1 76 ? -7.352 -7.48 -22.531 1 90.94 76 ASP B CA 1
ATOM 2683 C C . ASP B 1 76 ? -6.711 -6.652 -23.641 1 90.94 76 ASP B C 1
ATOM 2685 O O . ASP B 1 76 ? -7.219 -5.59 -24 1 90.94 76 ASP B O 1
ATOM 2689 N N . ARG B 1 77 ? -5.688 -7.199 -24.203 1 89.06 77 ARG B N 1
ATOM 2690 C CA . ARG B 1 77 ? -4.938 -6.434 -25.188 1 89.06 77 ARG B CA 1
ATOM 2691 C C . ARG B 1 77 ? -5.734 -6.281 -26.484 1 89.06 77 ARG B C 1
ATOM 2693 O O . ARG B 1 77 ? -5.457 -5.391 -27.281 1 89.06 77 ARG B O 1
ATOM 2700 N N . LYS B 1 78 ? -6.648 -7.133 -26.719 1 88.56 78 LYS B N 1
ATOM 2701 C CA . LYS B 1 78 ? -7.48 -7.043 -27.906 1 88.56 78 LYS B CA 1
ATOM 2702 C C . LYS B 1 78 ? -8.539 -5.957 -27.766 1 88.56 78 LYS B C 1
ATOM 2704 O O . LYS B 1 78 ? -8.719 -5.129 -28.656 1 88.56 78 LYS B O 1
ATOM 2709 N N . THR B 1 79 ? -9.203 -5.883 -26.641 1 86.81 79 THR B N 1
ATOM 2710 C CA . THR B 1 79 ? -10.312 -4.965 -26.438 1 86.81 79 THR B CA 1
ATOM 2711 C C . THR B 1 79 ? -9.867 -3.732 -25.656 1 86.81 79 THR B C 1
ATOM 2713 O O . THR B 1 79 ? -10.492 -2.676 -25.734 1 86.81 79 THR B O 1
ATOM 2716 N N . GLY B 1 80 ? -8.812 -3.902 -24.859 1 86.44 80 GLY B N 1
ATOM 2717 C CA . GLY B 1 80 ? -8.375 -2.811 -24 1 86.44 80 GLY B CA 1
ATOM 2718 C C . GLY B 1 80 ? -9.086 -2.779 -22.672 1 86.44 80 GLY B C 1
ATOM 2719 O O . GLY B 1 80 ? -8.742 -1.987 -21.797 1 86.44 80 GLY B O 1
ATOM 2720 N N . ASP B 1 81 ? -10.008 -3.701 -22.516 1 86.62 81 ASP B N 1
ATOM 2721 C CA . ASP B 1 81 ? -10.797 -3.734 -21.281 1 86.62 81 ASP B CA 1
ATOM 2722 C C . ASP B 1 81 ? -9.977 -4.262 -20.109 1 86.62 81 ASP B C 1
ATOM 2724 O O . ASP B 1 81 ? -9.172 -5.18 -20.281 1 86.62 81 ASP B O 1
ATOM 2728 N N . CYS B 1 82 ? -10.211 -3.633 -18.953 1 88 82 CYS B N 1
ATOM 2729 C CA . CYS B 1 82 ? -9.609 -4.102 -17.719 1 88 82 CYS B CA 1
ATOM 2730 C C . CYS B 1 82 ? -10.656 -4.734 -16.812 1 88 82 CYS B C 1
ATOM 2732 O O . CYS B 1 82 ? -11.75 -4.199 -16.656 1 88 82 CYS B O 1
ATOM 2734 N N . ARG B 1 83 ? -10.258 -5.898 -16.266 1 87.19 83 ARG B N 1
ATOM 2735 C CA . ARG B 1 83 ? -11.164 -6.586 -15.352 1 87.19 83 ARG B CA 1
ATOM 2736 C C . ARG B 1 83 ? -10.406 -7.141 -14.148 1 87.19 83 ARG B C 1
ATOM 2738 O O . ARG B 1 83 ? -9.195 -7.367 -14.219 1 87.19 83 ARG B O 1
ATOM 2745 N N . LEU B 1 84 ? -11.172 -7.258 -13.078 1 86.12 84 LEU B N 1
ATOM 2746 C CA . LEU B 1 84 ? -10.602 -7.816 -11.859 1 86.12 84 LEU B CA 1
ATOM 2747 C C . LEU B 1 84 ? -10.719 -9.336 -11.844 1 86.12 84 LEU B C 1
ATOM 2749 O O . LEU B 1 84 ? -11.781 -9.883 -12.156 1 86.12 84 LEU B O 1
ATOM 2753 N N . TYR B 1 85 ? -9.586 -10.008 -11.523 1 88.5 85 TYR B N 1
ATOM 2754 C CA . TYR B 1 85 ? -9.547 -11.461 -11.406 1 88.5 85 TYR B CA 1
ATOM 2755 C C . TYR B 1 85 ? -9.141 -11.883 -10 1 88.5 85 TYR B C 1
ATOM 2757 O O . TYR B 1 85 ? -8.445 -11.148 -9.297 1 88.5 85 TYR B O 1
ATOM 2765 N N . ILE B 1 86 ? -9.641 -13.031 -9.609 1 86.44 86 ILE B N 1
ATOM 2766 C CA . ILE B 1 86 ? -9.258 -13.625 -8.336 1 86.44 86 ILE B CA 1
ATOM 2767 C C . ILE B 1 86 ? -8.555 -14.953 -8.578 1 86.44 86 ILE B C 1
ATOM 2769 O O . ILE B 1 86 ? -8.969 -15.734 -9.445 1 86.44 86 ILE B O 1
ATOM 2773 N N . LEU B 1 87 ? -7.441 -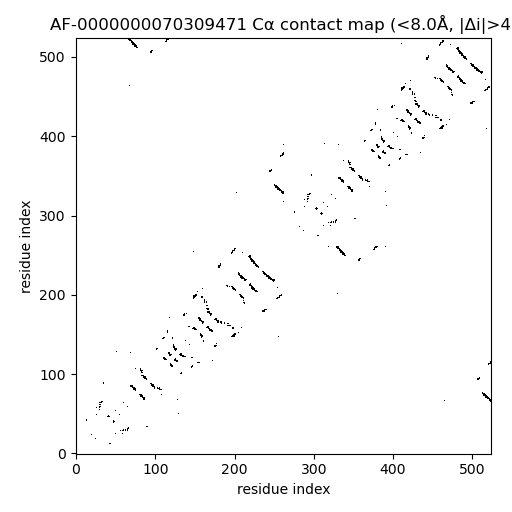15.141 -7.844 1 89.12 87 LEU B N 1
ATOM 2774 C CA . LEU B 1 87 ? -6.758 -16.422 -7.922 1 89.12 87 LEU B CA 1
ATOM 2775 C C . LEU B 1 87 ? -7.508 -17.484 -7.137 1 89.12 87 LEU B C 1
ATOM 2777 O O . LEU B 1 87 ? -7.598 -17.422 -5.906 1 89.12 87 LEU B O 1
ATOM 2781 N N . HIS B 1 88 ? -8.07 -18.406 -7.816 1 84.5 88 HIS B N 1
ATOM 2782 C CA . HIS B 1 88 ? -8.781 -19.516 -7.215 1 84.5 88 HIS B CA 1
ATOM 2783 C C . HIS B 1 88 ? -7.859 -20.719 -6.992 1 84.5 88 HIS B C 1
ATOM 2785 O O . HIS B 1 88 ? -7.336 -21.281 -7.953 1 84.5 88 HIS B O 1
ATOM 2791 N N . ARG B 1 89 ? -7.727 -20.938 -5.684 1 78.94 89 ARG B N 1
ATOM 2792 C CA . ARG B 1 89 ? -6.871 -22.062 -5.332 1 78.94 89 ARG B CA 1
ATOM 2793 C C . ARG B 1 89 ? -7.691 -23.344 -5.133 1 78.94 89 ARG B C 1
ATOM 2795 O O . ARG B 1 89 ? -8.664 -23.344 -4.379 1 78.94 89 ARG B O 1
ATOM 2802 N N . ARG B 1 90 ? -7.406 -24.328 -5.934 1 67.88 90 ARG B N 1
ATOM 2803 C CA . ARG B 1 90 ? -8.117 -25.594 -5.809 1 67.88 90 ARG B CA 1
ATOM 2804 C C . ARG B 1 90 ? -7.191 -26.688 -5.285 1 67.88 90 ARG B C 1
ATOM 2806 O O . ARG B 1 90 ? -6.02 -26.75 -5.656 1 67.88 90 ARG B O 1
ATOM 2813 N N . ALA B 1 91 ? -7.625 -27.359 -4.242 1 63.19 91 ALA B N 1
ATOM 2814 C CA . ALA B 1 91 ? -6.84 -28.406 -3.611 1 63.19 91 ALA B CA 1
ATOM 2815 C C . ALA B 1 91 ? -6.375 -29.438 -4.641 1 63.19 91 ALA B C 1
ATOM 2817 O O . ALA B 1 91 ? -5.227 -29.875 -4.613 1 63.19 91 ALA B O 1
ATOM 2818 N N . ASN B 1 92 ? -7.117 -29.844 -5.438 1 64.19 92 ASN B N 1
ATOM 2819 C CA . ASN B 1 92 ? -6.766 -30.938 -6.336 1 64.19 92 ASN B CA 1
ATOM 2820 C C . ASN B 1 92 ? -6.711 -30.484 -7.789 1 64.19 92 ASN B C 1
ATOM 2822 O O . ASN B 1 92 ? -6.914 -31.281 -8.703 1 64.19 92 ASN B O 1
ATOM 2826 N N . SER B 1 93 ? -6.582 -29.219 -7.898 1 74.88 93 SER B N 1
ATOM 2827 C CA . SER B 1 93 ? -6.504 -28.703 -9.258 1 74.88 93 SER B CA 1
ATOM 2828 C C . SER B 1 93 ? -5.551 -27.516 -9.352 1 74.88 93 SER B C 1
ATOM 2830 O O . SER B 1 93 ? -5.059 -27.031 -8.328 1 74.88 93 SER B O 1
ATOM 2832 N N . SER B 1 94 ? -5.148 -27.25 -10.578 1 84.38 94 SER B N 1
ATOM 2833 C CA . SER B 1 94 ? -4.281 -26.109 -10.812 1 84.38 94 SER B CA 1
ATOM 2834 C C . SER B 1 94 ? -4.98 -24.797 -10.445 1 84.38 94 SER B C 1
ATOM 2836 O O . SER B 1 94 ? -6.188 -24.672 -10.633 1 84.38 94 SER B O 1
ATOM 2838 N N . ASN B 1 95 ? -4.227 -24.016 -9.859 1 88.81 95 ASN B N 1
ATOM 2839 C CA . ASN B 1 95 ? -4.738 -22.672 -9.578 1 88.81 95 ASN B CA 1
ATOM 2840 C C . ASN B 1 95 ? -5.047 -21.906 -10.859 1 88.81 95 ASN B C 1
ATOM 2842 O O . ASN B 1 95 ? -4.359 -22.078 -11.867 1 88.81 95 ASN B O 1
ATOM 2846 N N . ARG B 1 96 ? -6.156 -21.203 -10.773 1 91.19 96 ARG B N 1
ATOM 2847 C CA . ARG B 1 96 ? -6.562 -20.422 -11.938 1 91.19 96 ARG B CA 1
ATOM 2848 C C . ARG B 1 96 ? -7.016 -19.031 -11.539 1 91.19 96 ARG B C 1
ATOM 2850 O O . ARG B 1 96 ? -7.5 -18.828 -10.422 1 91.19 96 ARG B O 1
ATOM 2857 N N . LEU B 1 97 ? -6.754 -18.094 -12.484 1 92.31 97 LEU B N 1
ATOM 2858 C CA . LEU B 1 97 ? -7.359 -16.766 -12.328 1 92.31 97 LEU B CA 1
ATOM 2859 C C . LEU B 1 97 ? -8.773 -16.75 -12.898 1 92.31 97 LEU B C 1
ATOM 2861 O O . LEU B 1 97 ? -8.977 -17.109 -14.062 1 92.31 97 LEU B O 1
ATOM 2865 N N . VAL B 1 98 ? -9.703 -16.406 -12.062 1 89.12 98 VAL B N 1
ATOM 2866 C CA . VAL B 1 98 ? -11.102 -16.359 -12.477 1 89.12 98 VAL B CA 1
ATOM 2867 C C . VAL B 1 98 ? -11.602 -14.914 -12.406 1 89.12 98 VAL B C 1
ATOM 2869 O O . VAL B 1 98 ? -11.375 -14.219 -11.406 1 89.12 98 VAL B O 1
ATOM 2872 N N . VAL B 1 99 ? -12.25 -14.531 -13.477 1 88.62 99 VAL B N 1
ATOM 2873 C CA . VAL B 1 99 ? -12.75 -13.156 -13.539 1 88.62 99 VAL B CA 1
ATOM 2874 C C . VAL B 1 99 ? -13.867 -12.969 -12.508 1 88.62 99 VAL B C 1
ATOM 2876 O O . VAL B 1 99 ? -14.695 -13.859 -12.312 1 88.62 99 VAL B O 1
ATOM 2879 N N . VAL B 1 100 ? -13.828 -11.82 -11.875 1 83.25 100 VAL B N 1
ATOM 2880 C CA . VAL B 1 100 ? -14.938 -11.445 -11 1 83.25 100 VAL B CA 1
ATOM 2881 C C . VAL B 1 100 ? -16.078 -10.844 -11.828 1 83.25 100 VAL B C 1
ATOM 2883 O O . VAL B 1 100 ? -16.078 -9.648 -12.117 1 83.25 100 VAL B O 1
ATOM 2886 N N . ARG B 1 101 ? -17.047 -11.547 -12.203 1 77.94 101 ARG B N 1
ATOM 2887 C CA . ARG B 1 101 ? -18.062 -11.227 -13.203 1 77.94 101 ARG B CA 1
ATOM 2888 C C . ARG B 1 101 ? -19.016 -10.141 -12.695 1 77.94 101 ARG B C 1
ATOM 2890 O O . ARG B 1 101 ? -19.594 -9.398 -13.484 1 77.94 101 ARG B O 1
ATOM 2897 N N . SER B 1 102 ? -19.172 -10.109 -11.445 1 76.75 102 SER B N 1
ATOM 2898 C CA . SER B 1 102 ? -20.125 -9.148 -10.922 1 76.75 102 SER B CA 1
ATOM 2899 C C . SER B 1 102 ? -19.594 -7.723 -11.016 1 76.75 102 SER B C 1
ATOM 2901 O O . SER B 1 102 ? -20.328 -6.762 -10.805 1 76.75 102 SER B O 1
ATOM 2903 N N . LEU B 1 103 ? -18.297 -7.555 -11.445 1 76.62 103 LEU B N 1
ATOM 2904 C CA . LEU B 1 103 ? -17.703 -6.227 -11.57 1 76.62 103 LEU B CA 1
ATOM 2905 C C . LEU B 1 103 ? -17.641 -5.793 -13.031 1 76.62 103 LEU B C 1
ATOM 2907 O O . LEU B 1 103 ? -17.281 -6.59 -13.898 1 76.62 103 LEU B O 1
ATOM 2911 N N . PRO B 1 104 ? -18.109 -4.594 -13.266 1 75.06 104 PRO B N 1
ATOM 2912 C CA . PRO B 1 104 ? -17.953 -4.086 -14.625 1 75.06 104 PRO B CA 1
ATOM 2913 C C . PRO B 1 104 ? -16.484 -3.857 -15.008 1 75.06 104 PRO B C 1
ATOM 2915 O O . PRO B 1 104 ? -15.609 -3.865 -14.141 1 75.06 104 PRO B O 1
ATOM 2918 N N . PRO B 1 105 ? -16.281 -3.74 -16.312 1 77.19 105 PRO B N 1
ATOM 2919 C CA . PRO B 1 105 ? -14.922 -3.391 -16.734 1 77.19 105 PRO B CA 1
ATOM 2920 C C . PRO B 1 105 ? -14.422 -2.102 -16.094 1 77.19 105 PRO B C 1
ATOM 2922 O O . PRO B 1 105 ? -15.211 -1.204 -15.789 1 77.19 105 PRO B O 1
ATOM 2925 N N . MET B 1 106 ? -13.148 -2.164 -15.883 1 74.56 106 MET B N 1
ATOM 2926 C CA . MET B 1 106 ? -12.539 -1.057 -15.148 1 74.56 106 MET B CA 1
ATOM 2927 C C . MET B 1 106 ? -11.531 -0.318 -16.016 1 74.56 106 MET B C 1
ATOM 2929 O O . MET B 1 106 ? -11.117 -0.822 -17.062 1 74.56 106 MET B O 1
ATOM 2933 N N . SER B 1 107 ? -11.336 0.953 -15.555 1 71.75 107 SER B N 1
ATOM 2934 C CA . SER B 1 107 ? -10.25 1.686 -16.188 1 71.75 107 SER B CA 1
ATOM 2935 C C . SER B 1 107 ? -8.906 1.315 -15.586 1 71.75 107 SER B C 1
ATOM 2937 O O . SER B 1 107 ? -8.836 0.82 -14.453 1 71.75 107 SER B O 1
ATOM 2939 N N . SER B 1 108 ? -7.855 1.411 -16.359 1 65.25 108 SER B N 1
ATOM 2940 C CA . SER B 1 108 ? -6.504 1.095 -15.898 1 65.25 108 SER B CA 1
ATOM 2941 C C . SER B 1 108 ? -6.086 1.99 -14.742 1 65.25 108 SER B C 1
ATOM 2943 O O . SER B 1 108 ? -5.172 1.651 -13.992 1 65.25 108 SER B O 1
ATOM 2945 N N . SER B 1 109 ? -6.812 3.062 -14.609 1 62.53 109 SER B N 1
ATOM 2946 C CA . SER B 1 109 ? -6.41 4.047 -13.609 1 62.53 109 SER B CA 1
ATOM 2947 C C . SER B 1 109 ? -7.199 3.871 -12.312 1 62.53 109 SER B C 1
ATOM 2949 O O . SER B 1 109 ? -7.023 4.637 -11.367 1 62.53 109 SER B O 1
ATOM 2951 N N . GLU B 1 110 ? -8.055 2.814 -12.344 1 65.62 110 GLU B N 1
ATOM 2952 C CA . GLU B 1 110 ? -8.922 2.693 -11.172 1 65.62 110 GLU B CA 1
ATOM 2953 C C . GLU B 1 110 ? -8.125 2.287 -9.938 1 65.62 110 GLU B C 1
ATOM 2955 O O . GLU B 1 110 ? -7.176 1.506 -10.031 1 65.62 110 GLU B O 1
ATOM 2960 N N . SER B 1 111 ? -8.445 2.973 -8.93 1 69.75 111 SER B N 1
ATOM 2961 C CA . SER B 1 111 ? -7.832 2.684 -7.641 1 69.75 111 SER B CA 1
ATOM 2962 C C . SER B 1 111 ? -8.375 1.39 -7.047 1 69.75 111 SER B C 1
ATOM 2964 O O . SER B 1 111 ? -9.531 1.024 -7.293 1 69.75 111 SER B O 1
ATOM 2966 N N . TYR B 1 112 ? -7.605 0.658 -6.457 1 73.56 112 TYR B N 1
ATOM 2967 C CA . TYR B 1 112 ? -8.016 -0.559 -5.766 1 73.56 112 TYR B CA 1
ATOM 2968 C C . TYR B 1 112 ? -7.18 -0.778 -4.512 1 73.56 112 TYR B C 1
ATOM 2970 O O . TYR B 1 112 ? -6.117 -0.168 -4.348 1 73.56 112 TYR B O 1
ATOM 2978 N N . GLY B 1 113 ? -7.703 -1.527 -3.693 1 76.25 113 GLY B N 1
ATOM 2979 C CA . GLY B 1 113 ? -6.988 -1.842 -2.469 1 76.25 113 GLY B CA 1
ATOM 2980 C C . GLY B 1 113 ? -7.75 -2.783 -1.555 1 76.25 113 GLY B C 1
ATOM 2981 O O . GLY B 1 113 ? -8.859 -3.213 -1.884 1 76.25 113 GLY B O 1
ATOM 2982 N N . SER B 1 114 ? -7.02 -3.162 -0.51 1 77 114 SER B N 1
ATOM 2983 C CA . SER B 1 114 ? -7.629 -4.016 0.504 1 77 114 SER B CA 1
ATOM 2984 C C . SER B 1 114 ? -8.281 -3.184 1.604 1 77 114 SER B C 1
ATOM 2986 O O . SER B 1 114 ? -7.746 -2.152 2.012 1 77 114 SER B O 1
ATOM 2988 N N . LEU B 1 115 ? -9.422 -3.52 2.031 1 76.56 115 LEU B N 1
ATOM 2989 C CA . LEU B 1 115 ? -10.195 -2.928 3.117 1 76.56 115 LEU B CA 1
ATOM 2990 C C . LEU B 1 115 ? -10.695 -4 4.078 1 76.56 115 LEU B C 1
ATOM 2992 O O . LEU B 1 115 ? -11.781 -4.551 3.889 1 76.56 115 LEU B O 1
ATOM 2996 N N . GLY B 1 116 ? -9.875 -4.215 5.09 1 67.94 116 GLY B N 1
ATOM 2997 C CA . GLY B 1 116 ? -10.211 -5.371 5.906 1 67.94 116 GLY B CA 1
ATOM 2998 C C . GLY B 1 116 ? -10.195 -6.672 5.129 1 67.94 116 GLY B C 1
ATOM 2999 O O . GLY B 1 116 ? -9.219 -6.988 4.453 1 67.94 116 GLY B O 1
ATOM 3000 N N . SER B 1 117 ? -11.266 -7.383 5.254 1 71 117 SER B N 1
ATOM 3001 C CA . SER B 1 117 ? -11.398 -8.641 4.527 1 71 117 SER B CA 1
ATOM 3002 C C . SER B 1 117 ? -12.008 -8.422 3.148 1 71 117 SER B C 1
ATOM 3004 O O . SER B 1 117 ? -12.43 -9.383 2.492 1 71 117 SER B O 1
ATOM 3006 N N . ASN B 1 118 ? -12.086 -7.172 2.781 1 73.75 118 ASN B N 1
ATOM 3007 C CA . ASN B 1 118 ? -12.648 -6.816 1.485 1 73.75 118 ASN B CA 1
ATOM 3008 C C . ASN B 1 118 ? -11.602 -6.191 0.568 1 73.75 118 ASN B C 1
ATOM 3010 O O . ASN B 1 118 ? -10.555 -5.746 1.032 1 73.75 118 ASN B O 1
ATOM 3014 N N . THR B 1 119 ? -11.891 -6.332 -0.635 1 75.69 119 THR B N 1
ATOM 3015 C CA . THR B 1 119 ? -11.172 -5.551 -1.632 1 75.69 119 THR B CA 1
ATOM 3016 C C . THR B 1 119 ? -12.086 -4.508 -2.27 1 75.69 119 THR B C 1
ATOM 3018 O O . THR B 1 119 ? -13.25 -4.781 -2.539 1 75.69 119 THR B O 1
ATOM 3021 N N . TYR B 1 120 ? -11.641 -3.416 -2.322 1 74.12 120 TYR B N 1
ATOM 3022 C CA . TYR B 1 120 ? -12.438 -2.428 -3.045 1 74.12 120 TYR B CA 1
ATOM 3023 C C . TYR B 1 120 ? -11.773 -2.059 -4.367 1 74.12 120 TYR B C 1
ATOM 3025 O O . TYR B 1 120 ? -10.547 -2.002 -4.461 1 74.12 120 TYR B O 1
ATOM 3033 N N . VAL B 1 121 ? -12.508 -2.074 -5.344 1 69.38 121 VAL B N 1
ATOM 3034 C CA . VAL B 1 121 ? -12.109 -1.58 -6.656 1 69.38 121 VAL B CA 1
ATOM 3035 C C . VAL B 1 121 ? -13.031 -0.438 -7.078 1 69.38 121 VAL B C 1
ATOM 3037 O O . VAL B 1 121 ? -14.219 -0.656 -7.355 1 69.38 121 VAL B O 1
ATOM 3040 N N . PHE B 1 122 ? -12.281 0.713 -7.059 1 67.38 122 PHE B N 1
ATOM 3041 C CA . PHE B 1 122 ? -13.055 1.92 -7.336 1 67.38 122 PHE B CA 1
ATOM 3042 C C . PHE B 1 122 ? -14.305 1.973 -6.469 1 67.38 122 PHE B C 1
ATOM 3044 O O . PHE B 1 122 ? -14.211 2.049 -5.242 1 67.38 122 PHE B O 1
ATOM 3051 N N . ASN B 1 123 ? -15.453 1.814 -7.156 1 70.44 123 ASN B N 1
ATOM 3052 C CA . ASN B 1 123 ? -16.719 2.014 -6.453 1 70.44 123 ASN B CA 1
ATOM 3053 C C . ASN B 1 123 ? -17.391 0.685 -6.121 1 70.44 123 ASN B C 1
ATOM 3055 O O . ASN B 1 123 ? -18.594 0.64 -5.867 1 70.44 123 ASN B O 1
ATOM 3059 N N . TYR B 1 124 ? -16.609 -0.324 -6.133 1 73.69 124 TYR B N 1
ATOM 3060 C CA . TYR B 1 124 ? -17.156 -1.636 -5.816 1 73.69 124 TYR B CA 1
ATOM 3061 C C . TYR B 1 124 ? -16.375 -2.303 -4.695 1 73.69 124 TYR B C 1
ATOM 3063 O O . TYR B 1 124 ? -15.164 -2.105 -4.574 1 73.69 124 TYR B O 1
ATOM 3071 N N . LEU B 1 125 ? -17.125 -2.939 -3.918 1 75.44 125 LEU B N 1
ATOM 3072 C CA . LEU B 1 125 ? -16.531 -3.729 -2.838 1 75.44 125 LEU B CA 1
ATOM 3073 C C . LEU B 1 125 ? -16.719 -5.219 -3.098 1 75.44 125 LEU B C 1
ATOM 3075 O O . LEU B 1 125 ? -17.797 -5.668 -3.461 1 75.44 125 LEU B O 1
ATOM 3079 N N . ASP B 1 126 ? -15.617 -5.859 -3.072 1 75.06 126 ASP B N 1
ATOM 3080 C CA . ASP B 1 126 ? -15.641 -7.316 -3.16 1 75.06 126 ASP B CA 1
ATOM 3081 C C . ASP B 1 126 ? -15.375 -7.953 -1.8 1 75.06 126 ASP B C 1
ATOM 3083 O O . ASP B 1 126 ? -14.266 -7.879 -1.28 1 75.06 126 ASP B O 1
ATOM 3087 N N . ASP B 1 127 ? -16.453 -8.492 -1.214 1 72.06 127 ASP B N 1
ATOM 3088 C CA . ASP B 1 127 ? -16.297 -9.234 0.035 1 72.06 127 ASP B CA 1
ATOM 3089 C C . ASP B 1 127 ? -15.625 -10.578 -0.206 1 72.06 127 ASP B C 1
ATOM 3091 O O . ASP B 1 127 ? -16.234 -11.492 -0.761 1 72.06 127 ASP B O 1
ATOM 3095 N N . CYS B 1 128 ? -14.477 -10.664 0.214 1 67.81 128 CYS B N 1
ATOM 3096 C CA . CYS B 1 128 ? -13.656 -11.844 -0.082 1 67.81 128 CYS B CA 1
ATOM 3097 C C . CYS B 1 128 ? -14.148 -13.055 0.703 1 67.81 128 CYS B C 1
ATOM 3099 O O . CYS B 1 128 ? -13.82 -14.188 0.361 1 67.81 128 CYS B O 1
ATOM 3101 N N . THR B 1 129 ? -14.883 -12.805 1.729 1 64.25 129 THR B N 1
ATOM 3102 C CA . THR B 1 129 ? -15.406 -13.914 2.521 1 64.25 129 THR B CA 1
ATOM 3103 C C . THR B 1 129 ? -16.656 -14.5 1.864 1 64.25 129 THR B C 1
ATOM 3105 O O . THR B 1 129 ? -16.781 -15.727 1.753 1 64.25 129 THR B O 1
ATOM 3108 N N . SER B 1 130 ? -17.484 -13.672 1.399 1 63.16 130 SER B N 1
ATOM 3109 C CA . SER B 1 130 ? -18.75 -14.117 0.81 1 63.16 130 SER B CA 1
ATOM 3110 C C . SER B 1 130 ? -18.672 -14.141 -0.713 1 63.16 130 SER B C 1
ATOM 3112 O O . SER B 1 130 ? -19.547 -14.688 -1.379 1 63.16 130 SER B O 1
ATOM 3114 N N . HIS B 1 131 ? -17.578 -13.68 -1.278 1 67.62 131 HIS B N 1
ATOM 3115 C CA . HIS B 1 131 ? -17.375 -13.57 -2.719 1 67.62 131 HIS B CA 1
ATOM 3116 C C . HIS B 1 131 ? -18.516 -12.797 -3.379 1 67.62 131 HIS B C 1
ATOM 3118 O O . HIS B 1 131 ? -19.062 -13.234 -4.395 1 67.62 131 HIS B O 1
ATOM 3124 N N . THR B 1 132 ? -18.953 -11.789 -2.658 1 72.56 132 THR B N 1
ATOM 3125 C CA . THR B 1 132 ? -20 -10.93 -3.189 1 72.56 132 THR B CA 1
ATOM 3126 C C . THR B 1 132 ? -19.469 -9.523 -3.465 1 72.56 132 THR B C 1
ATOM 3128 O O . THR B 1 132 ? -18.688 -8.992 -2.684 1 72.56 132 THR B O 1
ATOM 3131 N N . VAL B 1 133 ? -19.891 -9.141 -4.652 1 74.69 133 VAL B N 1
ATOM 3132 C CA . VAL B 1 133 ? -19.5 -7.793 -5.043 1 74.69 133 VAL B CA 1
ATOM 3133 C C . VAL B 1 133 ? -20.688 -6.84 -4.848 1 74.69 133 VAL B C 1
ATOM 31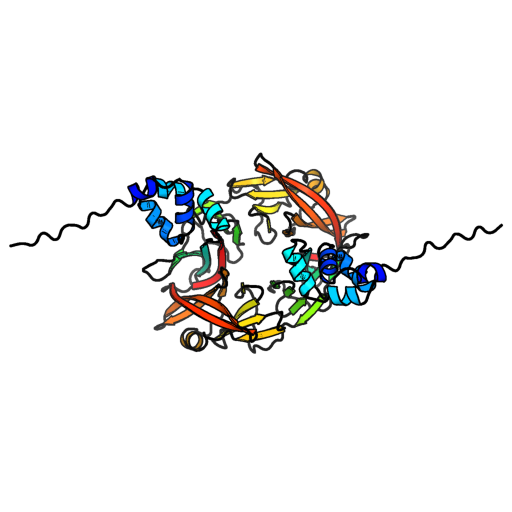35 O O . VAL B 1 133 ? -21.812 -7.16 -5.227 1 74.69 133 VAL B O 1
ATOM 3138 N N . GLN B 1 134 ? -20.484 -5.855 -4.168 1 75.44 134 GLN B N 1
ATOM 3139 C CA . GLN B 1 134 ? -21.5 -4.824 -4.008 1 75.44 134 GLN B CA 1
ATOM 3140 C C . GLN B 1 134 ? -20.953 -3.443 -4.348 1 75.44 134 GLN B C 1
ATOM 3142 O O . GLN B 1 134 ? -19.781 -3.158 -4.082 1 75.44 134 GLN B O 1
ATOM 3147 N N . PRO B 1 135 ? -21.75 -2.693 -5.109 1 72.5 135 PRO B N 1
ATOM 3148 C CA . PRO B 1 135 ? -21.312 -1.311 -5.305 1 72.5 135 PRO B CA 1
ATOM 3149 C C . PRO B 1 135 ? -21.156 -0.549 -3.988 1 72.5 135 PRO B C 1
ATOM 3151 O O . PRO B 1 135 ? -21.922 -0.772 -3.049 1 72.5 135 PRO B O 1
ATOM 3154 N N . ILE B 1 136 ? -19.984 0.021 -3.893 1 68.69 136 ILE B N 1
ATOM 3155 C CA . ILE B 1 136 ? -19.859 0.937 -2.762 1 68.69 136 ILE B CA 1
ATOM 3156 C C . ILE B 1 136 ? -20.922 2.031 -2.873 1 68.69 136 ILE B C 1
ATOM 3158 O O . ILE B 1 136 ? -21.031 2.689 -3.91 1 68.69 136 ILE B O 1
ATOM 3162 N N . SER B 1 137 ? -22.094 1.854 -2.363 1 59.97 137 SER B N 1
ATOM 3163 C CA . SER B 1 137 ? -23.266 2.715 -2.467 1 59.97 137 SER B CA 1
ATOM 3164 C C . SER B 1 137 ? -22.875 4.168 -2.701 1 59.97 137 SER B C 1
ATOM 3166 O O . SER B 1 137 ? -21.906 4.66 -2.098 1 59.97 137 SER B O 1
ATOM 3168 N N . VAL B 1 138 ? -23.141 4.676 -3.986 1 56.56 138 VAL B N 1
ATOM 3169 C CA . VAL B 1 138 ? -22.875 5.984 -4.578 1 56.56 138 VAL B CA 1
ATOM 3170 C C . VAL B 1 138 ? -23.625 7.062 -3.793 1 56.56 138 VAL B C 1
ATOM 3172 O O . VAL B 1 138 ? -24.859 7.133 -3.834 1 56.56 138 VAL B O 1
ATOM 3175 N N . THR B 1 139 ? -23.531 7.125 -2.578 1 55.47 139 THR B N 1
ATOM 3176 C CA . THR B 1 139 ? -24.328 8.258 -2.129 1 55.47 139 THR B CA 1
ATOM 3177 C C . THR B 1 139 ? -23.656 9.578 -2.482 1 55.47 139 THR B C 1
ATOM 3179 O O . THR B 1 139 ? -24.297 10.625 -2.533 1 55.47 139 THR B O 1
ATOM 3182 N N . PRO B 1 140 ? -22.266 9.641 -2.287 1 58.5 140 PRO B N 1
ATOM 3183 C CA . PRO B 1 140 ? -21.906 11.062 -2.312 1 58.5 140 PRO B CA 1
ATOM 3184 C C . PRO B 1 140 ? -21.969 11.664 -3.717 1 58.5 140 PRO B C 1
ATOM 3186 O O . PRO B 1 140 ? -21.75 10.953 -4.703 1 58.5 140 PRO B O 1
ATOM 3189 N N . GLN B 1 141 ? -22.812 12.555 -4.016 1 54.62 141 GLN B N 1
ATOM 3190 C CA . GLN B 1 141 ? -23.031 13.266 -5.27 1 54.62 141 GLN B CA 1
ATOM 3191 C C . GLN B 1 141 ? -21.734 13.406 -6.059 1 54.62 141 GLN B C 1
ATOM 3193 O O . GLN B 1 141 ? -21.734 13.344 -7.289 1 54.62 141 GLN B O 1
ATOM 3198 N N . CYS B 1 142 ? -20.625 13.594 -5.355 1 56.88 142 CYS B N 1
ATOM 3199 C CA . CYS B 1 142 ? -19.375 13.859 -6.07 1 56.88 142 CYS B CA 1
ATOM 3200 C C . CYS B 1 142 ? -18.297 12.883 -5.645 1 56.88 142 CYS B C 1
ATOM 3202 O O . CYS B 1 142 ? -17.578 13.133 -4.668 1 56.88 142 CYS B O 1
ATOM 3204 N N . MET B 1 143 ? -18.312 11.797 -6.207 1 62.62 143 MET B N 1
ATOM 3205 C CA . MET B 1 143 ? -17.266 10.828 -5.918 1 62.62 143 MET B CA 1
ATOM 3206 C C . MET B 1 143 ? -15.992 11.156 -6.703 1 62.62 143 MET B C 1
ATOM 3208 O O . MET B 1 143 ? -16.078 11.633 -7.836 1 62.62 143 MET B O 1
ATOM 3212 N N . PRO B 1 144 ? -14.922 10.992 -5.93 1 64.38 144 PRO B N 1
ATOM 3213 C CA . PRO B 1 144 ? -13.68 11.211 -6.668 1 64.38 144 PRO B CA 1
ATOM 3214 C C . PRO B 1 144 ? -13.516 10.25 -7.844 1 64.38 144 PRO B C 1
ATOM 3216 O O . PRO B 1 144 ? -14.109 9.172 -7.855 1 64.38 144 PRO B O 1
ATOM 3219 N N . GLU B 1 145 ? -12.859 10.82 -8.836 1 63.53 145 GLU B N 1
ATOM 3220 C CA . GLU B 1 145 ? -12.57 10.008 -10.016 1 63.53 145 GLU B CA 1
ATOM 3221 C C . GLU B 1 145 ? -11.641 8.844 -9.664 1 63.53 145 GLU B C 1
ATOM 3223 O O . GLU B 1 145 ? -11.617 7.832 -10.367 1 63.53 145 GLU B O 1
ATOM 3228 N N . ASP B 1 146 ? -10.883 9.102 -8.672 1 64.56 146 ASP B N 1
ATOM 3229 C CA . ASP B 1 146 ? -9.992 8.047 -8.211 1 64.56 146 ASP B CA 1
ATOM 3230 C C . ASP B 1 146 ? -9.797 8.109 -6.695 1 64.56 146 ASP B C 1
ATOM 3232 O O . ASP B 1 146 ? -10.203 9.078 -6.055 1 64.56 146 ASP B O 1
ATOM 3236 N N . TRP B 1 147 ? -9.336 7 -6.227 1 69.69 147 TRP B N 1
ATOM 3237 C CA . TRP B 1 147 ? -9.18 6.918 -4.777 1 69.69 147 TRP B CA 1
ATOM 3238 C C . TRP B 1 147 ? -7.723 7.148 -4.375 1 69.69 147 TRP B C 1
ATOM 3240 O O . TRP B 1 147 ? -7.293 6.719 -3.303 1 69.69 147 TRP B O 1
ATOM 3250 N N . ASP B 1 148 ? -6.941 7.809 -5.23 1 71.88 148 ASP B N 1
ATOM 3251 C CA . ASP B 1 148 ? -5.531 8.031 -4.934 1 71.88 148 ASP B CA 1
ATOM 3252 C C . ASP B 1 148 ? -5.363 8.906 -3.691 1 71.88 148 ASP B C 1
ATOM 3254 O O . ASP B 1 148 ? -4.379 8.766 -2.961 1 71.88 148 ASP B O 1
ATOM 3258 N N . GLY B 1 149 ? -6.371 9.703 -3.467 1 81.38 149 GLY B N 1
ATOM 3259 C CA . GLY B 1 149 ? -6.277 10.602 -2.328 1 81.38 149 GLY B CA 1
ATOM 3260 C C . GLY B 1 149 ? -6.949 10.055 -1.081 1 81.38 149 GLY B C 1
ATOM 3261 O O . GLY B 1 149 ? -7.023 10.742 -0.059 1 81.38 149 GLY B O 1
ATOM 3262 N N . ALA B 1 150 ? -7.426 8.852 -1.146 1 86.94 150 ALA B N 1
ATOM 3263 C CA . ALA B 1 150 ? -8.086 8.219 -0.011 1 86.94 150 ALA B CA 1
ATOM 3264 C C . ALA B 1 150 ? -7.109 7.344 0.773 1 86.94 150 ALA B C 1
ATOM 3266 O O . ALA B 1 150 ? -6.035 7.004 0.276 1 86.94 150 ALA B O 1
ATOM 3267 N N . CYS B 1 151 ? -7.465 7.078 1.959 1 89.94 151 CYS B N 1
ATOM 3268 C CA . CYS B 1 151 ? -6.633 6.188 2.762 1 89.94 151 CYS B CA 1
ATOM 3269 C C . CYS B 1 151 ? -7.492 5.258 3.611 1 89.94 151 CYS B C 1
ATOM 3271 O O . CYS B 1 151 ? -8.68 5.512 3.812 1 89.94 151 CYS B O 1
ATOM 3273 N N . VAL B 1 152 ? -6.941 4.191 3.949 1 89 152 VAL B N 1
ATOM 3274 C CA . VAL B 1 152 ? -7.613 3.23 4.816 1 89 152 VAL B CA 1
ATOM 3275 C C . VAL B 1 152 ? -7.016 3.295 6.223 1 89 152 VAL B C 1
ATOM 3277 O O . VAL B 1 152 ? -5.797 3.211 6.391 1 89 152 VAL B O 1
ATOM 3280 N N . VAL B 1 153 ? -7.816 3.525 7.188 1 91.56 153 VAL B N 1
ATOM 3281 C CA . VAL B 1 153 ? -7.438 3.498 8.594 1 91.56 153 VAL B CA 1
ATOM 3282 C C . VAL B 1 153 ? -8.367 2.561 9.359 1 91.56 153 VAL B C 1
ATOM 3284 O O . VAL B 1 153 ? -9.586 2.754 9.367 1 91.56 153 VAL B O 1
ATOM 3287 N N . ASP B 1 154 ? -7.789 1.536 9.961 1 87.38 154 ASP B N 1
ATOM 3288 C CA . ASP B 1 154 ? -8.555 0.55 10.719 1 87.38 154 ASP B CA 1
ATOM 3289 C C . ASP B 1 154 ? -9.711 -0.004 9.891 1 87.38 154 ASP B C 1
ATOM 3291 O O . ASP B 1 154 ? -10.859 0.015 10.336 1 87.38 154 ASP B O 1
ATOM 3295 N N . ASP B 1 155 ? -9.484 -0.336 8.68 1 83.31 155 ASP B N 1
ATOM 3296 C CA . ASP B 1 155 ? -10.391 -1.021 7.758 1 83.31 155 ASP B CA 1
ATOM 3297 C C . ASP B 1 155 ? -11.539 -0.111 7.34 1 83.31 155 ASP B C 1
ATOM 3299 O O . ASP B 1 155 ? -12.641 -0.586 7.055 1 83.31 155 ASP B O 1
ATOM 3303 N N . VAL B 1 156 ? -11.352 1.108 7.504 1 89.62 156 VAL B N 1
ATOM 3304 C CA . VAL B 1 156 ? -12.312 2.096 7.023 1 89.62 156 VAL B CA 1
ATOM 3305 C C . VAL B 1 156 ? -11.664 2.99 5.977 1 89.62 156 VAL B C 1
ATOM 3307 O O . VAL B 1 156 ? -10.516 3.418 6.141 1 89.62 156 VAL B O 1
ATOM 3310 N N . LEU B 1 157 ? -12.344 3.176 4.895 1 88.31 157 LEU B N 1
ATOM 3311 C CA . LEU B 1 157 ? -11.852 4.027 3.818 1 88.31 157 LEU B CA 1
ATOM 3312 C C . LEU B 1 157 ? -12.258 5.48 4.043 1 88.31 157 LEU B C 1
ATOM 3314 O O . LEU B 1 157 ? -13.438 5.77 4.27 1 88.31 157 LEU B O 1
ATOM 3318 N N . TYR B 1 158 ? -11.273 6.398 3.988 1 90.94 158 TYR B N 1
ATOM 3319 C CA . TYR B 1 158 ? -11.523 7.82 4.195 1 90.94 158 TYR B CA 1
ATOM 3320 C C . TYR B 1 158 ? -11.125 8.625 2.967 1 90.94 158 TYR B C 1
ATOM 3322 O O . TYR B 1 158 ? -10.109 8.344 2.334 1 90.94 158 TYR B O 1
ATOM 3330 N N . TYR B 1 159 ? -11.867 9.578 2.646 1 89.25 159 TYR B N 1
ATOM 3331 C CA . TYR B 1 159 ? -11.461 10.555 1.64 1 89.25 159 TYR B CA 1
ATOM 3332 C C . TYR B 1 159 ? -12.094 11.922 1.916 1 89.25 159 TYR B C 1
ATOM 3334 O O . TYR B 1 159 ? -13.133 12.008 2.57 1 89.25 159 TYR B O 1
ATOM 3342 N N . HIS B 1 160 ? -11.406 12.906 1.52 1 91.25 160 HIS B N 1
ATOM 3343 C CA . HIS B 1 160 ? -11.906 14.266 1.665 1 91.25 160 HIS B CA 1
ATOM 3344 C C . HIS B 1 160 ? -12.781 14.664 0.481 1 91.25 160 HIS B C 1
ATOM 3346 O O . HIS B 1 160 ? -12.312 14.703 -0.658 1 91.25 160 HIS B O 1
ATOM 3352 N N . ASP B 1 161 ? -14.008 14.883 0.72 1 87.25 161 ASP B N 1
ATOM 3353 C CA . ASP B 1 161 ? -14.938 15.422 -0.272 1 87.25 161 ASP B CA 1
ATOM 3354 C C . ASP B 1 161 ? -14.812 16.938 -0.374 1 87.25 161 ASP B C 1
ATOM 3356 O O . ASP B 1 161 ? -15.406 17.672 0.423 1 87.25 161 ASP B O 1
ATOM 3360 N N . CYS B 1 162 ? -14.156 17.391 -1.373 1 81.94 162 CYS B N 1
ATOM 3361 C CA . CYS B 1 162 ? -13.859 18.812 -1.497 1 81.94 162 CYS B CA 1
ATOM 3362 C C . CYS B 1 162 ? -15.109 19.594 -1.875 1 81.94 162 CYS B C 1
ATOM 3364 O O . CYS B 1 162 ? -15.203 20.797 -1.583 1 81.94 162 CYS B O 1
ATOM 3366 N N . TRP B 1 163 ? -16.031 19 -2.559 1 81.81 163 TRP B N 1
ATOM 3367 C CA . TRP B 1 163 ? -17.266 19.672 -2.938 1 81.81 163 TRP B CA 1
ATOM 3368 C C . TRP B 1 163 ? -18.172 19.875 -1.728 1 81.81 163 TRP B C 1
ATOM 3370 O O . TRP B 1 163 ? -18.734 20.953 -1.532 1 81.81 163 TRP B O 1
ATOM 3380 N N . GLY B 1 164 ? -18.344 18.828 -0.978 1 84.19 164 GLY B N 1
ATOM 3381 C CA . GLY B 1 164 ? -19.141 18.906 0.227 1 84.19 164 GLY B CA 1
ATOM 3382 C C . GLY B 1 164 ? -18.391 19.484 1.414 1 84.19 164 GLY B C 1
ATOM 3383 O O . GLY B 1 164 ? -19 19.828 2.43 1 84.19 164 GLY B O 1
ATOM 3384 N N . LYS B 1 165 ? -17.078 19.562 1.316 1 88.38 165 LYS B N 1
ATOM 3385 C CA . LYS B 1 165 ? -16.188 20.047 2.371 1 88.38 165 LYS B CA 1
ATOM 3386 C C . LYS B 1 165 ? -16.328 19.219 3.635 1 88.38 165 LYS B C 1
ATOM 3388 O O . LYS B 1 165 ? -16.5 19.75 4.734 1 88.38 165 LYS B O 1
ATOM 3393 N N . VAL B 1 166 ? -16.344 17.969 3.465 1 91.5 166 VAL B N 1
ATOM 3394 C CA . VAL B 1 166 ? -16.469 17.031 4.57 1 91.5 166 VAL B CA 1
ATOM 3395 C C . VAL B 1 166 ? -15.492 15.875 4.371 1 91.5 166 VAL B C 1
ATOM 3397 O O . VAL B 1 166 ? -15.031 15.625 3.254 1 91.5 166 VAL B O 1
ATOM 3400 N N . LEU B 1 167 ? -15.141 15.289 5.48 1 92.88 167 LEU B N 1
ATOM 3401 C CA . LEU B 1 167 ? -14.414 14.023 5.445 1 92.88 167 LEU B CA 1
ATOM 3402 C C . LEU B 1 167 ? -15.375 12.844 5.441 1 92.88 167 LEU B C 1
ATOM 3404 O O . LEU B 1 167 ? -16.188 12.695 6.359 1 92.88 167 LEU B O 1
ATOM 3408 N N . ARG B 1 168 ? -15.289 12.07 4.422 1 91 168 ARG B N 1
ATOM 3409 C CA . ARG B 1 168 ? -16.172 10.922 4.285 1 91 168 ARG B CA 1
ATOM 3410 C C . ARG B 1 168 ? -15.477 9.633 4.688 1 91 168 ARG B C 1
ATOM 3412 O O . ARG B 1 168 ? -14.258 9.508 4.527 1 91 168 ARG B O 1
ATOM 3419 N N . ALA B 1 169 ? -16.266 8.75 5.199 1 90.94 169 ALA B N 1
ATOM 3420 C CA . ALA B 1 169 ? -15.773 7.445 5.625 1 90.94 169 ALA B CA 1
ATOM 3421 C C . ALA B 1 169 ? -16.688 6.328 5.133 1 90.94 169 ALA B C 1
ATOM 3423 O O . ALA B 1 169 ? -17.906 6.469 5.137 1 90.94 169 ALA B O 1
ATOM 3424 N N . TYR B 1 170 ? -16.062 5.32 4.641 1 86.81 170 TYR B N 1
ATOM 3425 C CA . TYR B 1 170 ? -16.797 4.121 4.266 1 86.81 170 TYR B CA 1
ATOM 3426 C C . TYR B 1 170 ? -16.375 2.932 5.117 1 86.81 170 TYR B C 1
ATOM 3428 O O . TYR B 1 170 ? -15.234 2.479 5.039 1 86.81 170 TYR B O 1
ATOM 3436 N N . ASP B 1 171 ? -17.281 2.48 5.883 1 82.94 171 ASP B N 1
ATOM 3437 C CA . ASP B 1 171 ? -17.062 1.275 6.676 1 82.94 171 ASP B CA 1
ATOM 3438 C C . ASP B 1 171 ? -17.719 0.064 6.02 1 82.94 171 ASP B C 1
ATOM 3440 O O . ASP B 1 171 ? -18.953 -0.025 5.953 1 82.94 171 ASP B O 1
ATOM 3444 N N . PRO B 1 172 ? -16.953 -0.807 5.578 1 79.06 172 PRO B N 1
ATOM 3445 C CA . PRO B 1 172 ? -17.531 -1.976 4.906 1 79.06 172 PRO B CA 1
ATOM 3446 C C . PRO B 1 172 ? -18.484 -2.756 5.797 1 79.06 172 PRO B C 1
ATOM 3448 O O . PRO B 1 172 ? -19.391 -3.441 5.297 1 79.06 172 PRO B O 1
ATOM 3451 N N . LYS B 1 173 ? -18.297 -2.688 7.031 1 75.25 173 LYS B N 1
ATOM 3452 C CA . LYS B 1 173 ? -19.203 -3.371 7.953 1 75.25 173 LYS B CA 1
ATOM 3453 C C . LYS B 1 173 ? -20.594 -2.736 7.938 1 75.25 173 LYS B C 1
ATOM 3455 O O . LYS B 1 173 ? -21.594 -3.426 8.125 1 75.25 173 LYS B O 1
ATOM 3460 N N . GLN B 1 174 ? -20.609 -1.487 7.746 1 77.5 174 GLN B N 1
ATOM 3461 C CA . GLN B 1 174 ? -21.875 -0.771 7.688 1 77.5 174 GLN B CA 1
ATOM 3462 C C . GLN B 1 174 ? -22.375 -0.638 6.25 1 77.5 174 GLN B C 1
ATOM 3464 O O . GLN B 1 174 ? -23.531 -0.314 6.012 1 77.5 174 GLN B O 1
ATOM 3469 N N . SER B 1 175 ? -21.531 -0.884 5.316 1 76.25 175 SER B N 1
ATOM 3470 C CA . SER B 1 175 ? -21.812 -0.842 3.883 1 76.25 175 SER B CA 1
ATOM 3471 C C . SER B 1 175 ? -22.406 0.501 3.477 1 76.25 175 SER B C 1
ATOM 3473 O O . SER B 1 175 ? -23.359 0.554 2.688 1 76.25 175 SER B O 1
ATOM 3475 N N . CYS B 1 176 ? -22 1.575 4.078 1 77.94 176 CYS B N 1
ATOM 3476 C CA . CYS B 1 176 ? -22.484 2.902 3.717 1 77.94 176 CYS B CA 1
ATOM 3477 C C . CYS B 1 176 ? -21.406 3.959 3.963 1 77.94 176 CYS B C 1
ATOM 3479 O O . CYS B 1 176 ? -20.484 3.74 4.746 1 77.94 176 CYS B O 1
ATOM 3481 N N . TRP B 1 177 ? -21.625 5 3.174 1 84.81 177 TRP B N 1
ATOM 3482 C CA . TRP B 1 177 ? -20.812 6.184 3.398 1 84.81 177 TRP B CA 1
ATOM 3483 C C . TRP B 1 177 ? -21.359 7.02 4.547 1 84.81 177 TRP B C 1
ATOM 3485 O O . TRP B 1 177 ? -22.578 7.172 4.684 1 84.81 177 TRP B O 1
ATOM 3495 N N . SER B 1 178 ? -20.5 7.512 5.352 1 88.81 178 SER B N 1
ATOM 3496 C CA . SER B 1 178 ? -20.859 8.453 6.406 1 88.81 178 SER B CA 1
ATOM 3497 C C . SER B 1 178 ? -19.906 9.641 6.434 1 88.81 178 SER B C 1
ATOM 3499 O O . SER B 1 178 ? -18.875 9.633 5.742 1 88.81 178 SER B O 1
ATOM 3501 N N . VAL B 1 179 ? -20.359 10.664 7.117 1 92.06 179 VAL B N 1
ATOM 3502 C CA . VAL B 1 179 ? -19.5 11.828 7.328 1 92.06 179 VAL B CA 1
ATOM 3503 C C . VAL B 1 179 ? -18.828 11.734 8.695 1 92.06 179 VAL B C 1
ATOM 3505 O O . VAL B 1 179 ? -19.484 11.406 9.695 1 92.06 179 VAL B O 1
ATOM 3508 N N . VAL B 1 180 ? -17.531 11.875 8.641 1 95.69 180 VAL B N 1
ATOM 3509 C CA . VAL B 1 180 ? -16.828 11.93 9.914 1 95.69 180 VAL B CA 1
ATOM 3510 C C . VAL B 1 180 ? -17.281 13.164 10.695 1 95.69 180 VAL B C 1
ATOM 3512 O O . VAL B 1 180 ? -17.141 14.289 10.219 1 95.69 180 VAL B O 1
ATOM 3515 N N . ARG B 1 181 ? -17.719 12.977 11.883 1 95.62 181 ARG B N 1
ATOM 3516 C CA . ARG B 1 181 ? -18.25 14.07 12.688 1 95.62 181 ARG B CA 1
ATOM 3517 C C . ARG B 1 181 ? -17.156 14.789 13.445 1 95.62 181 ARG B C 1
ATOM 3519 O O . ARG B 1 181 ? -16.078 14.234 13.664 1 95.62 181 ARG B O 1
ATOM 3526 N N . GLY B 1 182 ? -17.453 16.047 13.844 1 95.06 182 GLY B N 1
ATOM 3527 C CA . GLY B 1 182 ? -16.516 16.828 14.656 1 95.06 182 GLY B CA 1
ATOM 3528 C C . GLY B 1 182 ? -15.617 17.719 13.844 1 95.06 182 GLY B C 1
ATOM 3529 O O . GLY B 1 182 ? -14.859 18.516 14.398 1 95.06 182 GLY B O 1
ATOM 3530 N N . LEU B 1 183 ? -15.656 17.562 12.555 1 95.12 183 LEU B N 1
ATOM 3531 C CA . LEU B 1 183 ? -14.734 18.312 11.711 1 95.12 183 LEU B CA 1
ATOM 3532 C C . LEU B 1 183 ? -15.484 19.266 10.789 1 95.12 183 LEU B C 1
ATOM 3534 O O . LEU B 1 183 ? -14.875 20.031 10.039 1 95.12 183 LEU B O 1
ATOM 3538 N N . GLY B 1 184 ? -16.75 19.234 10.789 1 89.44 184 GLY B N 1
ATOM 3539 C CA . GLY B 1 184 ? -17.594 19.938 9.828 1 89.44 184 GLY B CA 1
ATOM 3540 C C . GLY B 1 184 ? -17.312 21.422 9.766 1 89.44 184 GLY B C 1
ATOM 3541 O O . GLY B 1 184 ? -17.094 21.984 8.688 1 89.44 184 GLY B O 1
ATOM 3542 N N . GLU B 1 185 ? -17.312 22.078 10.883 1 89.62 185 GLU B N 1
ATOM 3543 C CA . GLU B 1 185 ? -17.125 23.531 10.93 1 89.62 185 GLU B CA 1
ATOM 3544 C C . GLU B 1 185 ? -15.742 23.922 10.406 1 89.62 185 GLU B C 1
ATOM 3546 O O . GLU B 1 185 ? -15.609 24.875 9.641 1 89.62 185 GLU B O 1
ATOM 3551 N N . PHE B 1 186 ? -14.867 23.234 10.828 1 91.25 186 PHE B N 1
ATOM 3552 C CA . PHE B 1 186 ? -13.5 23.516 10.422 1 91.25 186 PHE B CA 1
ATOM 3553 C C . PHE B 1 186 ? -13.344 23.359 8.914 1 91.25 186 PHE B C 1
ATOM 3555 O O . PHE B 1 186 ? -12.82 24.266 8.242 1 91.25 186 PHE B O 1
ATOM 3562 N N . LEU B 1 187 ? -13.734 22.188 8.391 1 90.69 187 LEU B N 1
ATOM 3563 C CA . LEU B 1 187 ? -13.547 21.906 6.973 1 90.69 187 LEU B CA 1
ATOM 3564 C C . LEU B 1 187 ? -14.367 22.875 6.117 1 90.69 187 LEU B C 1
ATOM 3566 O O . LEU B 1 187 ? -13.914 23.297 5.047 1 90.69 187 LEU B O 1
ATOM 3570 N N . ALA B 1 188 ? -15.492 23.25 6.562 1 87.88 188 ALA B N 1
ATOM 3571 C CA . ALA B 1 188 ? -16.328 24.219 5.852 1 87.88 188 ALA B CA 1
ATOM 3572 C C . ALA B 1 188 ? -15.625 25.562 5.738 1 87.88 188 ALA B C 1
ATOM 3574 O O . ALA B 1 188 ? -15.727 26.25 4.711 1 87.88 188 ALA B O 1
ATOM 3575 N N . ALA B 1 189 ? -14.906 25.875 6.711 1 86.69 189 ALA B N 1
ATOM 3576 C CA . ALA B 1 189 ? -14.273 27.188 6.77 1 86.69 189 ALA B CA 1
ATOM 3577 C C . ALA B 1 189 ? -12.922 27.172 6.055 1 86.69 189 ALA B C 1
ATOM 3579 O O . ALA B 1 189 ? -12.555 28.156 5.406 1 86.69 189 ALA B O 1
ATOM 3580 N N . GLU B 1 190 ? -12.211 26.078 6.16 1 85.12 190 GLU B N 1
ATOM 3581 C CA . GLU B 1 190 ? -10.789 26.109 5.832 1 85.12 190 GLU B CA 1
ATOM 3582 C C . GLU B 1 190 ? -10.531 25.531 4.445 1 85.12 190 GLU B C 1
ATOM 3584 O O . GLU B 1 190 ? -9.539 25.875 3.801 1 85.12 190 GLU B O 1
ATOM 3589 N N . THR B 1 191 ? -11.391 24.688 4.047 1 81.81 191 THR B N 1
ATOM 3590 C CA . THR B 1 191 ? -11.062 24 2.801 1 81.81 191 THR B CA 1
ATOM 3591 C C . THR B 1 191 ? -11.758 24.672 1.617 1 81.81 191 THR B C 1
ATOM 3593 O O . THR B 1 191 ? -12.766 25.359 1.79 1 81.81 191 THR B O 1
ATOM 3596 N N . THR B 1 192 ? -11.062 24.594 0.52 1 77.88 192 THR B N 1
ATOM 3597 C CA . THR B 1 192 ? -11.609 25.078 -0.737 1 77.88 192 THR B CA 1
ATOM 3598 C C . THR B 1 192 ? -11.938 23.922 -1.678 1 77.88 192 THR B C 1
ATOM 3600 O O . THR B 1 192 ? -11.469 22.797 -1.472 1 77.88 192 THR B O 1
ATOM 3603 N N . ARG B 1 193 ? -12.836 24.266 -2.584 1 71.94 193 ARG B N 1
ATOM 3604 C CA . ARG B 1 193 ? -13.156 23.266 -3.594 1 71.94 193 ARG B CA 1
ATOM 3605 C C . ARG B 1 193 ? -11.977 23.031 -4.527 1 71.94 193 ARG B C 1
ATOM 3607 O O . ARG B 1 193 ? -11.594 23.922 -5.297 1 71.94 193 ARG B O 1
ATOM 3614 N N . SER B 1 194 ? -11.164 22.125 -4.035 1 69.94 194 SER B N 1
ATOM 3615 C CA . SER B 1 194 ? -9.984 21.797 -4.824 1 69.94 194 SER B CA 1
ATOM 3616 C C . SER B 1 194 ? -9.961 20.312 -5.191 1 69.94 194 SER B C 1
ATOM 3618 O O . SER B 1 194 ? -10.562 19.484 -4.5 1 69.94 194 SER B O 1
ATOM 3620 N N . GLN B 1 195 ? -9.266 20.094 -6.324 1 67.5 195 GLN B N 1
ATOM 3621 C CA . GLN B 1 195 ? -9.273 18.734 -6.855 1 67.5 195 GLN B CA 1
ATOM 3622 C C . GLN B 1 195 ? -8.125 17.906 -6.266 1 67.5 195 GLN B C 1
ATOM 3624 O O . GLN B 1 195 ? -8.047 16.703 -6.492 1 67.5 195 GLN B O 1
ATOM 3629 N N . TRP B 1 196 ? -7.301 18.547 -5.434 1 72.75 196 TRP B N 1
ATOM 3630 C CA . TRP B 1 196 ? -6.164 17.719 -5.055 1 72.75 196 TRP B CA 1
ATOM 3631 C C . TRP B 1 196 ? -6.082 17.562 -3.541 1 72.75 196 TRP B C 1
ATOM 3633 O O . TRP B 1 196 ? -4.996 17.375 -2.988 1 72.75 196 TRP B O 1
ATOM 3643 N N . SER B 1 197 ? -6.992 17.219 -2.764 1 85.12 197 SER B N 1
ATOM 3644 C CA . SER B 1 197 ? -6.852 16.891 -1.348 1 85.12 197 SER B CA 1
ATOM 3645 C C . SER B 1 197 ? -6.5 15.43 -1.153 1 85.12 197 SER B C 1
ATOM 3647 O O . SER B 1 197 ? -6.949 14.57 -1.914 1 85.12 197 SER B O 1
ATOM 3649 N N . ASN B 1 198 ? -5.613 15.195 -0.187 1 90.25 198 ASN B N 1
ATOM 3650 C CA . ASN B 1 198 ? -5.125 13.836 0.055 1 90.25 198 ASN B CA 1
ATOM 3651 C C . ASN B 1 198 ? -5.23 13.461 1.529 1 90.25 198 ASN B C 1
ATOM 3653 O O . ASN B 1 198 ? -4.934 14.273 2.406 1 90.25 198 ASN B O 1
ATOM 3657 N N . THR B 1 199 ? -5.727 12.312 1.71 1 93.25 199 THR B N 1
ATOM 3658 C CA . THR B 1 199 ? -5.695 11.734 3.049 1 93.25 199 THR B CA 1
ATOM 3659 C C . THR B 1 199 ? -4.656 10.617 3.131 1 93.25 199 THR B C 1
ATOM 3661 O O . THR B 1 199 ? -4.441 9.891 2.16 1 93.25 199 THR B O 1
ATOM 3664 N N . VAL B 1 200 ? -4.004 10.516 4.285 1 92.5 200 VAL B N 1
ATOM 3665 C CA . VAL B 1 200 ? -2.998 9.477 4.461 1 92.5 200 VAL B CA 1
ATOM 3666 C C . VAL B 1 200 ? -3.098 8.898 5.871 1 92.5 200 VAL B C 1
ATOM 3668 O O . VAL B 1 200 ? -3.34 9.633 6.836 1 92.5 200 VAL B O 1
ATOM 3671 N N . ASN B 1 201 ? -3.018 7.559 5.914 1 91.5 201 ASN B N 1
ATOM 3672 C CA . ASN B 1 201 ? -2.955 6.906 7.219 1 91.5 201 ASN B CA 1
ATOM 3673 C C . ASN B 1 201 ? -1.698 7.305 7.984 1 91.5 201 ASN B C 1
ATOM 3675 O O . ASN B 1 201 ? -0.582 7.051 7.531 1 91.5 201 ASN B O 1
ATOM 3679 N N . TYR B 1 202 ? -1.853 7.918 9.109 1 89.69 202 TYR B N 1
ATOM 3680 C CA . TYR B 1 202 ? -0.737 8.438 9.891 1 89.69 202 TYR B CA 1
ATOM 3681 C C . TYR B 1 202 ? -0.45 7.547 11.094 1 89.69 202 TYR B C 1
ATOM 3683 O O . TYR B 1 202 ? 0.309 7.926 11.992 1 89.69 202 TYR B O 1
ATOM 3691 N N . GLY B 1 203 ? -1.069 6.477 11.148 1 83.81 203 GLY B N 1
ATOM 3692 C CA . GLY B 1 203 ? -0.847 5.547 12.242 1 83.81 203 GLY B CA 1
ATOM 3693 C C . GLY B 1 203 ? -1.586 5.926 13.508 1 83.81 203 GLY B C 1
ATOM 3694 O O . GLY B 1 203 ? -2.039 7.062 13.656 1 83.81 203 GLY B O 1
ATOM 3695 N N . ALA B 1 204 ? -1.751 4.945 14.438 1 81.69 204 ALA B N 1
ATOM 3696 C CA . ALA B 1 204 ? -2.381 5.16 15.734 1 81.69 204 ALA B CA 1
ATOM 3697 C C . ALA B 1 204 ? -3.779 5.754 15.57 1 81.69 204 ALA B C 1
ATOM 3699 O O . ALA B 1 204 ? -4.141 6.703 16.266 1 81.69 204 ALA B O 1
ATOM 3700 N N . LYS B 1 205 ? -4.531 5.316 14.602 1 89.69 205 LYS B N 1
ATOM 3701 C CA . LYS B 1 205 ? -5.906 5.723 14.32 1 89.69 205 LYS B CA 1
ATOM 3702 C C . LYS B 1 205 ? -5.977 7.203 13.961 1 89.69 205 LYS B C 1
ATOM 3704 O O . LYS B 1 205 ? -6.941 7.887 14.305 1 89.69 205 LYS 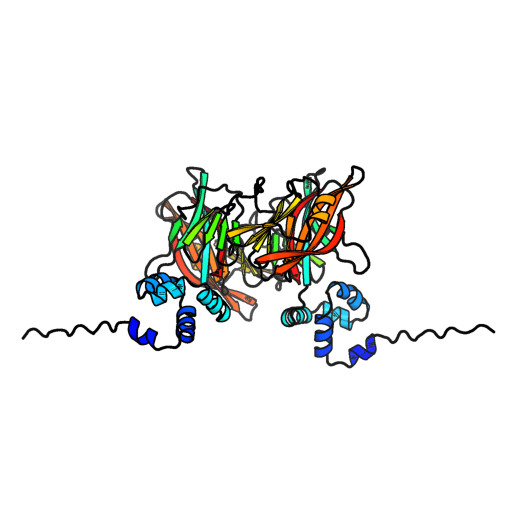B O 1
ATOM 3709 N N . LYS B 1 206 ? -4.914 7.645 13.453 1 93.25 206 LYS B N 1
ATOM 3710 C CA . LYS B 1 206 ? -4.883 9.031 12.984 1 93.25 206 LYS B CA 1
ATOM 3711 C C . LYS B 1 206 ? -4.746 9.094 11.469 1 93.25 206 LYS B C 1
ATOM 3713 O O . LYS B 1 206 ? -4.234 8.164 10.844 1 93.25 206 LYS B O 1
ATOM 3718 N N . LEU B 1 207 ? -5.289 10.141 10.953 1 95.75 207 LEU B N 1
ATOM 3719 C CA . LEU B 1 207 ? -5.102 10.43 9.531 1 95.75 207 LEU B CA 1
ATOM 3720 C C . LEU B 1 207 ? -4.602 11.859 9.328 1 95.75 207 LEU B C 1
ATOM 3722 O O . LEU B 1 207 ? -4.859 12.734 10.156 1 95.75 207 LEU B O 1
ATOM 3726 N N . ALA B 1 208 ? -3.754 12.008 8.375 1 95.25 208 ALA B N 1
ATOM 3727 C CA . ALA B 1 208 ? -3.332 13.344 7.957 1 95.25 208 ALA B CA 1
ATOM 3728 C C . ALA B 1 208 ? -4.074 13.789 6.703 1 95.25 208 ALA B C 1
ATOM 3730 O O . ALA B 1 208 ? -4.219 13.008 5.754 1 95.25 208 ALA B O 1
ATOM 3731 N N . LEU B 1 209 ? -4.602 14.945 6.691 1 95 209 LEU B N 1
ATOM 3732 C CA . LEU B 1 209 ? -5.309 15.523 5.555 1 95 209 LEU B CA 1
ATOM 3733 C C . LEU B 1 209 ? -4.52 16.688 4.965 1 95 209 LEU B C 1
ATOM 3735 O O . LEU B 1 209 ? -4.223 17.656 5.668 1 95 209 LEU B O 1
ATOM 3739 N N . PHE B 1 210 ? -4.141 16.578 3.74 1 93.94 210 PHE B N 1
ATOM 3740 C CA . PHE B 1 210 ? -3.557 17.688 2.988 1 93.94 210 PHE B CA 1
ATOM 3741 C C . PHE B 1 210 ? -4.609 18.359 2.123 1 93.94 210 PHE B C 1
ATOM 3743 O O . PHE B 1 210 ? -5.359 17.703 1.406 1 93.94 210 PHE B O 1
ATOM 3750 N N . PHE B 1 211 ? -4.676 19.672 2.184 1 91.56 211 PHE B N 1
ATOM 3751 C CA . PHE B 1 211 ? -5.656 20.406 1.395 1 91.56 211 PHE B CA 1
ATOM 3752 C C . PHE B 1 211 ? -5.16 21.828 1.092 1 91.56 211 PHE B C 1
ATOM 3754 O O . PHE B 1 211 ? -4.359 22.375 1.846 1 91.56 211 PHE B O 1
ATOM 3761 N N . PRO B 1 212 ? -5.605 22.312 -0.013 1 90 212 PRO B N 1
ATOM 3762 C CA . PRO B 1 212 ? -5.246 23.703 -0.34 1 90 212 PRO B CA 1
ATOM 3763 C C . PRO B 1 212 ? -6.086 24.719 0.421 1 90 212 PRO B C 1
ATOM 3765 O O . PRO B 1 212 ? -7.238 24.453 0.763 1 90 212 PRO B O 1
ATOM 3768 N N . LYS B 1 213 ? -5.469 25.766 0.735 1 87.38 213 LYS B N 1
ATOM 3769 C CA . LYS B 1 213 ? -6.121 26.922 1.337 1 87.38 213 LYS B CA 1
ATOM 3770 C C . LYS B 1 213 ? -5.738 28.203 0.606 1 87.38 213 LYS B C 1
ATOM 3772 O O . LYS B 1 213 ? -4.582 28.391 0.214 1 87.38 213 LYS B O 1
ATOM 3777 N N . ILE B 1 214 ? -6.723 28.953 0.334 1 85.44 214 ILE B N 1
ATOM 3778 C CA . ILE B 1 214 ? -6.457 30.234 -0.307 1 85.44 214 ILE B CA 1
ATOM 3779 C C . ILE B 1 214 ? -6.527 31.359 0.729 1 85.44 214 ILE B C 1
ATOM 3781 O O . ILE B 1 214 ? -7.535 31.5 1.42 1 85.44 214 ILE B O 1
ATOM 3785 N N . HIS B 1 215 ? -5.445 32.031 0.95 1 83.94 215 HIS B N 1
ATOM 3786 C CA . HIS B 1 215 ? -5.375 33.188 1.834 1 83.94 215 HIS B CA 1
ATOM 3787 C C . HIS B 1 215 ? -4.812 34.406 1.106 1 83.94 215 HIS B C 1
ATOM 3789 O O . HIS B 1 215 ? -3.697 34.375 0.581 1 83.94 215 HIS B O 1
ATOM 3795 N N . GLU B 1 216 ? -5.57 35.5 1.058 1 85.06 216 GLU B N 1
ATOM 3796 C CA . GLU B 1 216 ? -5.184 36.719 0.393 1 85.06 216 GLU B CA 1
ATOM 3797 C C . GLU B 1 216 ? -4.734 36.469 -1.042 1 85.06 216 GLU B C 1
ATOM 3799 O O . GLU B 1 216 ? -3.668 36.938 -1.457 1 85.06 216 GLU B O 1
ATOM 3804 N N . GLY B 1 217 ? -5.422 35.625 -1.701 1 82 217 GLY B N 1
ATOM 3805 C CA . GLY B 1 217 ? -5.164 35.375 -3.107 1 82 217 GLY B CA 1
ATOM 3806 C C . GLY B 1 217 ? -4.039 34.375 -3.332 1 82 217 GLY B C 1
ATOM 3807 O O . GLY B 1 217 ? -3.76 34 -4.473 1 82 217 GLY B O 1
ATOM 3808 N N . LYS B 1 218 ? -3.377 34.062 -2.252 1 86 218 LYS B N 1
ATOM 3809 C CA . LYS B 1 218 ? -2.293 33.094 -2.363 1 86 218 LYS B CA 1
ATOM 3810 C C . LYS B 1 218 ? -2.766 31.688 -1.978 1 86 218 LYS B C 1
ATOM 3812 O O . LYS B 1 218 ? -3.492 31.516 -0.996 1 86 218 LYS B O 1
ATOM 3817 N N . GLU B 1 219 ? -2.377 30.766 -2.812 1 87.12 219 GLU B N 1
ATOM 3818 C CA . GLU B 1 219 ? -2.697 29.375 -2.514 1 87.12 219 GLU B CA 1
ATOM 3819 C C . GLU B 1 219 ? -1.642 28.75 -1.607 1 87.12 219 GLU B C 1
ATOM 3821 O O . GLU B 1 219 ? -0.442 28.875 -1.861 1 87.12 219 GLU B O 1
ATOM 3826 N N . MET B 1 220 ? -2.016 28.219 -0.536 1 91.56 220 MET B N 1
ATOM 3827 C CA . MET B 1 220 ? -1.141 27.547 0.415 1 91.56 220 MET B CA 1
ATOM 3828 C C . MET B 1 220 ? -1.572 26.094 0.611 1 91.56 220 MET B C 1
ATOM 3830 O O . MET B 1 220 ? -2.682 25.719 0.229 1 91.56 220 MET B O 1
ATOM 3834 N N . ILE B 1 221 ? -0.636 25.266 1.062 1 93.12 221 ILE B N 1
ATOM 3835 C CA . ILE B 1 221 ? -0.963 23.891 1.388 1 93.12 221 ILE B CA 1
ATOM 3836 C C . ILE B 1 221 ? -1.021 23.703 2.904 1 93.12 221 ILE B C 1
ATOM 3838 O O . ILE B 1 221 ? -0.096 24.109 3.615 1 93.12 221 ILE B O 1
ATOM 3842 N N . CYS B 1 222 ? -2.096 23.156 3.35 1 93.75 222 CYS B N 1
ATOM 3843 C CA . CYS B 1 222 ? -2.281 22.891 4.77 1 93.75 222 CYS B CA 1
ATOM 3844 C C . CYS B 1 222 ? -2.242 21.391 5.047 1 93.75 222 CYS B C 1
ATOM 3846 O O . CYS B 1 222 ? -2.527 20.578 4.16 1 93.75 222 CYS B O 1
ATOM 3848 N N . CYS B 1 223 ? -1.792 21.047 6.215 1 94.62 223 CYS B N 1
ATOM 3849 C CA . CYS B 1 223 ? -1.826 19.672 6.719 1 94.62 223 CYS B CA 1
ATOM 3850 C C . CYS B 1 223 ? -2.51 19.609 8.078 1 94.62 223 CYS B C 1
ATOM 3852 O O . CYS B 1 223 ? -2.133 20.328 9 1 94.62 223 CYS B O 1
ATOM 3854 N N . ALA B 1 224 ? -3.51 18.844 8.172 1 95 224 ALA B N 1
ATOM 3855 C CA . ALA B 1 224 ? -4.227 18.625 9.43 1 95 224 ALA B CA 1
ATOM 3856 C C . ALA B 1 224 ? -4.074 17.188 9.914 1 95 224 ALA B C 1
ATOM 3858 O O . ALA B 1 224 ? -4.211 16.25 9.133 1 95 224 ALA B O 1
ATOM 3859 N N . GLU B 1 225 ? -3.689 17.031 11.109 1 94.25 225 GLU B N 1
ATOM 3860 C CA . GLU B 1 225 ? -3.689 15.734 11.766 1 94.25 225 GLU B CA 1
ATOM 3861 C C . GLU B 1 225 ? -4.996 15.484 12.508 1 94.25 225 GLU B C 1
ATOM 3863 O O . GLU B 1 225 ? -5.395 16.297 13.359 1 94.25 225 GLU B O 1
ATOM 3868 N N . ILE B 1 226 ? -5.648 14.391 12.203 1 96.81 226 ILE B N 1
ATOM 3869 C CA . ILE B 1 226 ? -6.98 14.117 12.734 1 96.81 226 ILE B CA 1
ATOM 3870 C C . ILE B 1 226 ? -6.977 12.773 13.469 1 96.81 226 ILE B C 1
ATOM 3872 O O . ILE B 1 226 ? -6.594 11.75 12.898 1 96.81 226 ILE B O 1
ATOM 3876 N N . ALA B 1 227 ? -7.328 12.789 14.727 1 96.75 227 ALA B N 1
ATOM 3877 C CA . ALA B 1 227 ? -7.543 11.555 15.477 1 96.75 227 ALA B CA 1
ATOM 3878 C C . ALA B 1 227 ? -8.945 11 15.242 1 96.75 227 ALA B C 1
ATOM 3880 O O . ALA B 1 227 ? -9.93 11.734 15.344 1 96.75 227 ALA B O 1
ATOM 3881 N N . LEU B 1 228 ? -9.023 9.75 14.883 1 96.62 228 LEU B N 1
ATOM 3882 C CA . LEU B 1 228 ? -10.297 9.117 14.562 1 96.62 228 LEU B CA 1
ATOM 3883 C C . LEU B 1 228 ? -10.773 8.242 15.719 1 96.62 228 LEU B C 1
ATOM 3885 O O . LEU B 1 228 ? -9.977 7.559 16.359 1 96.62 228 LEU B O 1
ATOM 3889 N N . GLU B 1 229 ? -12.039 8.367 15.992 1 94.75 229 GLU B N 1
ATOM 3890 C CA . GLU B 1 229 ? -12.648 7.562 17.047 1 94.75 229 GLU B CA 1
ATOM 3891 C C . GLU B 1 229 ? -13.984 6.984 16.594 1 94.75 229 GLU B C 1
ATOM 3893 O O . GLU B 1 229 ? -14.859 7.719 16.141 1 94.75 229 GLU B O 1
ATOM 3898 N N . LYS B 1 230 ? -14.07 5.699 16.625 1 90.12 230 LYS B N 1
ATOM 3899 C CA . LYS B 1 230 ? -15.344 5.039 16.375 1 90.12 230 LYS B CA 1
ATOM 3900 C C . LYS B 1 230 ? -16.172 4.902 17.656 1 90.12 230 LYS B C 1
ATOM 3902 O O . LYS B 1 230 ? -15.703 4.309 18.625 1 90.12 230 LYS B O 1
ATOM 3907 N N . ARG B 1 231 ? -17.297 5.402 17.641 1 88.94 231 ARG B N 1
ATOM 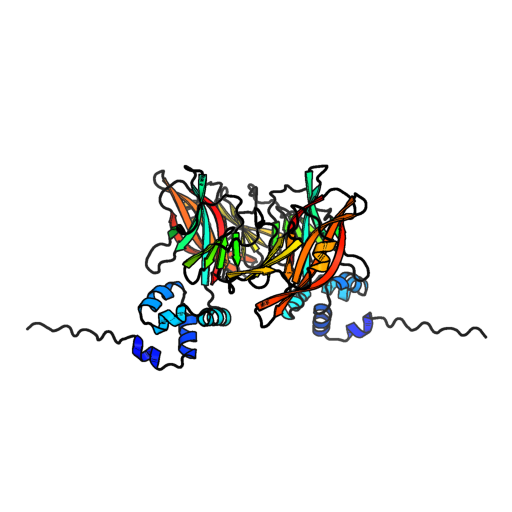3908 C CA . ARG B 1 231 ? -18.125 5.387 18.828 1 88.94 231 ARG B CA 1
ATOM 3909 C C . ARG B 1 231 ? -19.203 4.305 18.734 1 88.94 231 ARG B C 1
ATOM 3911 O O . ARG B 1 231 ? -19.375 3.678 17.688 1 88.94 231 ARG B O 1
ATOM 3918 N N . GLN B 1 232 ? -19.891 3.883 19.844 1 82.38 232 GLN B N 1
ATOM 3919 C CA . GLN B 1 232 ? -20.797 2.75 20 1 82.38 232 GLN B CA 1
ATOM 3920 C C . GLN B 1 232 ? -21.922 2.791 18.969 1 82.38 232 GLN B C 1
ATOM 3922 O O . GLN B 1 232 ? -22.359 1.746 18.484 1 82.38 232 GLN B O 1
ATOM 3927 N N . GLY B 1 233 ? -22.328 3.85 18.438 1 78.69 233 GLY B N 1
ATOM 3928 C CA . GLY B 1 233 ? -23.375 3.955 17.438 1 78.69 233 GLY B CA 1
ATOM 3929 C C . GLY B 1 233 ? -22.859 3.807 16.031 1 78.69 233 GLY B C 1
ATOM 3930 O O . GLY B 1 233 ? -23.641 3.867 15.07 1 78.69 233 GLY B O 1
ATOM 3931 N N . GLY B 1 234 ? -21.625 3.416 15.953 1 83.12 234 GLY B N 1
ATOM 3932 C CA . GLY B 1 234 ? -21.062 3.26 14.625 1 83.12 234 GLY B CA 1
ATOM 3933 C C . GLY B 1 234 ? -20.578 4.566 14.023 1 83.12 234 GLY B C 1
ATOM 3934 O O . GLY B 1 234 ? -20.016 4.582 12.93 1 83.12 234 GLY B O 1
ATOM 3935 N N . GLU B 1 235 ? -20.844 5.613 14.758 1 90.81 235 GLU B N 1
ATOM 3936 C CA . GLU B 1 235 ? -20.422 6.926 14.273 1 90.81 235 GLU B CA 1
ATOM 3937 C C . GLU B 1 235 ? -18.906 7.094 14.406 1 90.81 235 GLU B C 1
ATOM 3939 O O . GLU B 1 235 ? -18.312 6.648 15.383 1 90.81 235 GLU B O 1
ATOM 3944 N N . ILE B 1 236 ? -18.359 7.641 13.367 1 95.06 236 ILE B N 1
ATOM 3945 C CA . ILE B 1 236 ? -16.938 7.941 13.398 1 95.06 236 ILE B CA 1
ATOM 3946 C C . ILE B 1 236 ? -16.734 9.43 13.664 1 95.06 236 ILE B C 1
ATOM 3948 O O . ILE B 1 236 ? -17.328 10.273 13 1 95.06 236 ILE B O 1
ATOM 3952 N N . TRP B 1 237 ? -15.961 9.695 14.688 1 95.88 237 TRP B N 1
ATOM 3953 C CA . TRP B 1 237 ? -15.648 11.07 15.055 1 95.88 237 TRP B CA 1
ATOM 3954 C C . TRP B 1 237 ? -14.18 11.383 14.805 1 95.88 237 TRP B C 1
ATOM 3956 O O . TRP B 1 237 ? -13.32 10.516 14.945 1 95.88 237 TRP B O 1
ATOM 3966 N N . GLY B 1 238 ? -13.961 12.547 14.359 1 96.69 238 GLY B N 1
ATOM 3967 C CA . GLY B 1 238 ? -12.602 13.031 14.188 1 96.69 238 GLY B CA 1
ATOM 3968 C C . GLY B 1 238 ? -12.266 14.203 15.086 1 96.69 238 GLY B C 1
ATOM 3969 O O . GLY B 1 238 ? -13.109 15.086 15.305 1 96.69 238 GLY B O 1
ATOM 3970 N N . LYS B 1 239 ? -11.164 14.172 15.695 1 95.75 239 LYS B N 1
ATOM 3971 C CA . LYS B 1 239 ? -10.641 15.273 16.5 1 95.75 239 LYS B CA 1
ATOM 3972 C C . LYS B 1 239 ? -9.367 15.852 15.875 1 95.75 239 LYS B C 1
ATOM 3974 O O . LYS B 1 239 ? -8.406 15.125 15.625 1 95.75 239 LYS B O 1
ATOM 3979 N N . MET B 1 240 ? -9.469 17.141 15.68 1 94.19 240 MET B N 1
ATOM 3980 C CA . MET B 1 240 ? -8.305 17.828 15.109 1 94.19 240 MET B CA 1
ATOM 3981 C C . MET B 1 240 ? -7.188 17.953 16.141 1 94.19 240 MET B C 1
ATOM 3983 O O . MET B 1 240 ? -7.375 18.562 17.203 1 94.19 240 MET B O 1
ATOM 3987 N N . GLU B 1 241 ? -6.07 17.391 15.852 1 91.62 241 GLU B N 1
ATOM 3988 C CA . GLU B 1 241 ? -4.922 17.516 16.75 1 91.62 241 GLU B CA 1
ATOM 3989 C C . GLU B 1 241 ? -4.102 18.75 16.406 1 91.62 241 GLU B C 1
ATOM 3991 O O . GLU B 1 241 ? -3.701 19.5 17.312 1 91.62 241 GLU B O 1
ATOM 3996 N N . TYR B 1 242 ? -3.834 18.969 15.234 1 89 242 TYR B N 1
ATOM 3997 C CA . TYR B 1 242 ? -3.217 20.219 14.773 1 89 242 TYR B CA 1
ATOM 3998 C C . TYR B 1 242 ? -3.525 20.469 13.305 1 89 242 TYR B C 1
ATOM 4000 O O . TYR B 1 242 ? -3.998 19.562 12.602 1 89 242 TYR B O 1
ATOM 4008 N N . CYS B 1 243 ? -3.408 21.641 12.883 1 92.75 243 CYS B N 1
ATOM 4009 C CA . CYS B 1 243 ? -3.531 22.078 11.5 1 92.75 243 CYS B CA 1
ATOM 4010 C C . CYS B 1 243 ? -2.572 23.234 11.211 1 92.75 243 CYS B C 1
ATOM 4012 O O . CYS B 1 243 ? -2.656 24.281 11.836 1 92.75 243 CYS B O 1
ATOM 4014 N N . ASP B 1 244 ? -1.655 22.969 10.328 1 94.06 244 ASP B N 1
ATOM 4015 C CA . ASP B 1 244 ? -0.649 23.969 10.008 1 94.06 244 ASP B CA 1
ATOM 4016 C C . ASP B 1 244 ? -0.562 24.203 8.5 1 94.06 244 ASP B C 1
ATOM 4018 O O . ASP B 1 244 ? -0.883 23.312 7.711 1 94.06 244 ASP B O 1
ATOM 4022 N N . VAL B 1 245 ? -0.205 25.438 8.188 1 93.06 245 VAL B N 1
ATOM 4023 C CA . VAL B 1 245 ? 0.243 25.688 6.824 1 93.06 245 VAL B CA 1
ATOM 4024 C C . VAL B 1 245 ? 1.639 25.109 6.625 1 93.06 245 VAL B C 1
ATOM 4026 O O . VAL B 1 245 ? 2.588 25.5 7.305 1 93.06 245 VAL B O 1
ATOM 4029 N N . VAL B 1 246 ? 1.706 24.172 5.758 1 94.81 246 VAL B N 1
ATOM 4030 C CA . VAL B 1 246 ? 2.975 23.469 5.637 1 94.81 246 VAL B CA 1
ATOM 4031 C C . VAL B 1 246 ? 3.74 23.984 4.418 1 94.81 246 VAL B C 1
ATOM 4033 O O . VAL B 1 246 ? 4.953 23.781 4.312 1 94.81 246 VAL B O 1
ATOM 4036 N N . ILE B 1 247 ? 3.135 24.516 3.488 1 93.75 247 ILE B N 1
ATOM 4037 C CA . ILE B 1 247 ? 3.719 25.266 2.379 1 93.75 247 ILE B CA 1
ATOM 4038 C C . ILE B 1 247 ? 3.014 26.625 2.238 1 93.75 247 ILE B C 1
ATOM 4040 O O . ILE B 1 247 ? 1.794 26.672 2.072 1 93.75 247 ILE B O 1
ATOM 4044 N N . ASP B 1 248 ? 3.738 27.688 2.322 1 89.94 248 ASP B N 1
ATOM 4045 C CA . ASP B 1 248 ? 3.107 29 2.361 1 89.94 248 ASP B CA 1
ATOM 4046 C C . ASP B 1 248 ? 3.357 29.766 1.067 1 89.94 248 ASP B C 1
ATOM 4048 O O . ASP B 1 248 ? 2.758 30.812 0.837 1 89.94 248 ASP B O 1
ATOM 4052 N N . ASP B 1 249 ? 4.223 29.219 0.332 1 84.81 249 ASP B N 1
ATOM 4053 C CA . ASP B 1 249 ? 4.523 29.953 -0.9 1 84.81 249 ASP B CA 1
ATOM 4054 C C . ASP B 1 249 ? 4.73 28.984 -2.066 1 84.81 249 ASP B C 1
ATOM 4056 O O . ASP B 1 249 ? 5.188 27.859 -1.872 1 84.81 249 ASP B O 1
ATOM 4060 N N . GLY B 1 250 ? 4.312 29.5 -3.201 1 83.75 250 GLY B N 1
ATOM 4061 C CA . GLY B 1 250 ? 4.496 28.719 -4.414 1 83.75 250 GLY B CA 1
ATOM 4062 C C . GLY B 1 250 ? 3.232 28.016 -4.867 1 83.75 250 GLY B C 1
ATOM 4063 O O . GLY B 1 250 ? 2.23 28 -4.148 1 83.75 250 GLY B O 1
ATOM 4064 N N . LEU B 1 251 ? 3.258 27.641 -6.07 1 87.69 251 LEU B N 1
ATOM 4065 C CA . LEU B 1 251 ? 2.135 26.922 -6.66 1 87.69 251 LEU B CA 1
ATOM 4066 C C . LEU B 1 251 ? 2.438 25.422 -6.758 1 87.69 251 LEU B C 1
ATOM 4068 O O . LEU B 1 251 ? 3.188 25 -7.637 1 87.69 251 LEU B O 1
ATOM 4072 N N . PHE B 1 252 ? 1.878 24.734 -5.773 1 89.56 252 PHE B N 1
ATOM 4073 C CA . PHE B 1 252 ? 2.172 23.312 -5.719 1 89.56 252 PHE B CA 1
ATOM 4074 C C . PHE B 1 252 ? 0.886 22.5 -5.656 1 89.56 252 PHE B C 1
ATOM 4076 O O . PHE B 1 252 ? -0.136 22.984 -5.164 1 89.56 252 PHE B O 1
ATOM 4083 N N . ASN B 1 253 ? 0.947 21.281 -6.23 1 87.44 253 ASN B N 1
ATOM 4084 C CA . ASN B 1 253 ? -0.044 20.234 -6 1 87.44 253 ASN B CA 1
ATOM 4085 C C . ASN B 1 253 ? 0.566 19.031 -5.289 1 87.44 253 ASN B C 1
ATOM 4087 O O . ASN B 1 253 ? 1.72 18.672 -5.539 1 87.44 253 ASN B O 1
ATOM 4091 N N . ILE B 1 254 ? -0.163 18.516 -4.398 1 87.81 254 ILE B N 1
ATOM 4092 C CA . ILE B 1 254 ? 0.272 17.25 -3.801 1 87.81 254 ILE B CA 1
ATOM 4093 C C . ILE B 1 254 ? -0.171 16.078 -4.676 1 87.81 254 ILE B C 1
ATOM 4095 O O . ILE B 1 254 ? -1.353 15.961 -5.008 1 87.81 254 ILE B O 1
ATOM 4099 N N . LEU B 1 255 ? 0.759 15.297 -5.023 1 81 255 LEU B N 1
ATOM 4100 C CA . LEU B 1 255 ? 0.452 14.164 -5.891 1 81 255 LEU B CA 1
ATOM 4101 C C . LEU B 1 255 ? 0.195 12.906 -5.07 1 81 255 LEU B C 1
ATOM 4103 O O . LEU B 1 255 ? -0.773 12.188 -5.32 1 81 255 LEU B O 1
ATOM 4107 N N . LYS B 1 256 ? 1.039 12.633 -4.164 1 80.88 256 LYS B N 1
ATOM 4108 C CA . LYS B 1 256 ? 0.957 11.414 -3.367 1 80.88 256 LYS B CA 1
ATOM 4109 C C . LYS B 1 256 ? 1.608 11.602 -2.002 1 80.88 256 LYS B C 1
ATOM 4111 O O . LYS B 1 256 ? 2.5 12.438 -1.843 1 80.88 256 LYS B O 1
ATOM 4116 N N . CYS B 1 257 ? 1.085 10.844 -1.05 1 85.69 257 CYS B N 1
ATOM 4117 C CA . CYS B 1 257 ? 1.624 10.883 0.305 1 85.69 257 CYS B CA 1
ATOM 4118 C C . CYS B 1 257 ? 1.851 9.469 0.838 1 85.69 257 CYS B C 1
ATOM 4120 O O . CYS B 1 257 ? 1.125 8.539 0.479 1 85.69 257 CYS B O 1
ATOM 4122 N N . VAL B 1 258 ? 2.912 9.336 1.618 1 81.62 258 VAL B N 1
ATOM 4123 C CA . VAL B 1 258 ? 3.18 8.039 2.221 1 81.62 258 VAL B CA 1
ATOM 4124 C C . VAL B 1 258 ? 3.678 8.219 3.652 1 81.62 258 VAL B C 1
ATOM 4126 O O . VAL B 1 258 ? 4.375 9.188 3.951 1 81.62 258 VAL B O 1
ATOM 4129 N N . THR B 1 259 ? 3.217 7.363 4.484 1 85 259 THR B N 1
ATOM 4130 C CA . THR B 1 259 ? 3.693 7.344 5.863 1 85 259 THR B CA 1
ATOM 4131 C C . THR B 1 259 ? 4.68 6.199 6.074 1 85 259 THR B C 1
ATOM 4133 O O . THR B 1 259 ? 4.48 5.094 5.559 1 85 259 THR B O 1
ATOM 4136 N N . VAL B 1 260 ? 5.742 6.508 6.785 1 79.5 260 VAL B N 1
ATOM 4137 C CA . VAL B 1 260 ? 6.746 5.5 7.102 1 79.5 260 VAL B CA 1
ATOM 4138 C C . VAL B 1 260 ? 6.848 5.324 8.617 1 79.5 260 VAL B C 1
ATOM 4140 O O . VAL B 1 260 ? 6.922 6.309 9.352 1 79.5 260 VAL B O 1
ATOM 4143 N N . VAL B 1 261 ? 6.789 4.031 8.992 1 73.62 261 VAL B N 1
ATOM 4144 C CA . VAL B 1 261 ? 6.938 3.744 10.414 1 73.62 261 VAL B CA 1
ATOM 4145 C C . VAL B 1 261 ? 8.422 3.707 10.781 1 73.62 261 VAL B C 1
ATOM 4147 O O . VAL B 1 261 ? 9.211 3.027 10.125 1 73.62 261 VAL B O 1
ATOM 4150 N N . VAL B 1 262 ? 8.797 4.496 11.703 1 69 262 VAL B N 1
ATOM 4151 C CA . VAL B 1 262 ? 10.188 4.516 12.156 1 69 262 VAL B CA 1
ATOM 4152 C C . VAL B 1 262 ? 10.25 4.172 13.641 1 69 262 VAL B C 1
ATOM 4154 O O . VAL B 1 262 ? 9.352 4.527 14.406 1 69 262 VAL B O 1
#

Organism: NCBI:txid109376

pLDDT: mean 77.1, std 15.44, range [27.97, 96.94]

Solvent-accessible surface area (backbone atoms only — not comparable to full-atom values): 28759 Å² total; per-residue (Å²): 138,84,79,75,77,76,73,73,77,76,69,64,72,65,62,71,57,64,72,44,57,70,65,54,50,44,52,54,56,22,65,43,63,68,77,46,44,67,60,43,34,70,69,35,72,66,43,34,51,45,72,70,35,66,64,36,51,54,47,8,54,72,71,66,42,56,39,64,45,46,32,35,33,34,30,31,70,86,79,63,48,18,40,52,25,36,57,44,72,41,96,89,46,74,37,31,56,42,72,46,75,86,53,71,77,40,60,90,76,52,32,66,47,60,41,52,50,20,36,32,47,65,57,28,31,35,33,64,83,75,71,42,69,40,67,48,62,80,66,65,90,70,64,70,92,48,53,78,28,33,26,60,51,95,48,23,41,32,35,65,34,35,84,79,28,40,44,34,34,36,34,72,92,72,63,40,72,44,66,41,37,80,41,50,70,57,33,57,69,54,49,49,81,47,92,60,46,35,31,34,46,50,52,94,57,24,34,35,38,37,35,46,28,76,56,94,88,38,52,26,37,31,41,29,39,31,41,54,43,77,45,96,86,70,47,42,35,35,42,78,73,48,73,31,66,27,37,79,68,66,59,70,43,72,73,48,69,49,54,29,55,71,139,84,80,76,76,76,73,74,77,76,71,63,71,64,63,71,59,63,71,44,58,69,66,53,48,44,53,55,55,22,64,44,63,68,77,47,44,67,60,43,36,70,70,36,70,66,43,35,52,44,70,69,33,68,66,37,50,54,47,8,52,73,71,64,42,55,38,63,44,44,33,34,32,34,30,31,69,84,79,63,48,20,39,52,26,35,56,43,72,41,94,90,46,73,37,32,55,40,71,47,78,84,52,70,77,42,62,92,76,53,32,66,46,63,42,52,49,20,34,32,48,66,58,29,31,36,33,64,83,77,72,41,69,41,68,48,62,80,66,66,91,71,66,70,92,48,51,78,28,33,26,62,51,94,46,23,41,32,34,66,34,34,86,79,28,40,44,34,32,34,34,69,90,73,62,41,75,42,67,41,37,82,41,51,71,56,33,56,69,55,50,48,81,49,93,57,45,32,31,35,46,50,53,93,55,24,35,33,38,37,37,54,29,75,55,95,88,38,52,26,37,31,40,32,38,30,40,54,43,77,44,97,86,70,48,41,35,36,42,78,74,49,72,29,67,27,36,80,70,65,59,70,44,61,73,46,67,49,53,27,55,71

Foldseek 3Di:
DPPPPPDPPPPLPVVVLVPDPPVVNLLVVLQDPPLCLVVQLVSDVVSVVSLVDVVSVVNNVVVVNDDDWDKDWDADPVVRWIFIWTFRDDPPDDIDTDTLVVDDTDDPQWDWDDQPCWIDTRQWIQRNSVRDIDGLPPPPPDDQPYCQQWEHFPSKIWHQDQVQLFIWIAHVVVSHIDTAPPCNVVSVPFAHSDNAKHWYDQDPQKIKIWGWGADPNFIFIKIWIWHWDQDPVRHIYIDTPDMDGPGRDDDDGDDHDYYDDD/DPPPPPPPPPPLPVVVLVPDPPVVNLLVVLQDPPLCLVVQLVSDVVSVVSLVDVVSVVNNVVVVNDDDWDKDWDADPVVRWIFIWTFRDDPPDDIDTHTLVVDDTDDPQWDWDDQPCWIDTRQWIQRNSVRDIDGLPPPPPDDAPYCQQWEHFPSKIWHQDQVQLFIWIAHVVVSHIDTAPPCNVVSVPFAHNDNFKHWYDQDPQKIKIWGWGADPNFIFIKIWIWHWDQDPVRHIYIDTPDMDGPGRDDDDGDDHDYYDDD

InterPro domains:
  IPR001810 F-box domain [PF00646] (19-58)
  IPR001810 F-box domain [PS50181] (14-60)
  IPR001810 F-box domain [SM00256] (20-60)
  IPR036047 F-box-like domain superfamily [SSF81383] (15-90)
  IPR050354 Arabidopsis F-box/kelch-repeat [PTHR24414] (5-139)
  IPR057499 FKB95-like, N-terminal Kelch domain [PF25210] (143-247)

Radius of gyration: 26.54 Å; Cα contacts (8 Å, |Δi|>4): 1074; chains: 2; bounding box: 53×111×78 Å

Sequence (524 aa):
MSENMEQSPELPLSSLVTSLPDDIIVDIVARLPISHYPTLSLVSKIFRKLIASPKLYKRRTLLGFTDHRLYAVLRDRKTGDCRLYILHRRANSSNRLVVVRSLPPMSSSESYGSLGSNTYVFNYLDDCTSHTVQPISVTPQCMPEDWDGACVVDDVLYYHDCWGKVLRAYDPKQSCWSVVRGLGEFLAAETTRSQWSNTVNYGAKKLALFFPKIHEGKEMICCAEIALEKRQGGEIWGKMEYCDVVIDDGLFNILKCVTVVVMSENMEQSPELPLSSLVTSLPDDIIVDIVARLPISHYPTLSLVSKIFRKLIASPKLYKRRTLLGFTDHRLYAVLRDRKTGDCRLYILHRRANSSNRLVVVRSLPPMSSSESYGSLGSNTYVFNYLDDCTSHTVQPISVTPQCMPEDWDGACVVDDVLYYHDCWGKVLRAYDPKQSCWSVVRGLGEFLAAETTRSQWSNTVNYGAKKLALFFPKIHEGKEMICCAEIALEKRQGGEIWGKMEYCDVVIDDGLFNILKCVTVVV

Nearest PDB structures (foldseek):
  5tih-assembly1_A  TM=3.164E-01  e=3.040E-02  Plasmodium falciparum 3D7
  4gjt-assembly1_A-2  TM=3.030E-01  e=3.706E-01  Measles virus strain Ichinose-B95a
  5u35-assembly1_B  TM=4.650E-01  e=1.222E+00  synthetic construct
  3d2l-assembly1_A  TM=4.109E-01  e=1.820E+00  Exiguobacterium sibiricum 255-15
  5tph-assembly1_A  TM=3.739E-01  e=2.284E+00  synthetic construct

Secondary structure (DSSP, 8-state):
------------HHHHHHTS-HHHHHHHHHTS-GGGHHHHHHH-HHHHHHHH-HHHHHHHHHHT---EEEEEEEEETTT--EEEEEEE--TTS--EEEE-TTS--B-TT--EEEETTEEEETTEEEETTTTEEEE----SSS--S-STT-EEETTEEEEEETTTTEEEEEETTTTEEEEPBT-HHHHHHH----S--EEEEEETTEEEEEEEEEETTEEEEEEEEEEEEE-TTS-EEEEEEEEEEEE-SS-EEEEEEEEEE-/------------HHHHHHTS-HHHHHHHHHHS-GGGHHHHHHH-HHHHHHHH-HHHHHHHHHHT---EEEEEEEEETTT--EEEEEEE--TTS--EEEE-TTSPPB-TT--EEEETTEEEETTEEEETTTTEEEE----SSS--S-STT-EEETTEEEEEETTTTEEEEEETTTTEEEEPBT-HHHHHHH----S--EEEEEETTEEEEEEEEEETTEEEEEEEEEEEEE-TTS-EEEEEEEEEEEE-SS-EEEEEEEEEE-